Protein 4QNW (pdb70)

Sequence (369 aa):
AQLFKPLKVGRCHLQHRMIMAPTTRFRADGQGVPLPFVQEYYGQRASVPGTLLITEATDITPKAMGYKHVPGIWSEPQREAWREIVSRVHSKKCFIFCQLWATGRAADPDVLADMKDLISSSAVPVEEKGPLPRALTEDEIQQCIADFAQAARNAINAGFDGVEIHGANGYLIDQFTQKSCNHRQDRWGGSIENRARFAVEVTRAVIEAVGADRVGVKLSPYSQYLGMGTMDELVPQFEYLIAQMRRLDVAYLHLANSRWLDEEKPHPDPNHEVFVRVWGQSSPILLAGGYDAASAEKVTEQMAAATYTNVAIAFGRYFISTPDLPFRVMAGIQLQKYDRASFYSTLSREGYLDYPFSAEYMALHNFPV

GO terms:
  GO:0035837 ergot alkaloid biosynthetic process (P, IDA)
  GO:0016646 oxidoreductase activity, acting on the CH-NH group of donors, NAD or NADP as acceptor (F, TAS)
  GO:1900809 fumigaclavine C biosynthetic process (P, IDA)

Foldseek 3Di:
DLQQPFACFQNAGARGFEEADEADFLQAAQQQAHHLCVLVLLLLLLLAARYEYEYHEAELDPLQAQDGSHHHQPDVNNLLSLLSSQVSSVVSNYAYAYEYFGAALNGHCVSHPDLQSREACPQAHLDDDHHTHHHADPVRLVVVLVSLQVSLLSCVVSPHQAYEYECEQQGRLVLLLAPLRHPDPDQCDDDLNNSLVSVLSSQVSNCVNPNQSRYEYEYAQCEPHRRGNPDPCSLVSLLVNLLSVLVSVHSEYEYEYDDHDDPVDDDDCQQPPSNCVSSDQPHAYEYEYPDDLVRQVVVQVVVVVVVNSRYHYHYHQLCLQESHVVVCSVVVHDGGDGDPVLSPDHNDCPSRVPRDYDVVSVVVVPDDD

Solvent-accessible surface area: 15847 Å² total; per-residue (Å²): 57,15,0,56,103,83,15,121,0,16,131,2,113,1,90,2,14,0,0,3,8,20,24,50,5,60,1,0,53,40,134,2,24,6,24,113,19,0,47,84,2,2,0,23,0,1,10,21,81,3,0,0,0,0,0,5,5,0,0,6,20,87,114,29,28,0,41,114,41,1,2,0,0,72,27,135,77,0,72,124,17,0,126,82,3,2,52,102,0,65,69,52,143,2,42,0,0,0,3,0,8,4,0,6,16,18,10,54,42,139,60,22,98,83,113,155,25,4,19,0,0,10,52,35,24,47,132,173,174,28,84,103,4,77,43,12,71,67,112,48,0,79,105,15,18,50,30,0,18,102,2,0,82,5,0,21,92,8,33,5,29,0,0,0,2,9,1,0,18,0,22,1,2,0,0,0,1,0,115,30,0,1,104,25,184,58,120,2,2,60,46,47,102,33,10,0,65,0,5,14,43,0,1,128,23,0,36,156,20,5,27,23,63,41,0,0,4,19,0,1,0,11,5,36,78,48,30,1,10,86,16,150,89,20,51,48,0,0,62,60,0,0,39,27,1,126,150,27,94,2,11,0,0,0,0,7,38,49,176,56,136,52,174,162,130,120,53,85,10,80,35,2,118,58,0,3,187,35,6,4,78,102,30,16,3,0,0,6,28,62,17,59,31,78,38,0,68,125,16,0,70,112,23,19,96,62,87,36,58,36,1,0,0,1,6,20,109,48,1,9,0,0,0,0,0,0,34,16,12,75,58,73,29,160,18,68,168,61,58,182,81,4,40,152,24,72,76,50,143,140,18,2,26,87,27,87,46,6,80,89,30,88,71,120,98,134,135,128,189

Radius of gyration: 19.56 Å; Cα contacts (8 Å, |Δi|>4): 803; chains: 1; bounding box: 54×44×46 Å

Nearest PDB structures (foldseek):
  4qnw-assembly1_A  TM=1.003E+00  e=7.074E-77  Aspergillus fumigatus Af293
  3kft-assembly1_A  TM=8.933E-01  e=1.060E-34  Enterobacter cloacae
  7tmb-assembly5_E  TM=8.913E-01  e=7.122E-35  Klebsiella pneumoniae subsp. pneumoniae HS11286
  3p84-assembly1_A  TM=8.913E-01  e=7.978E-35  Enterobacter cloacae
  3p8j-assembly1_A  TM=8.854E-01  e=1.490E-34  Enterobacter cloacae

Secondary structure (DSSP, 8-state):
-GGGS-EEETTEEESSSEEE-------B-TTSPBPTTHHHHHHHH--STT-EEEPSPEESSTTT--STT--BSSSHHHHHHHHHHHHHHHHTT-EEEEEEE--GGGS-TTTSSSGGG-EESSS--SSTT-PPPEEPPHHHHHHHHHHHHHHHHHHHHTT-SEEEEE--TTSHHHHHH-TTT----STTSSSHHHHTHHHHHHHHHHHHHH-GGGEEEEE-TT--GGG-S--TTHHHHHHHHHHHHHHHT-SEEEEE----S-TTSPPS-TT-HHHHHHH-SSS-EEEESS--HHHHHHHHHHHHHTT---EEEEESHHHHH-TTHHHHHHHTPPPPPP-HHHHT--SSSTTTT-PPPPHHHHHTT-S--

Organism: Aspergillus fumigatus (strain ATCC MYA-4609 / CBS 101355 / FGSC A1100 / Af293) (NCBI:txid330879)

B-factor: mean 21.59, std 8.44, range [10.09, 68.05]

CATH classification: 3.20.20.70

Structure (mmCIF, N/CA/C/O backbone):
data_4QNW
#
_entry.id   4QNW
#
_cell.length_a   62.456
_cell.length_b   65.913
_cell.length_c   115.219
_cell.angle_alpha   90.00
_cell.angle_beta   90.00
_cell.angle_gamma   90.00
#
_symmetry.space_group_name_H-M   'P 21 21 21'
#
loop_
_entity.id
_entity.type
_entity.pdbx_description
1 polymer 'Chanoclavine-I aldehyde reductase'
2 non-polymer 'FLAVIN MONONUCLEOTIDE'
3 non-polymer 'SULFATE ION'
4 non-polymer GLYCEROL
5 water water
#
loop_
_atom_site.group_PDB
_atom_site.id
_atom_site.type_symbol
_atom_site.label_atom_id
_atom_site.label_alt_id
_atom_site.label_comp_id
_atom_site.label_asym_id
_atom_site.label_entity_id
_atom_site.label_seq_id
_atom_site.pdbx_PDB_ins_code
_atom_site.Cartn_x
_atom_site.Cartn_y
_atom_site.Cartn_z
_atom_site.occupancy
_atom_site.B_iso_or_equiv
_atom_site.auth_seq_id
_atom_site.auth_comp_id
_atom_site.auth_asym_id
_atom_site.auth_atom_id
_atom_site.pdbx_PDB_model_num
ATOM 1 N N . ALA A 1 8 ? 26.768 21.622 17.649 1.00 24.99 8 ALA A N 1
ATOM 2 C CA . ALA A 1 8 ? 25.347 21.355 18.020 1.00 22.29 8 ALA A CA 1
ATOM 3 C C . ALA A 1 8 ? 25.086 19.909 18.271 1.00 21.40 8 ALA A C 1
ATOM 4 O O . ALA A 1 8 ? 25.511 19.030 17.467 1.00 20.66 8 ALA A O 1
ATOM 6 N N . GLN A 1 9 ? 24.346 19.650 19.363 1.00 17.86 9 GLN A N 1
ATOM 7 C CA . GLN A 1 9 ? 23.925 18.292 19.734 1.00 19.34 9 GLN A CA 1
ATOM 8 C C . GLN A 1 9 ? 23.261 17.578 18.555 1.00 16.75 9 GLN A C 1
ATOM 9 O O . GLN A 1 9 ? 23.476 16.393 18.361 1.00 16.77 9 GLN A O 1
ATOM 15 N N . LEU A 1 10 ? 22.406 18.306 17.833 1.00 15.63 10 LEU A N 1
ATOM 16 C CA . LEU A 1 10 ? 21.673 17.730 16.676 1.00 13.83 10 LEU A CA 1
ATOM 17 C C . LEU A 1 10 ? 22.615 17.185 15.603 1.00 15.66 10 LEU A C 1
ATOM 18 O O . LEU A 1 10 ? 22.284 16.254 14.863 1.00 15.74 10 LEU A O 1
ATOM 23 N N . PHE A 1 11 ? 23.810 17.739 15.556 1.00 15.28 11 PHE A N 1
ATOM 24 C CA . PHE A 1 11 ? 24.713 17.318 14.475 1.00 17.90 11 PHE A CA 1
ATOM 25 C C . PHE A 1 11 ? 25.675 16.181 14.891 1.00 17.95 11 PHE A C 1
ATOM 26 O O . PHE A 1 11 ? 26.457 15.730 14.057 1.00 20.45 11 PHE A O 1
ATOM 34 N N . LYS A 1 12 ? 25.602 15.751 16.129 1.00 18.35 12 LYS A N 1
ATOM 35 C CA . LYS A 1 12 ? 26.499 14.728 16.657 1.00 18.33 12 LYS A CA 1
ATOM 36 C C . LYS A 1 12 ? 26.175 13.309 16.148 1.00 18.92 12 LYS A C 1
ATOM 37 O O . LYS A 1 12 ? 25.008 12.949 16.095 1.00 18.99 12 LYS A O 1
ATOM 43 N N . PRO A 1 13 ? 27.203 12.497 15.858 1.00 18.69 13 PRO A N 1
ATOM 44 C CA . PRO A 1 13 ? 26.868 11.132 15.478 1.00 18.73 13 PRO A CA 1
ATOM 45 C C . PRO A 1 13 ? 26.126 10.438 16.611 1.00 16.42 13 PRO A C 1
ATOM 46 O O . PRO A 1 13 ? 26.349 10.785 17.793 1.00 17.35 13 PRO A O 1
ATOM 50 N N . LEU A 1 14 ? 25.271 9.455 16.258 1.00 17.36 14 LEU A N 1
ATOM 51 C CA . LEU A 1 14 ? 24.497 8.726 17.258 1.00 16.10 14 LEU A CA 1
ATOM 52 C C . LEU A 1 14 ? 24.295 7.302 16.838 1.00 18.69 14 LEU A C 1
ATOM 53 O O . LEU A 1 14 ? 23.869 7.063 15.694 1.00 18.04 14 LEU A O 1
ATOM 58 N N . LYS A 1 15 ? 24.583 6.325 17.723 1.00 18.79 15 LYS A N 1
ATOM 59 C CA . LYS A 1 15 ? 24.343 4.939 17.287 1.00 17.30 15 LYS A CA 1
ATOM 60 C C . LYS A 1 15 ? 22.865 4.600 17.558 1.00 18.33 15 LYS A C 1
ATOM 61 O O . LYS A 1 15 ? 22.423 4.729 18.654 1.00 18.79 15 LYS A O 1
ATOM 67 N N . VAL A 1 16 ? 22.102 4.235 16.549 1.00 17.99 16 VAL A N 1
ATOM 68 C CA . VAL A 1 16 ? 20.724 3.816 16.752 1.00 17.22 16 VAL A CA 1
ATOM 69 C C . VAL A 1 16 ? 20.614 2.382 16.196 1.00 18.31 16 VAL A C 1
ATOM 70 O O . VAL A 1 16 ? 20.829 2.135 14.980 1.00 16.03 16 VAL A O 1
ATOM 74 N N . GLY A 1 17 ? 20.292 1.440 17.079 1.00 18.95 17 GLY A N 1
ATOM 75 C CA . GLY A 1 17 ? 20.241 0.014 16.722 1.00 17.20 17 GLY A CA 1
ATOM 76 C C . GLY A 1 17 ? 21.664 -0.389 16.284 1.00 19.77 17 GLY A C 1
ATOM 77 O O . GLY A 1 17 ? 22.621 -0.145 17.017 1.00 19.43 17 GLY A O 1
ATOM 78 N N . ARG A 1 18 ? 21.763 -0.937 15.075 1.00 18.49 18 ARG A N 1
ATOM 79 C CA . ARG A 1 18 ? 23.087 -1.307 14.517 1.00 20.07 18 ARG A CA 1
ATOM 80 C C . ARG A 1 18 ? 23.728 -0.180 13.714 1.00 20.86 18 ARG A C 1
ATOM 81 O O . ARG A 1 18 ? 24.890 -0.312 13.299 1.00 22.79 18 ARG A O 1
ATOM 89 N N . CYS A 1 19 ? 23.001 0.923 13.515 1.00 19.72 19 CYS A N 1
ATOM 90 C CA . CYS A 1 19 ? 23.437 2.010 12.575 1.00 20.03 19 CYS A CA 1
ATOM 91 C C . CYS A 1 19 ? 24.178 3.148 13.225 1.00 17.99 19 CYS A C 1
ATOM 92 O O . CYS A 1 19 ? 23.671 3.795 14.161 1.00 18.43 19 CYS A O 1
ATOM 95 N N . HIS A 1 20 ? 25.381 3.426 12.720 1.00 17.02 20 HIS A N 1
ATOM 96 C CA . HIS A 1 20 ? 26.152 4.573 13.176 1.00 19.25 20 HIS A CA 1
ATOM 97 C C . HIS A 1 20 ? 25.706 5.827 12.426 1.00 17.31 20 HIS A C 1
ATOM 98 O O . HIS A 1 20 ? 26.288 6.227 11.374 1.00 16.18 20 HIS A O 1
ATOM 105 N N . LEU A 1 21 ? 24.663 6.488 12.942 1.00 16.40 21 LEU A N 1
ATOM 106 C CA . LEU A 1 21 ? 24.193 7.671 12.186 1.00 16.20 21 LEU A CA 1
ATOM 107 C C . LEU A 1 21 ? 25.223 8.773 12.332 1.00 17.06 21 LEU A C 1
ATOM 108 O O . LEU A 1 21 ? 25.866 8.840 13.369 1.00 16.37 21 LEU A O 1
ATOM 113 N N . GLN A 1 22 ? 25.340 9.662 11.346 1.00 15.36 22 GLN A N 1
ATOM 114 C CA . GLN A 1 22 ? 26.341 10.776 11.433 1.00 15.49 22 GLN A CA 1
ATOM 115 C C . GLN A 1 22 ? 25.758 12.089 11.937 1.00 15.91 22 GLN A C 1
ATOM 116 O O . GLN A 1 22 ? 26.488 13.027 12.220 1.00 13.92 22 GLN A O 1
ATOM 122 N N . HIS A 1 23 ? 24.434 12.119 12.116 1.00 15.67 23 HIS A N 1
ATOM 123 C CA . HIS A 1 23 ? 23.732 13.341 12.625 1.00 14.34 23 HIS A CA 1
ATOM 124 C C . HIS A 1 23 ? 22.346 12.825 13.003 1.00 15.42 23 HIS A C 1
ATOM 125 O O . HIS A 1 23 ? 21.982 11.646 12.738 1.00 17.14 23 HIS A O 1
ATOM 132 N N . ARG A 1 24 ? 21.561 13.681 13.655 1.00 13.74 24 ARG A N 1
ATOM 133 C CA . ARG A 1 24 ? 20.386 13.194 14.330 1.00 13.38 24 ARG A CA 1
ATOM 134 C C . ARG A 1 24 ? 19.105 13.753 13.685 1.00 13.80 24 ARG A C 1
ATOM 135 O O . ARG A 1 24 ? 18.081 13.920 14.377 1.00 13.97 24 ARG A O 1
ATOM 143 N N . MET A 1 25 ? 19.167 14.032 12.380 1.00 12.91 25 MET A N 1
ATOM 144 C CA . MET A 1 25 ? 17.959 14.493 11.651 1.00 12.97 25 MET A CA 1
ATOM 145 C C . MET A 1 25 ? 17.478 13.293 10.857 1.00 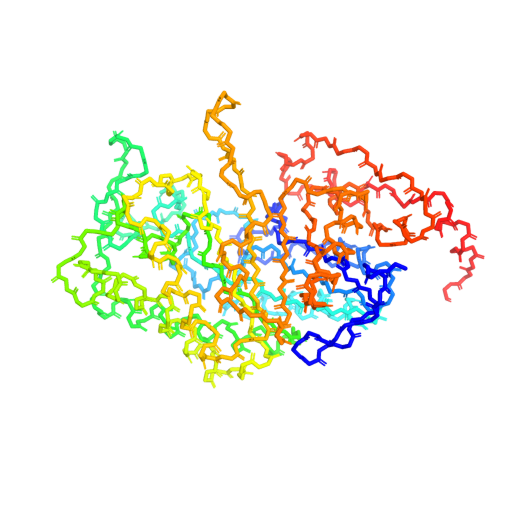14.34 25 MET A C 1
ATOM 146 O O . MET A 1 25 ? 18.262 12.751 10.109 1.00 14.35 25 MET A O 1
ATOM 151 N N . ILE A 1 26 ? 16.212 12.871 11.038 1.00 12.87 26 ILE A N 1
ATOM 152 C CA . ILE A 1 26 ? 15.680 11.617 10.506 1.00 14.20 26 ILE A CA 1
ATOM 153 C C . ILE A 1 26 ? 14.541 11.928 9.566 1.00 12.87 26 ILE A C 1
ATOM 154 O O . ILE A 1 26 ? 13.777 12.879 9.780 1.00 14.31 26 ILE A O 1
ATOM 159 N N . MET A 1 27 ? 14.479 11.175 8.501 1.00 12.93 27 MET A N 1
ATOM 160 C CA . MET A 1 27 ? 13.279 11.183 7.627 1.00 12.59 27 MET A CA 1
ATOM 161 C C . MET A 1 27 ? 12.148 10.421 8.274 1.00 13.71 27 MET A C 1
ATOM 162 O O . MET A 1 27 ? 12.185 9.187 8.366 1.00 11.64 27 MET A O 1
ATOM 167 N N . ALA A 1 28 ? 11.094 11.137 8.668 1.00 12.93 28 ALA A N 1
ATOM 168 C CA . ALA A 1 28 ? 9.909 10.480 9.288 1.00 14.20 28 ALA A CA 1
ATOM 169 C C . ALA A 1 28 ? 9.164 9.640 8.265 1.00 14.70 28 ALA A C 1
ATOM 170 O O . ALA A 1 28 ? 9.228 9.961 7.016 1.00 15.10 28 ALA A O 1
ATOM 172 N N . PRO A 1 29 ? 8.442 8.594 8.724 1.00 14.57 29 PRO A N 1
ATOM 173 C CA . PRO A 1 29 ? 7.634 7.810 7.786 1.00 15.59 29 PRO A CA 1
ATOM 174 C C . PRO A 1 29 ? 6.512 8.647 7.162 1.00 15.14 29 PRO A C 1
ATOM 175 O O . PRO A 1 29 ? 5.734 9.282 7.866 1.00 14.40 29 PRO A O 1
ATOM 179 N N . THR A 1 30 ? 6.443 8.681 5.819 1.00 15.15 30 THR A N 1
ATOM 180 C CA . THR A 1 30 ? 5.381 9.430 5.194 1.00 16.00 30 THR A CA 1
ATOM 181 C C . THR A 1 30 ? 4.804 8.696 4.027 1.00 16.61 30 THR A C 1
ATOM 182 O O . THR A 1 30 ? 5.488 8.484 2.997 1.00 15.83 30 THR A O 1
ATOM 186 N N . THR A 1 31 ? 3.542 8.336 4.183 1.00 15.77 31 THR A N 1
ATOM 187 C CA . THR A 1 31 ? 2.722 7.800 3.096 1.00 15.94 31 THR A CA 1
ATOM 188 C C . THR A 1 31 ? 2.616 8.777 1.928 1.00 16.90 31 THR A C 1
ATOM 189 O O . THR A 1 31 ? 2.257 9.903 2.151 1.00 14.63 31 THR A O 1
ATOM 193 N N . ARG A 1 32 ? 2.932 8.317 0.708 1.00 15.14 32 ARG A N 1
ATOM 194 C CA . ARG A 1 32 ? 2.753 9.194 -0.426 1.00 17.33 32 ARG A CA 1
ATOM 195 C C . ARG A 1 32 ? 2.019 8.532 -1.552 1.00 17.77 32 ARG A C 1
ATOM 196 O O . ARG A 1 32 ? 1.853 9.221 -2.590 1.00 15.13 32 ARG A O 1
ATOM 204 N N . PHE A 1 33 ? 1.601 7.248 -1.390 1.00 17.03 33 PHE A N 1
ATOM 205 C CA . PHE A 1 33 ? 0.787 6.566 -2.444 1.00 17.26 33 PHE A CA 1
ATOM 206 C C . PHE A 1 33 ? 1.518 6.536 -3.799 1.00 18.96 33 PHE A C 1
ATOM 207 O O . PHE A 1 33 ? 0.925 6.919 -4.843 1.00 19.37 33 PHE A O 1
ATOM 215 N N . ARG A 1 34 ? 2.812 6.157 -3.775 1.00 17.81 34 ARG A N 1
ATOM 216 C CA . ARG A 1 34 ? 3.490 5.900 -5.021 1.00 19.63 34 ARG A CA 1
ATOM 217 C C . ARG A 1 34 ? 3.814 4.402 -5.070 1.00 19.42 34 ARG A C 1
ATOM 218 O O . ARG A 1 34 ? 4.931 4.033 -5.328 1.00 21.67 34 ARG A O 1
ATOM 226 N N . ALA A 1 35 ? 2.803 3.564 -4.792 1.00 18.59 35 ALA A N 1
ATOM 227 C CA . ALA A 1 35 ? 2.895 2.124 -5.018 1.00 17.59 35 ALA A CA 1
ATOM 228 C C . ALA A 1 35 ? 1.788 1.765 -6.023 1.00 18.54 35 ALA A C 1
ATOM 229 O O . ALA A 1 35 ? 0.780 2.533 -6.159 1.00 19.86 35 ALA A O 1
ATOM 231 N N . ASP A 1 36 ? 1.981 0.638 -6.706 1.00 21.95 36 ASP A N 1
ATOM 232 C CA . ASP A 1 36 ? 1.050 0.215 -7.784 1.00 23.34 36 ASP A CA 1
ATOM 233 C C . ASP A 1 36 ? -0.120 -0.552 -7.154 1.00 25.07 36 ASP A C 1
ATOM 234 O O . ASP A 1 36 ? -0.189 -0.675 -5.927 1.00 22.31 36 ASP A O 1
ATOM 239 N N . GLY A 1 37 ? -1.042 -1.040 -7.994 1.00 26.51 37 GLY A N 1
ATOM 240 C CA . GLY A 1 37 ? -2.272 -1.688 -7.508 1.00 28.86 37 GLY A CA 1
ATOM 241 C C . GLY A 1 37 ? -2.008 -3.051 -6.845 1.00 29.16 37 GLY A C 1
ATOM 242 O O . GLY A 1 37 ? -2.921 -3.631 -6.256 1.00 30.84 37 GLY A O 1
ATOM 243 N N . GLN A 1 38 ? -0.770 -3.547 -6.960 1.00 27.78 38 GLN A N 1
ATOM 244 C CA . GLN A 1 38 ? -0.285 -4.798 -6.349 1.00 27.88 38 GLN A CA 1
ATOM 245 C C . GLN A 1 38 ? 0.527 -4.495 -5.032 1.00 25.55 38 GLN A C 1
ATOM 246 O O . GLN A 1 38 ? 1.112 -5.376 -4.401 1.00 24.90 38 GLN A O 1
ATOM 252 N N . GLY A 1 39 ? 0.552 -3.234 -4.646 1.00 23.12 39 GLY A N 1
ATOM 253 C CA . GLY A 1 39 ? 1.335 -2.868 -3.468 1.00 22.69 39 GLY A CA 1
ATOM 254 C C . GLY A 1 39 ? 2.840 -2.865 -3.674 1.00 20.70 39 GLY A C 1
ATOM 255 O O . GLY A 1 39 ? 3.591 -2.909 -2.702 1.00 20.41 39 GLY A O 1
ATOM 256 N N . VAL A 1 40 ? 3.300 -2.777 -4.922 1.00 20.19 40 VAL A N 1
ATOM 257 C CA . VAL A 1 40 ? 4.725 -2.769 -5.188 1.00 19.51 40 VAL A CA 1
ATOM 258 C C . VAL A 1 40 ? 5.092 -1.324 -5.377 1.00 18.22 40 VAL A C 1
ATOM 259 O O . VAL A 1 40 ? 4.443 -0.657 -6.168 1.00 20.70 40 VAL A O 1
ATOM 263 N N . PRO A 1 41 ? 6.157 -0.835 -4.676 1.00 17.54 41 PRO A N 1
ATOM 264 C CA . PRO A 1 41 ? 6.567 0.583 -4.846 1.00 18.72 41 PRO A CA 1
ATOM 265 C C . PRO A 1 41 ? 6.766 0.885 -6.337 1.00 19.61 41 PRO A C 1
ATOM 266 O O . PRO A 1 41 ? 7.250 0.003 -7.070 1.00 21.67 41 PRO A O 1
ATOM 270 N N . LEU A 1 42 ? 6.412 2.070 -6.811 1.00 20.75 42 LEU A N 1
ATOM 271 C CA . LEU A 1 42 ? 6.632 2.400 -8.225 1.00 22.19 42 LEU A CA 1
ATOM 272 C C . LEU A 1 42 ? 8.143 2.435 -8.524 1.00 23.54 42 LEU A C 1
ATOM 273 O O . LEU A 1 42 ? 8.926 2.618 -7.597 1.00 20.88 42 LEU A O 1
ATOM 278 N N . PRO A 1 43 ? 8.573 2.220 -9.822 1.00 23.68 43 PRO A N 1
ATOM 279 C CA . PRO A 1 43 ? 10.017 2.106 -10.058 1.00 23.26 43 PRO A CA 1
ATOM 280 C C . PRO A 1 43 ? 10.846 3.337 -9.733 1.00 22.01 43 PRO A C 1
ATOM 281 O O . PRO A 1 43 ? 12.063 3.265 -9.720 1.00 22.63 43 PRO A O 1
ATOM 285 N N . PHE A 1 44 ? 10.207 4.470 -9.540 1.00 20.33 44 PHE A N 1
ATOM 286 C CA . PHE A 1 44 ? 10.952 5.658 -9.198 1.00 20.59 44 PHE A CA 1
ATOM 287 C C . PHE A 1 44 ? 10.979 5.949 -7.687 1.00 20.75 44 PHE A C 1
ATOM 288 O O . PHE A 1 44 ? 11.621 6.964 -7.251 1.00 18.51 44 PHE A O 1
ATOM 296 N N . VAL A 1 45 ? 10.336 5.072 -6.891 1.00 18.25 45 VAL A N 1
ATOM 297 C CA . VAL A 1 45 ? 10.388 5.269 -5.419 1.00 18.79 45 VAL A CA 1
ATOM 298 C C . VAL A 1 45 ? 11.862 5.184 -4.975 1.00 18.91 45 VAL A C 1
ATOM 299 O O . VAL A 1 45 ? 12.297 5.936 -4.112 1.00 17.68 45 VAL A O 1
ATOM 303 N N . GLN A 1 46 ? 12.665 4.335 -5.623 1.00 20.25 46 GLN A N 1
ATOM 304 C CA . GLN A 1 46 ? 14.075 4.303 -5.297 1.00 20.83 46 GLN A CA 1
ATOM 305 C C . GLN A 1 46 ? 14.816 5.660 -5.496 1.00 20.47 46 GLN A C 1
ATOM 306 O O . GLN A 1 46 ? 15.735 5.971 -4.740 1.00 20.46 46 GLN A O 1
ATOM 312 N N . GLU A 1 47 ? 14.403 6.461 -6.471 1.00 19.85 47 GLU A N 1
ATOM 313 C CA . GLU A 1 47 ? 15.066 7.801 -6.641 1.00 21.50 47 GLU A CA 1
ATOM 314 C C . GLU A 1 47 ? 14.609 8.785 -5.567 1.00 20.36 47 GLU A C 1
ATOM 315 O O . GLU A 1 47 ? 15.373 9.683 -5.168 1.00 22.66 47 GLU A O 1
ATOM 321 N N . TYR A 1 48 ? 13.361 8.625 -5.107 1.00 18.06 48 TYR A N 1
ATOM 322 C CA . TYR A 1 48 ? 12.838 9.454 -3.993 1.00 19.70 48 TYR A CA 1
ATOM 323 C C . TYR A 1 48 ? 13.620 9.246 -2.683 1.00 18.45 48 TYR A C 1
ATOM 324 O O . TYR A 1 48 ? 14.046 10.229 -2.083 1.00 18.34 48 TYR A O 1
ATOM 333 N N . TYR A 1 49 ? 13.791 7.992 -2.258 1.00 17.41 49 TYR A N 1
ATOM 334 C CA . TYR A 1 49 ? 14.571 7.714 -1.076 1.00 16.20 49 TYR A CA 1
ATOM 335 C C . TYR A 1 49 ? 16.047 8.025 -1.365 1.00 17.66 49 TYR A C 1
ATOM 336 O O . TYR A 1 49 ? 16.771 8.479 -0.478 1.00 16.27 49 TYR A O 1
ATOM 345 N N . GLY A 1 50 ? 16.482 7.775 -2.602 1.00 16.16 50 GLY A N 1
ATOM 346 C CA . GLY A 1 50 ? 17.907 8.069 -2.912 1.00 16.09 50 GLY A CA 1
ATOM 347 C C . GLY A 1 50 ? 18.246 9.547 -2.787 1.00 15.03 50 GLY A C 1
ATOM 348 O O . GLY A 1 50 ? 19.322 9.899 -2.261 1.00 17.94 50 GLY A O 1
ATOM 349 N N . GLN A 1 51 ? 17.357 10.406 -3.256 1.00 17.23 51 GLN A N 1
ATOM 350 C CA . GLN A 1 51 ? 17.480 11.852 -3.140 1.00 16.65 51 GLN A CA 1
ATOM 351 C C . GLN A 1 51 ? 17.694 12.216 -1.657 1.00 17.05 51 GLN A C 1
ATOM 352 O O . GLN A 1 51 ? 18.472 13.088 -1.330 1.00 15.78 51 GLN A O 1
ATOM 358 N N . ARG A 1 52 ? 16.951 11.541 -0.773 1.00 15.84 52 ARG A N 1
ATOM 359 C CA . ARG A 1 52 ? 16.865 11.964 0.616 1.00 14.79 52 ARG A CA 1
ATOM 360 C C . ARG A 1 52 ? 17.951 11.272 1.454 1.00 17.01 52 ARG A C 1
ATOM 361 O O . ARG A 1 52 ? 18.143 11.569 2.651 1.00 15.32 52 ARG A O 1
ATOM 369 N N . ALA A 1 53 ? 18.636 10.344 0.795 1.00 17.27 53 ALA A N 1
ATOM 370 C CA . ALA A 1 53 ? 19.933 9.792 1.276 1.00 18.52 53 ALA A CA 1
ATOM 371 C C . ALA A 1 53 ? 21.102 10.708 0.847 1.00 20.20 53 ALA A C 1
ATOM 372 O O . ALA A 1 53 ? 22.156 10.221 0.431 1.00 19.50 53 ALA A O 1
ATOM 374 N N . SER A 1 54 ? 20.928 12.015 1.144 1.00 22.67 54 SER A N 1
ATOM 375 C CA . SER A 1 54 ? 21.720 13.131 0.623 1.00 24.21 54 SER A CA 1
ATOM 376 C C . SER A 1 54 ? 23.102 13.262 1.261 1.00 22.72 54 SER A C 1
ATOM 377 O O . SER A 1 54 ? 24.104 13.713 0.639 1.00 21.63 54 SER A O 1
ATOM 380 N N . VAL A 1 55 ? 23.150 12.862 2.507 1.00 21.41 55 VAL A N 1
ATOM 381 C CA . VAL A 1 55 ? 24.288 13.060 3.323 1.00 21.65 55 VAL A CA 1
ATOM 382 C C . VAL A 1 55 ? 24.534 11.677 3.938 1.00 20.47 55 VAL A C 1
ATOM 383 O O . VAL A 1 55 ? 23.648 11.074 4.506 1.00 21.07 55 VAL A O 1
ATOM 387 N N . PRO A 1 56 ? 25.756 11.195 3.897 1.00 20.89 56 PRO A N 1
ATOM 388 C CA . PRO A 1 56 ? 26.057 9.867 4.497 1.00 19.23 56 PRO A CA 1
ATOM 389 C C . PRO A 1 56 ? 25.732 9.821 6.017 1.00 18.80 56 PRO A C 1
ATOM 390 O O . PRO A 1 56 ? 26.011 10.791 6.788 1.00 17.23 56 PRO A O 1
ATOM 394 N N . GLY A 1 57 ? 25.246 8.671 6.462 1.00 17.28 57 GLY A N 1
ATOM 395 C CA . GLY A 1 57 ? 24.947 8.484 7.851 1.00 17.56 57 GLY A CA 1
ATOM 396 C C . GLY A 1 57 ? 23.560 9.027 8.242 1.00 16.66 57 GLY A C 1
ATOM 397 O O . GLY A 1 57 ? 23.347 9.238 9.414 1.00 17.39 57 GLY A O 1
ATOM 398 N N . THR A 1 58 ? 22.685 9.297 7.272 1.00 16.43 58 THR A N 1
ATOM 399 C CA . THR A 1 58 ? 21.269 9.663 7.561 1.00 14.53 58 THR A CA 1
ATOM 400 C C . THR A 1 58 ? 20.406 8.390 7.754 1.00 15.73 58 THR A C 1
ATOM 401 O O . THR A 1 58 ? 20.511 7.431 7.022 1.00 15.02 58 THR A O 1
ATOM 405 N N . LEU A 1 59 ? 19.529 8.405 8.755 1.00 14.96 59 LEU A N 1
ATOM 406 C CA . LEU A 1 59 ? 18.505 7.352 8.878 1.00 14.55 59 LEU A CA 1
ATOM 407 C C . LEU A 1 59 ? 17.181 7.810 8.202 1.00 13.69 59 LEU A C 1
ATOM 408 O O . LEU A 1 59 ? 16.678 8.919 8.462 1.00 15.37 59 LEU A O 1
ATOM 413 N N . LEU A 1 60 ? 16.622 6.937 7.348 1.00 13.69 60 LEU A N 1
ATOM 414 C CA . LEU A 1 60 ? 15.328 7.228 6.728 1.00 13.57 60 LEU A CA 1
ATOM 415 C C . LEU A 1 60 ? 14.364 6.153 7.223 1.00 15.65 60 LEU A C 1
ATOM 416 O O . LEU A 1 60 ? 14.751 4.987 7.381 1.00 15.75 60 LEU A O 1
ATOM 421 N N . ILE A 1 61 ? 13.116 6.510 7.437 1.00 13.57 61 ILE A N 1
ATOM 422 C CA . ILE A 1 61 ? 12.132 5.504 7.827 1.00 14.15 61 ILE A CA 1
ATOM 423 C C . ILE A 1 61 ? 11.091 5.536 6.720 1.00 14.51 61 ILE A C 1
ATOM 424 O O . ILE A 1 61 ? 10.717 6.623 6.290 1.00 15.51 61 ILE A O 1
ATOM 429 N N . THR A 1 62 ? 10.718 4.376 6.205 1.00 15.04 62 THR A N 1
ATOM 430 C CA . THR A 1 62 ? 9.800 4.342 5.059 1.00 14.83 62 THR A CA 1
ATOM 431 C C . THR A 1 62 ? 8.382 4.704 5.436 1.00 15.00 62 THR A C 1
ATOM 432 O O . THR A 1 62 ? 8.012 4.610 6.596 1.00 13.69 62 THR A O 1
ATOM 436 N N . GLU A 1 63 ? 7.598 5.067 4.428 1.00 14.25 63 GLU A N 1
ATOM 437 C CA . GLU A 1 63 ? 6.155 5.123 4.538 1.00 14.62 63 GLU A CA 1
ATOM 438 C C . GLU A 1 63 ? 5.635 3.797 5.148 1.00 14.72 63 GLU A C 1
ATOM 439 O O . GLU A 1 63 ? 6.226 2.725 5.006 1.00 14.08 63 GLU A O 1
ATOM 445 N N . ALA A 1 64 ? 4.474 3.871 5.793 1.00 14.15 64 ALA A N 1
ATOM 446 C CA . ALA A 1 64 ? 3.830 2.715 6.361 1.00 14.11 64 ALA A CA 1
ATOM 447 C C . ALA A 1 64 ? 3.663 1.602 5.268 1.00 13.99 64 ALA A C 1
ATOM 448 O O . ALA A 1 64 ? 3.296 1.878 4.104 1.00 14.87 64 ALA A O 1
ATOM 450 N N . THR A 1 65 ? 3.991 0.366 5.626 1.00 13.92 65 THR A N 1
ATOM 451 C CA . THR A 1 65 ? 4.002 -0.761 4.728 1.00 13.02 65 THR A CA 1
ATOM 452 C C . THR A 1 65 ? 3.149 -1.925 5.259 1.00 15.54 65 THR A C 1
ATOM 453 O O . THR A 1 65 ? 3.261 -2.301 6.411 1.00 14.37 65 THR A O 1
ATOM 457 N N . ASP A 1 66 ? 2.269 -2.434 4.400 1.00 16.71 66 ASP A N 1
ATOM 458 C CA . ASP A 1 66 ? 1.326 -3.470 4.782 1.00 18.88 66 ASP A CA 1
ATOM 459 C C . ASP A 1 66 ? 1.978 -4.814 4.950 1.00 18.57 66 ASP A C 1
ATOM 460 O O . ASP A 1 66 ? 2.964 -5.117 4.286 1.00 16.91 66 ASP A O 1
ATOM 465 N N . ILE A 1 67 ? 1.336 -5.626 5.807 1.00 18.27 67 ILE A N 1
ATOM 466 C CA . ILE A 1 67 ? 1.957 -6.870 6.284 1.00 17.71 67 ILE A CA 1
ATOM 467 C C . ILE A 1 67 ? 1.343 -8.100 5.635 1.00 20.45 67 ILE A C 1
ATOM 468 O O . ILE A 1 67 ? 1.981 -9.150 5.597 1.00 22.76 67 ILE A O 1
ATOM 473 N N . THR A 1 68 ? 0.108 -7.984 5.158 1.00 22.40 68 THR A N 1
ATOM 474 C CA . THR A 1 68 ? -0.594 -9.101 4.532 1.00 22.69 68 THR A CA 1
ATOM 475 C C . THR A 1 68 ? -1.601 -8.530 3.589 1.00 23.52 68 THR A C 1
ATOM 476 O O . THR A 1 68 ? -1.999 -7.363 3.761 1.00 23.83 68 THR A O 1
ATOM 480 N N . PRO A 1 69 ? -2.032 -9.321 2.589 1.00 25.83 69 PRO A N 1
ATOM 481 C CA . PRO A 1 69 ? -3.007 -8.806 1.632 1.00 27.78 69 PRO A CA 1
ATOM 482 C C . PRO A 1 69 ? -4.376 -8.535 2.284 1.00 30.54 69 PRO A C 1
ATOM 483 O O . PRO A 1 69 ? -5.056 -7.600 1.878 1.00 31.07 69 PRO A O 1
ATOM 487 N N . LYS A 1 70 ? -4.763 -9.353 3.263 1.00 32.16 70 LYS A N 1
ATOM 488 C CA . LYS A 1 70 ? -6.057 -9.198 3.972 1.00 34.12 70 LYS A CA 1
ATOM 489 C C . LYS A 1 70 ? -6.073 -7.940 4.841 1.00 33.36 70 LYS A C 1
ATOM 490 O O . LYS A 1 70 ? -7.101 -7.258 4.897 1.00 33.78 70 LYS A O 1
ATOM 496 N N . ALA A 1 71 ? -4.935 -7.619 5.475 1.00 33.70 71 ALA A N 1
ATOM 497 C CA . ALA A 1 71 ? -4.779 -6.400 6.318 1.00 31.41 71 ALA A CA 1
ATOM 498 C C . ALA A 1 71 ? -4.607 -5.071 5.541 1.00 31.68 71 ALA A C 1
ATOM 499 O O . ALA A 1 71 ? -4.630 -4.020 6.166 1.00 32.21 71 ALA A O 1
ATOM 501 N N . MET A 1 72 ? -4.358 -5.121 4.234 1.00 29.60 72 MET A N 1
ATOM 502 C CA . MET A 1 72 ? -4.187 -3.890 3.442 1.00 31.63 72 MET A CA 1
ATOM 503 C C . MET A 1 72 ? -5.500 -3.094 3.461 1.00 31.02 72 MET A C 1
ATOM 504 O O . MET A 1 72 ? -6.619 -3.693 3.387 1.00 32.35 72 MET A O 1
ATOM 509 N N . GLY A 1 73 ? -5.383 -1.779 3.626 1.00 28.25 73 GLY A N 1
ATOM 510 C CA . GLY A 1 73 ? -6.571 -0.948 3.842 1.00 26.81 73 GLY A CA 1
ATOM 511 C C . GLY A 1 73 ? -6.747 0.081 2.725 1.00 27.46 73 GLY A C 1
ATOM 512 O O . GLY A 1 73 ? -7.875 0.571 2.502 1.00 26.27 73 GLY A O 1
ATOM 513 N N . TYR A 1 74 ? -5.642 0.428 2.053 1.00 25.16 74 TYR A N 1
ATOM 514 C CA . TYR A 1 74 ? -5.703 1.413 0.922 1.00 25.65 74 TYR A CA 1
ATOM 515 C C . TYR A 1 74 ? -5.123 0.867 -0.350 1.00 25.79 74 TYR A C 1
ATOM 516 O O . TYR A 1 74 ? -4.268 0.021 -0.317 1.00 25.58 74 TYR A O 1
ATOM 525 N N . LYS A 1 75 ? -5.541 1.398 -1.489 1.00 25.86 75 LYS A N 1
ATOM 526 C CA . LYS A 1 75 ? -4.776 1.050 -2.698 1.00 27.01 75 LYS A CA 1
ATOM 527 C C . LYS A 1 75 ? -3.600 2.064 -2.843 1.00 25.43 75 LYS A C 1
ATOM 528 O O . LYS A 1 75 ? -3.612 3.183 -2.273 1.00 26.29 75 LYS A O 1
ATOM 534 N N . HIS A 1 76 ? -2.602 1.649 -3.586 1.00 24.21 76 HIS A N 1
ATOM 535 C CA . HIS A 1 76 ? -1.462 2.508 -3.912 1.00 23.47 76 HIS A CA 1
ATOM 536 C C . HIS A 1 76 ? -0.540 2.752 -2.704 1.00 23.14 76 HIS A C 1
ATOM 537 O O . HIS A 1 76 ? 0.249 3.675 -2.726 1.00 23.64 76 HIS A O 1
ATOM 544 N N . VAL A 1 77 ? -0.660 1.931 -1.669 1.00 21.36 77 VAL A N 1
ATOM 545 C CA . VAL A 1 77 ? 0.336 1.927 -0.604 1.00 21.73 77 VAL A CA 1
ATOM 546 C C . VAL A 1 77 ? 1.105 0.603 -0.673 1.00 20.39 77 VAL A C 1
ATOM 547 O O . VAL A 1 77 ? 0.575 -0.452 -1.120 1.00 19.03 77 VAL A O 1
ATOM 551 N N . PRO A 1 78 ? 2.380 0.602 -0.235 1.00 19.12 78 PRO A N 1
ATOM 552 C CA . PRO A 1 78 ? 3.151 -0.625 -0.514 1.00 18.43 78 PRO A CA 1
ATOM 553 C C . PRO A 1 78 ? 2.956 -1.711 0.562 1.00 19.91 78 PRO A C 1
ATOM 554 O O . PRO A 1 78 ? 2.501 -1.409 1.670 1.00 20.22 78 PRO A O 1
ATOM 558 N N . GLY A 1 79 ? 3.252 -2.952 0.206 1.00 19.68 79 GLY A N 1
ATOM 559 C CA . GLY A 1 79 ? 3.323 -4.054 1.191 1.00 19.29 79 GLY A CA 1
ATOM 560 C C . GLY A 1 79 ? 4.673 -4.683 1.135 1.00 19.29 79 GLY A C 1
ATOM 561 O O . GLY A 1 79 ? 5.570 -4.248 0.344 1.00 18.36 79 GLY A O 1
ATOM 562 N N . ILE A 1 80 ? 4.900 -5.623 2.047 1.00 18.68 80 ILE A N 1
ATOM 563 C CA . ILE A 1 80 ? 6.150 -6.371 2.033 1.00 19.69 80 ILE A CA 1
ATOM 564 C C . ILE A 1 80 ? 5.905 -7.884 2.332 1.00 21.32 80 ILE A C 1
ATOM 565 O O . ILE A 1 80 ? 6.770 -8.563 2.931 1.00 19.95 80 ILE A O 1
ATOM 570 N N . TRP A 1 81 ? 4.751 -8.380 1.873 1.00 22.75 81 TRP A N 1
ATOM 571 C CA . TRP A 1 81 ? 4.443 -9.820 2.045 1.00 25.18 81 TRP A CA 1
ATOM 572 C C . TRP A 1 81 ? 4.794 -10.604 0.793 1.00 25.88 81 TRP A C 1
ATOM 573 O O . TRP A 1 81 ? 5.103 -11.784 0.899 1.00 25.78 81 TRP A O 1
ATOM 584 N N . SER A 1 82 ? 4.773 -9.965 -0.385 1.00 25.33 82 SER A N 1
ATOM 585 C CA . SER A 1 82 ? 4.885 -10.712 -1.652 1.00 27.01 82 SER A CA 1
ATOM 586 C C . SER A 1 82 ? 6.334 -10.710 -2.179 1.00 28.45 82 SER A C 1
ATOM 587 O O . SER A 1 82 ? 7.094 -9.762 -1.890 1.00 26.74 82 SER A O 1
ATOM 590 N N . GLU A 1 83 ? 6.733 -11.716 -2.965 1.00 27.72 83 GLU A N 1
ATOM 591 C CA . GLU A 1 83 ? 8.020 -11.583 -3.688 1.00 28.76 83 GLU A CA 1
ATOM 592 C C . GLU A 1 83 ? 8.196 -10.375 -4.562 1.00 27.35 83 GLU A C 1
ATOM 593 O O . GLU A 1 83 ? 9.216 -9.733 -4.481 1.00 29.24 83 GLU A O 1
ATOM 599 N N . PRO A 1 84 ? 7.209 -10.007 -5.376 1.00 26.83 84 PRO A N 1
ATOM 600 C CA . PRO A 1 84 ? 7.423 -8.760 -6.157 1.00 25.17 84 PRO A CA 1
ATOM 601 C C . PRO A 1 84 ? 7.621 -7.505 -5.273 1.00 24.92 84 PRO A C 1
ATOM 602 O O . PRO A 1 84 ? 8.472 -6.672 -5.555 1.00 23.16 84 PRO A O 1
ATOM 606 N N . GLN A 1 85 ? 6.866 -7.399 -4.183 1.00 21.83 85 GLN A N 1
ATOM 607 C CA . GLN A 1 85 ? 7.115 -6.271 -3.261 1.00 22.30 85 GLN A CA 1
ATOM 608 C C . GLN A 1 85 ? 8.538 -6.275 -2.659 1.00 21.80 85 GLN A C 1
ATOM 609 O O . GLN A 1 85 ? 9.225 -5.253 -2.589 1.00 21.34 85 GLN A O 1
ATOM 615 N N . ARG A 1 86 ? 8.972 -7.452 -2.224 1.00 23.21 86 ARG A N 1
ATOM 616 C CA . ARG A 1 86 ? 10.208 -7.616 -1.524 1.00 24.17 86 ARG A CA 1
ATOM 617 C C . ARG A 1 86 ? 11.397 -7.310 -2.428 1.00 24.59 86 ARG A C 1
ATOM 618 O O . ARG A 1 86 ? 12.391 -6.668 -1.998 1.00 23.59 86 ARG A O 1
ATOM 626 N N . GLU A 1 87 ? 11.290 -7.714 -3.696 1.00 24.67 87 GLU A N 1
ATOM 627 C CA . GLU A 1 87 ? 12.348 -7.359 -4.683 1.00 26.23 87 GLU A CA 1
ATOM 628 C C . GLU A 1 87 ? 12.400 -5.851 -4.962 1.00 23.56 87 GLU A C 1
ATOM 629 O O . GLU A 1 87 ? 13.511 -5.304 -5.114 1.00 24.97 87 GLU A O 1
ATOM 635 N N . ALA A 1 88 ? 11.246 -5.178 -5.097 1.00 21.37 88 ALA A N 1
ATOM 636 C CA . ALA A 1 88 ? 11.192 -3.716 -5.269 1.00 22.17 88 ALA A CA 1
ATOM 637 C C . ALA A 1 88 ? 11.853 -3.013 -4.069 1.00 21.12 88 ALA A C 1
ATOM 638 O O . ALA A 1 88 ? 12.659 -2.080 -4.263 1.00 21.46 88 ALA A O 1
ATOM 640 N N . TRP A 1 89 ? 11.544 -3.479 -2.849 1.00 20.66 89 TRP A N 1
ATOM 641 C CA . TRP A 1 89 ? 12.143 -2.882 -1.661 1.00 19.41 89 TRP A CA 1
ATOM 642 C C . TRP A 1 89 ? 13.635 -3.174 -1.607 1.00 20.84 89 TRP A C 1
ATOM 643 O O . TRP A 1 89 ? 14.400 -2.311 -1.225 1.00 19.24 89 TRP A O 1
ATOM 654 N N . ARG A 1 90 ? 14.078 -4.370 -1.995 1.00 20.18 90 ARG A N 1
ATOM 655 C CA . ARG A 1 90 ? 15.521 -4.642 -1.986 1.00 21.23 90 ARG A CA 1
ATOM 656 C C . ARG A 1 90 ? 16.254 -3.587 -2.820 1.00 19.46 90 ARG A C 1
ATOM 657 O O . ARG A 1 90 ? 17.315 -3.136 -2.445 1.00 19.90 90 ARG A O 1
ATOM 665 N N . GLU A 1 91 ? 15.671 -3.212 -3.939 1.00 20.78 91 GLU A N 1
ATOM 666 C CA . GLU A 1 91 ? 16.293 -2.229 -4.849 1.00 22.37 91 GLU A CA 1
ATOM 667 C C . GLU A 1 91 ? 16.339 -0.795 -4.270 1.00 21.21 91 GLU A C 1
ATOM 668 O O . GLU A 1 91 ? 17.365 -0.040 -4.407 1.00 20.19 91 GLU A O 1
ATOM 674 N N . ILE A 1 92 ? 15.215 -0.392 -3.685 1.00 19.95 92 ILE A N 1
ATOM 675 C CA . ILE A 1 92 ? 15.174 0.863 -2.847 1.00 18.75 92 ILE A CA 1
ATOM 676 C C . ILE A 1 92 ? 16.258 0.876 -1.770 1.00 18.13 92 ILE A C 1
ATOM 677 O O . ILE A 1 92 ? 17.074 1.839 -1.663 1.00 18.92 92 ILE A O 1
ATOM 682 N N . VAL A 1 93 ? 16.346 -0.219 -1.035 1.00 18.32 93 VAL A N 1
ATOM 683 C CA . VAL A 1 93 ? 17.261 -0.277 0.116 1.00 19.45 93 VAL A CA 1
ATOM 684 C C . VAL A 1 93 ? 18.695 -0.257 -0.405 1.00 21.38 93 VAL A C 1
ATOM 685 O O . VAL A 1 93 ? 19.598 0.388 0.184 1.00 20.40 93 VAL A O 1
ATOM 689 N N . SER A 1 94 ? 18.924 -0.992 -1.517 1.00 22.25 94 SER A N 1
ATOM 690 C CA . SER A 1 94 ? 20.255 -0.909 -2.162 1.00 22.37 94 SER A CA 1
ATOM 691 C C . SER A 1 94 ? 20.714 0.486 -2.525 1.00 21.24 94 SER A C 1
ATOM 692 O O . SER A 1 94 ? 21.873 0.805 -2.270 1.00 20.26 94 SER A O 1
ATOM 695 N N . ARG A 1 95 ? 19.801 1.306 -3.046 1.00 20.86 95 ARG A N 1
ATOM 696 C CA . ARG A 1 95 ? 20.096 2.666 -3.437 1.00 20.50 95 ARG A CA 1
ATOM 697 C C . ARG A 1 95 ? 20.460 3.489 -2.208 1.00 19.43 95 ARG A C 1
ATOM 698 O O . ARG A 1 95 ? 21.515 4.144 -2.182 1.00 19.06 95 ARG A O 1
ATOM 706 N N . VAL A 1 96 ? 19.674 3.345 -1.121 1.00 17.43 96 VAL A N 1
ATOM 707 C CA . VAL A 1 96 ? 20.017 4.020 0.128 1.00 15.56 96 VAL A CA 1
ATOM 708 C C . VAL A 1 96 ? 21.387 3.608 0.654 1.00 17.38 96 VAL A C 1
ATOM 709 O O . VAL A 1 96 ? 22.164 4.440 1.086 1.00 16.66 96 VAL A O 1
ATOM 713 N N . HIS A 1 97 ? 21.694 2.309 0.613 1.00 17.75 97 HIS A N 1
ATOM 714 C CA . HIS A 1 97 ? 22.926 1.859 1.197 1.00 18.77 97 HIS A CA 1
ATOM 715 C C . HIS A 1 97 ? 24.117 2.276 0.331 1.00 19.15 97 HIS A C 1
ATOM 716 O O . HIS A 1 97 ? 25.238 2.466 0.845 1.00 20.25 97 HIS A O 1
ATOM 723 N N . SER A 1 98 ? 23.882 2.316 -0.964 1.00 18.98 98 SER A N 1
ATOM 724 C CA . SER A 1 98 ? 24.911 2.824 -1.861 1.00 19.96 98 SER A CA 1
ATOM 725 C C . SER A 1 98 ? 25.336 4.234 -1.525 1.00 20.45 98 SER A C 1
ATOM 726 O O . SER A 1 98 ? 26.494 4.593 -1.783 1.00 18.00 98 SER A O 1
ATOM 729 N N . LYS A 1 99 ? 24.444 5.022 -0.881 1.00 19.33 99 LYS A N 1
ATOM 730 C CA . LYS A 1 99 ? 24.777 6.362 -0.464 1.00 18.59 99 LYS A CA 1
ATOM 731 C C . LYS A 1 99 ? 25.133 6.490 0.998 1.00 18.22 99 LYS A C 1
ATOM 732 O O . LYS A 1 99 ? 25.152 7.577 1.509 1.00 19.79 99 LYS A O 1
ATOM 738 N N . LYS A 1 100 ? 25.446 5.365 1.612 1.00 18.41 100 LYS A N 1
ATOM 739 C CA . LYS A 1 1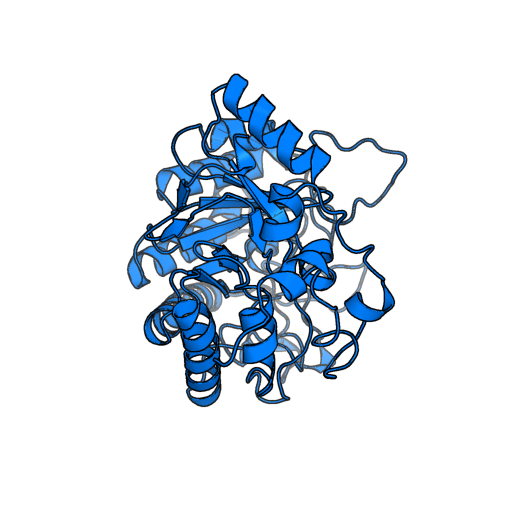00 ? 26.004 5.238 2.927 1.00 17.69 100 LYS A CA 1
ATOM 740 C C . LYS A 1 100 ? 25.022 5.686 4.004 1.00 17.57 100 LYS A C 1
ATOM 741 O O . LYS A 1 100 ? 25.427 6.234 5.032 1.00 16.30 100 LYS A O 1
ATOM 747 N N . CYS A 1 101 ? 23.740 5.530 3.673 1.00 16.66 101 CYS A N 1
ATOM 748 C CA . CYS A 1 101 ? 22.625 5.893 4.617 1.00 17.51 101 CYS A CA 1
ATOM 749 C C . CYS A 1 101 ? 21.941 4.634 5.114 1.00 16.69 101 CYS A C 1
ATOM 750 O O . CYS A 1 101 ? 22.390 3.476 4.797 1.00 18.55 101 CYS A O 1
ATOM 753 N N . PHE A 1 102 ? 21.007 4.807 6.041 1.00 15.83 102 PHE A N 1
ATOM 754 C CA . PHE A 1 102 ? 20.374 3.652 6.745 1.00 15.45 102 PHE A CA 1
ATOM 755 C C . PHE A 1 102 ? 18.865 3.744 6.534 1.00 14.82 102 PHE A C 1
ATOM 756 O O . PHE A 1 102 ? 18.342 4.877 6.325 1.00 13.40 102 PHE A O 1
ATOM 764 N N . ILE A 1 103 ? 18.175 2.598 6.561 1.00 13.36 103 ILE A N 1
ATOM 765 C CA . ILE A 1 103 ? 16.720 2.687 6.344 1.00 15.96 103 ILE A CA 1
ATOM 766 C C . ILE A 1 103 ? 15.935 1.635 7.138 1.00 16.65 103 ILE A C 1
ATOM 767 O O . ILE A 1 103 ? 16.310 0.461 7.141 1.00 16.91 103 ILE A O 1
ATOM 772 N N . PHE A 1 104 ? 14.892 2.066 7.880 1.00 16.56 104 PHE A N 1
ATOM 773 C CA . PHE A 1 104 ? 14.006 1.115 8.572 1.00 14.47 104 PHE A CA 1
ATOM 774 C C . PHE A 1 104 ? 12.724 1.087 7.835 1.00 15.58 104 PHE A C 1
ATOM 775 O O . PHE A 1 104 ? 12.238 2.136 7.395 1.00 15.23 104 PHE A O 1
ATOM 783 N N . CYS A 1 105 ? 12.094 -0.083 7.777 1.00 14.66 105 CYS A N 1
ATOM 784 C CA . CYS A 1 105 ? 10.813 -0.212 7.123 1.00 13.95 105 CYS A CA 1
ATOM 785 C C . CYS A 1 105 ? 9.717 -0.107 8.186 1.00 15.39 105 CYS A C 1
ATOM 786 O O . CYS A 1 105 ? 9.692 -0.895 9.143 1.00 15.13 105 CYS A O 1
ATOM 789 N N . GLN A 1 106 ? 8.833 0.869 8.021 1.00 15.42 106 GLN A N 1
ATOM 790 C CA . GLN A 1 106 ? 7.710 0.945 8.981 1.00 14.00 106 GLN A CA 1
ATOM 791 C C . GLN A 1 106 ? 6.576 -0.051 8.593 1.00 14.18 106 GLN A C 1
ATOM 792 O O . GLN A 1 106 ? 6.011 0.006 7.492 1.00 13.57 106 GLN A O 1
ATOM 798 N N . LEU A 1 107 ? 6.179 -0.871 9.570 1.00 14.90 107 LEU A N 1
ATOM 799 C CA . LEU A 1 107 ? 5.204 -1.929 9.377 1.00 14.42 107 LEU A CA 1
ATOM 800 C C . LEU A 1 107 ? 3.883 -1.537 10.071 1.00 14.92 107 LEU A C 1
ATOM 801 O O . LEU A 1 107 ? 3.931 -1.142 11.218 1.00 15.14 107 LEU A O 1
ATOM 806 N N . TRP A 1 108 ? 2.747 -1.698 9.410 1.00 15.18 108 TRP A N 1
ATOM 807 C CA . TRP A 1 108 ? 1.474 -1.335 10.028 1.00 15.67 108 TRP A CA 1
ATOM 808 C C . TRP A 1 108 ? 0.340 -2.242 9.593 1.00 17.14 108 TRP A C 1
ATOM 809 O O . TRP A 1 108 ? 0.484 -3.096 8.625 1.00 16.74 108 TRP A O 1
ATOM 820 N N . ALA A 1 109 ? -0.778 -2.047 10.259 1.00 17.34 109 ALA A N 1
ATOM 821 C CA . ALA A 1 109 ? -2.127 -2.458 9.771 1.00 16.41 109 ALA A CA 1
ATOM 822 C C . ALA A 1 109 ? -3.081 -1.362 10.175 1.00 15.39 109 ALA A C 1
ATOM 823 O O . ALA A 1 109 ? -2.925 -0.727 11.263 1.00 15.18 109 ALA A O 1
ATOM 825 N N . THR A 1 110 ? -4.023 -1.066 9.276 1.00 16.55 110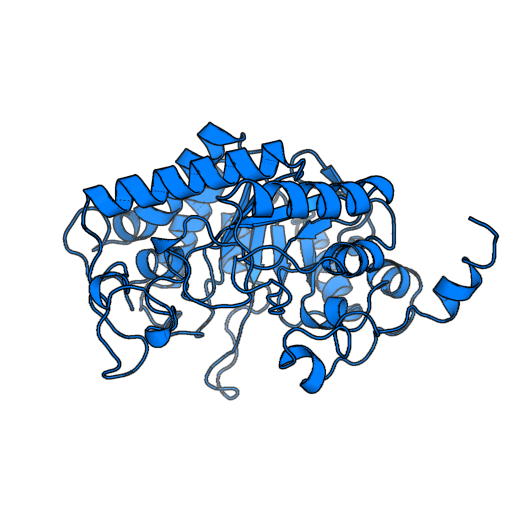 THR A N 1
ATOM 826 C CA . THR A 1 110 ? -4.879 0.109 9.451 1.00 16.02 110 THR A CA 1
ATOM 827 C C . THR A 1 110 ? -6.103 -0.192 10.347 1.00 17.15 110 THR A C 1
ATOM 828 O O . THR A 1 110 ? -6.727 0.765 10.849 1.00 17.05 110 THR A O 1
ATOM 832 N N . GLY A 1 111 ? -6.493 -1.485 10.480 1.00 16.64 111 GLY A N 1
ATOM 833 C CA . GLY A 1 111 ? -7.666 -1.794 11.334 1.00 15.80 111 GLY A CA 1
ATOM 834 C C . GLY A 1 111 ? -8.927 -0.984 10.918 1.00 16.32 111 GLY A C 1
ATOM 835 O O . GLY A 1 111 ? -9.293 -0.928 9.746 1.00 18.00 111 GLY A O 1
ATOM 836 N N . ARG A 1 112 ? -9.574 -0.356 11.885 1.00 15.78 112 ARG A N 1
ATOM 837 C CA . ARG A 1 112 ? -10.812 0.374 11.591 1.00 16.82 112 ARG A CA 1
ATOM 838 C C . ARG A 1 112 ? -10.703 1.574 10.660 1.00 18.20 112 ARG A C 1
ATOM 839 O O . ARG A 1 112 ? -11.753 2.132 10.236 1.00 16.45 112 ARG A O 1
ATOM 847 N N . ALA A 1 113 ? -9.467 1.990 10.362 1.00 18.14 113 ALA A N 1
ATOM 848 C CA . ALA A 1 113 ? -9.258 3.143 9.511 1.00 19.85 113 ALA A CA 1
ATOM 849 C C . ALA A 1 113 ? -9.067 2.718 8.038 1.00 21.35 113 ALA A C 1
ATOM 850 O O . ALA A 1 113 ? -8.752 3.564 7.177 1.00 24.44 113 ALA A O 1
ATOM 852 N N . ALA A 1 114 ? -9.212 1.427 7.731 1.00 20.16 114 ALA A N 1
ATOM 853 C CA . ALA A 1 114 ? -9.062 0.993 6.360 1.00 21.02 114 ALA A CA 1
ATOM 854 C C . ALA A 1 114 ? -10.236 1.579 5.535 1.00 23.07 114 ALA A C 1
ATOM 855 O O . ALA A 1 114 ? -11.259 2.015 6.088 1.00 21.60 114 ALA A O 1
ATOM 857 N N . ASP A 1 115 ? -10.051 1.622 4.223 1.00 23.01 115 ASP A N 1
ATOM 858 C CA . ASP A 1 115 ? -11.069 2.083 3.323 1.00 24.12 115 ASP A CA 1
ATOM 859 C C . ASP A 1 115 ? -11.927 0.849 3.065 1.00 24.67 115 ASP A C 1
ATOM 860 O O . ASP A 1 115 ? -11.459 -0.140 2.466 1.00 25.54 115 ASP A O 1
ATOM 865 N N . PRO A 1 116 ? -13.196 0.877 3.483 1.00 27.87 116 PRO A N 1
ATOM 866 C CA . PRO A 1 116 ? -13.981 -0.386 3.319 1.00 29.87 116 PRO A CA 1
ATOM 867 C C . PRO A 1 116 ? -14.192 -0.777 1.842 1.00 30.41 116 PRO A C 1
ATOM 868 O O . PRO A 1 116 ? -14.341 -1.950 1.550 1.00 29.58 116 PRO A O 1
ATOM 872 N N . ASP A 1 117 ? -14.144 0.198 0.927 1.00 30.10 117 ASP A N 1
ATOM 873 C CA . ASP A 1 117 ? -14.330 -0.101 -0.490 1.00 31.77 117 ASP A CA 1
ATOM 874 C C . ASP A 1 117 ? -13.191 -0.963 -1.070 1.00 31.61 117 ASP A C 1
ATOM 875 O O . ASP A 1 117 ? -13.315 -1.562 -2.151 1.00 32.35 117 ASP A O 1
ATOM 880 N N . VAL A 1 118 ? -12.063 -0.994 -0.375 1.00 30.15 118 VAL A N 1
ATOM 881 C CA . VAL A 1 118 ? -10.828 -1.615 -0.863 1.00 31.36 118 VAL A CA 1
ATOM 882 C C . VAL A 1 118 ? -10.741 -3.089 -0.392 1.00 33.06 118 VAL A C 1
ATOM 883 O O . VAL A 1 118 ? -10.100 -3.966 -1.036 1.00 32.68 118 VAL A O 1
ATOM 887 N N . LEU A 1 119 ? -11.420 -3.358 0.723 1.00 33.60 119 LEU A N 1
ATOM 888 C CA . LEU A 1 119 ? -11.407 -4.695 1.316 1.00 35.89 119 LEU A CA 1
ATOM 889 C C . LEU A 1 119 ? -12.197 -5.651 0.428 1.00 37.86 119 LEU A C 1
ATOM 890 O O . LEU A 1 119 ? -13.226 -5.250 -0.182 1.00 37.00 119 LEU A O 1
ATOM 895 N N . ALA A 1 120 ? -11.707 -6.894 0.345 1.00 40.09 120 ALA A N 1
ATOM 896 C CA . ALA A 1 120 ? -12.403 -7.975 -0.411 1.00 42.43 120 ALA A CA 1
ATOM 897 C C . ALA A 1 120 ? -13.801 -8.293 0.158 1.00 44.26 120 ALA A C 1
ATOM 898 O O . ALA A 1 120 ? -14.794 -8.452 -0.593 1.00 43.18 120 ALA A O 1
ATOM 900 N N . ASP A 1 121 ? -13.889 -8.372 1.492 1.00 45.58 121 ASP A N 1
ATOM 901 C CA . ASP A 1 121 ? -15.161 -8.611 2.159 1.00 47.03 121 ASP A CA 1
ATOM 902 C C . ASP A 1 121 ? -15.384 -7.594 3.249 1.00 47.25 121 ASP A C 1
ATOM 903 O O . ASP A 1 121 ? -14.421 -7.144 3.866 1.00 46.32 121 ASP A O 1
ATOM 908 N N . MET A 1 122 ? -16.638 -7.239 3.506 1.00 47.18 122 MET A N 1
ATOM 909 C CA . MET A 1 122 ? -16.929 -6.373 4.646 1.00 47.99 122 MET A CA 1
ATOM 910 C C . MET A 1 122 ? -16.449 -6.977 6.005 1.00 46.95 122 MET A C 1
ATOM 911 O O . MET A 1 122 ? -16.143 -6.231 6.933 1.00 46.90 122 MET A O 1
ATOM 916 N N . LYS A 1 123 ? -16.354 -8.318 6.099 1.00 44.79 123 LYS A N 1
ATOM 917 C CA . LYS A 1 123 ? -15.782 -8.991 7.307 1.00 43.53 123 LYS A CA 1
ATOM 918 C C . LYS A 1 123 ? -14.335 -8.549 7.612 1.00 40.51 123 LYS A C 1
ATOM 919 O O . LYS A 1 123 ? -13.839 -8.733 8.743 1.00 40.83 123 LYS A O 1
ATOM 925 N N . ASP A 1 124 ? -13.649 -8.018 6.604 1.00 36.64 124 ASP A N 1
ATOM 926 C CA . ASP A 1 124 ? -12.215 -7.765 6.725 1.00 34.18 124 ASP A CA 1
ATOM 927 C C . ASP A 1 124 ? -11.901 -6.428 7.424 1.00 31.51 124 ASP A C 1
ATOM 928 O O . ASP A 1 124 ? -10.710 -6.134 7.641 1.00 30.63 124 ASP A O 1
ATOM 933 N N . LEU A 1 125 ? -12.931 -5.647 7.739 1.00 28.43 125 LEU A N 1
ATOM 934 C CA . LEU A 1 125 ? -12.755 -4.368 8.503 1.00 26.14 125 LEU A CA 1
ATOM 935 C C . LEU A 1 125 ? -12.806 -4.730 9.972 1.00 24.91 125 LEU A C 1
ATOM 936 O O . LEU A 1 125 ? -13.906 -4.933 10.544 1.00 24.24 125 LEU A O 1
ATOM 941 N N . ILE A 1 126 ? -11.624 -4.751 10.559 1.00 22.72 126 ILE A N 1
ATOM 942 C CA . ILE A 1 126 ? -11.440 -5.254 11.898 1.00 20.58 126 ILE A CA 1
ATOM 943 C C . ILE A 1 126 ? -10.823 -4.230 12.832 1.00 20.36 126 ILE A C 1
ATOM 944 O O . ILE A 1 126 ? -10.257 -3.199 12.385 1.00 19.81 126 ILE A O 1
ATOM 949 N N . SER A 1 127 ? -10.973 -4.475 14.144 1.00 16.85 127 SER A N 1
ATOM 950 C CA . SER A 1 127 ? -10.401 -3.576 15.117 1.00 17.17 127 SER A CA 1
ATOM 951 C C . SER A 1 127 ? -10.336 -4.424 16.403 1.00 17.05 127 SER A C 1
ATOM 952 O O . SER A 1 127 ? -10.572 -5.651 16.361 1.00 17.28 127 SER A O 1
ATOM 955 N N . SER A 1 128 ? -9.963 -3.779 17.504 1.00 16.70 128 SER A N 1
ATOM 956 C CA . SER A 1 128 ? -9.970 -4.421 18.790 1.00 17.70 128 SER A CA 1
ATOM 957 C C . SER A 1 128 ? -11.450 -4.632 19.209 1.00 19.50 128 SER A C 1
ATOM 958 O O . SER A 1 128 ? -11.782 -5.645 19.792 1.00 18.57 128 SER A O 1
ATOM 961 N N . SER A 1 129 ? -12.340 -3.688 18.882 1.00 19.11 129 SER A N 1
ATOM 962 C CA . SER A 1 129 ? -13.755 -3.797 19.245 1.00 21.13 129 SER A CA 1
ATOM 963 C C . SER A 1 129 ? -14.598 -3.212 18.108 1.00 23.05 129 SER A C 1
ATOM 964 O O . SER A 1 129 ? -14.045 -2.664 17.152 1.00 24.05 129 SER A O 1
ATOM 967 N N . ALA A 1 130 ? -15.917 -3.336 18.217 1.00 23.97 130 ALA A N 1
ATOM 968 C CA . ALA A 1 130 ? -16.845 -2.899 17.152 1.00 24.47 130 ALA A CA 1
ATOM 969 C C . ALA A 1 130 ? -17.259 -1.444 17.339 1.00 26.03 130 ALA A C 1
ATOM 970 O O . ALA A 1 130 ? -18.441 -1.134 17.548 1.00 26.69 130 ALA A O 1
ATOM 972 N N . VAL A 1 131 ? -16.276 -0.549 17.226 1.00 24.83 131 VAL A N 1
ATOM 973 C CA . VAL A 1 131 ? -16.427 0.880 17.584 1.00 25.00 131 VAL A CA 1
ATOM 974 C C . VAL A 1 131 ? -15.928 1.642 16.340 1.00 26.17 131 VAL A C 1
ATOM 975 O O . VAL A 1 131 ? -14.750 1.569 16.026 1.00 24.74 131 VAL A O 1
ATOM 979 N N . PRO A 1 132 ? -16.814 2.360 15.629 1.00 26.49 132 PRO A N 1
ATOM 980 C CA . PRO A 1 132 ? -16.361 3.050 14.381 1.00 26.92 132 PRO A CA 1
ATOM 981 C C . PRO A 1 132 ? -15.618 4.325 14.706 1.00 27.62 132 PRO A C 1
ATOM 982 O O . PRO A 1 132 ? -15.790 4.843 15.804 1.00 26.73 132 PRO A O 1
ATOM 986 N N . VAL A 1 133 ? -14.800 4.863 13.777 1.00 30.55 133 VAL A N 1
ATOM 987 C CA . VAL A 1 133 ? -14.102 6.137 14.090 1.00 32.77 133 VAL A CA 1
ATOM 988 C C . VAL A 1 133 ? -15.102 7.286 14.272 1.00 35.56 133 VAL A C 1
ATOM 989 O O . VAL A 1 133 ? -15.020 8.059 15.232 1.00 36.39 133 VAL A O 1
ATOM 993 N N . GLU A 1 134 ? -16.058 7.395 13.369 1.00 37.79 134 GLU A N 1
ATOM 994 C CA . GLU A 1 134 ? -17.074 8.411 13.558 1.00 41.63 134 GLU A CA 1
ATOM 995 C C . GLU A 1 134 ? -18.409 7.816 13.954 1.00 43.01 134 GLU A C 1
ATOM 996 O O . GLU A 1 134 ? -18.680 6.686 13.609 1.00 40.76 134 GLU A O 1
ATOM 1002 N N . GLU A 1 135 ? -19.225 8.589 14.681 1.00 46.04 135 GLU A N 1
ATOM 1003 C CA . GLU A 1 135 ? -20.589 8.152 15.019 1.00 49.39 135 GLU A CA 1
ATOM 1004 C C . GLU A 1 135 ? -21.237 7.570 13.777 1.00 50.19 135 GLU A C 1
ATOM 1005 O O . GLU A 1 135 ? -21.303 8.226 12.731 1.00 50.62 135 GLU A O 1
ATOM 1011 N N . LYS A 1 136 ? -21.716 6.343 13.912 1.00 51.24 136 LYS A N 1
ATOM 1012 C CA . LYS A 1 136 ? -21.901 5.397 12.786 1.00 53.74 136 LYS A CA 1
ATOM 1013 C C . LYS A 1 136 ? -21.999 5.961 11.335 1.00 53.05 136 LYS A C 1
ATOM 1014 O O . LYS A 1 136 ? -23.027 6.529 10.989 1.00 54.80 136 LYS A O 1
ATOM 1020 N N . GLY A 1 137 ? -20.984 5.798 10.464 1.00 51.83 137 GLY A N 1
ATOM 1021 C CA . GLY A 1 137 ? -19.753 5.000 10.652 1.00 48.57 137 GLY A CA 1
ATOM 1022 C C . GLY A 1 137 ? -19.914 3.492 10.475 1.00 46.49 137 GLY A C 1
ATOM 1023 O O . GLY A 1 137 ? -20.536 2.841 11.303 1.00 46.46 137 GLY A O 1
ATOM 1024 N N . PRO A 1 138 ? -19.379 2.913 9.387 1.00 45.21 138 PRO A N 1
ATOM 1025 C CA . PRO A 1 138 ? -19.493 1.443 9.305 1.00 43.59 138 PRO A CA 1
ATOM 1026 C C . PRO A 1 138 ? -18.730 0.745 10.463 1.00 41.24 138 PRO A C 1
ATOM 1027 O O . PRO A 1 138 ? -17.638 1.226 10.855 1.00 41.10 138 PRO A O 1
ATOM 1031 N N . LEU A 1 139 ? -19.322 -0.331 11.010 1.00 37.98 139 LEU A N 1
ATOM 1032 C CA . LEU A 1 139 ? -18.852 -0.947 12.238 1.00 35.39 139 LEU A CA 1
ATOM 1033 C C . LEU A 1 139 ? -17.718 -1.910 11.973 1.00 32.47 139 LEU A C 1
ATOM 1034 O O . LEU A 1 139 ? -17.858 -2.841 11.165 1.00 29.64 139 LEU A O 1
ATOM 1039 N N . PRO A 1 140 ? -16.585 -1.707 12.664 1.00 28.42 140 PRO A N 1
ATOM 1040 C CA . PRO A 1 140 ? -15.614 -2.755 12.446 1.00 26.28 140 PRO A CA 1
ATOM 1041 C C . PRO A 1 140 ? -16.033 -4.078 13.183 1.00 25.34 140 PRO A C 1
ATOM 1042 O O . PRO A 1 140 ? -16.916 -4.047 14.024 1.00 25.27 140 PRO A O 1
ATOM 1046 N N . ARG A 1 141 ? -15.354 -5.185 12.889 1.00 24.04 141 ARG A N 1
ATOM 1047 C CA . ARG A 1 141 ? -15.576 -6.431 13.602 1.00 24.41 141 ARG A CA 1
ATOM 1048 C C . ARG A 1 141 ? -14.415 -6.648 14.587 1.00 24.46 141 ARG A C 1
ATOM 1049 O O . ARG A 1 141 ? -13.231 -6.486 14.226 1.00 23.27 141 ARG A O 1
ATOM 1057 N N . ALA A 1 142 ? -14.761 -7.005 15.844 1.00 23.41 142 ALA A N 1
ATOM 1058 C CA . ALA A 1 142 ? -13.736 -7.354 16.817 1.00 21.13 142 ALA A CA 1
ATOM 1059 C C . ALA A 1 142 ? -12.908 -8.595 16.468 1.00 21.19 142 ALA A C 1
ATOM 1060 O O . ALA A 1 142 ? -13.434 -9.660 16.180 1.00 20.54 142 ALA A O 1
ATOM 1062 N N . LEU A 1 143 ? -11.595 -8.481 16.494 1.00 19.55 143 LEU A N 1
ATOM 1063 C CA . LEU A 1 143 ? -10.750 -9.636 16.124 1.00 17.29 143 LEU A CA 1
ATOM 1064 C C . LEU A 1 143 ? -10.994 -10.786 17.158 1.00 19.58 143 LEU A C 1
ATOM 1065 O O . LEU A 1 143 ? -11.267 -10.502 18.344 1.00 19.16 143 LEU A O 1
ATOM 1070 N N . THR A 1 144 ? -10.856 -12.042 16.718 1.00 18.57 144 THR A N 1
ATOM 1071 C CA . THR A 1 144 ? -10.940 -13.142 17.649 1.00 19.07 144 THR A CA 1
ATOM 1072 C C . THR A 1 144 ? -9.541 -13.385 18.190 1.00 18.79 144 THR A C 1
ATOM 1073 O O . THR A 1 144 ? -8.536 -12.856 17.638 1.00 15.94 144 THR A O 1
ATOM 1077 N N . GLU A 1 145 ? -9.466 -14.124 19.287 1.00 16.99 145 GLU A N 1
ATOM 1078 C CA . GLU A 1 145 ? -8.180 -14.585 19.799 1.00 16.91 145 GLU A CA 1
ATOM 1079 C C . GLU A 1 145 ? -7.267 -15.146 18.647 1.00 16.39 145 GLU A C 1
ATOM 1080 O O . GLU A 1 145 ? -6.103 -14.833 18.558 1.00 16.72 145 GLU A O 1
ATOM 1086 N N . ASP A 1 146 ? -7.754 -16.102 17.863 1.00 16.46 146 ASP A N 1
ATOM 1087 C CA . ASP A 1 146 ? -6.881 -16.670 16.856 1.00 17.80 146 ASP A CA 1
ATOM 1088 C C . ASP A 1 146 ? -6.419 -15.631 15.803 1.00 16.40 146 ASP A C 1
ATOM 1089 O O . ASP A 1 146 ? -5.290 -15.729 15.309 1.00 19.25 146 ASP A O 1
ATOM 1094 N N . GLU A 1 147 ? -7.309 -14.729 15.419 1.00 16.87 147 GLU A N 1
ATOM 1095 C CA . GLU A 1 147 ? -6.915 -13.673 14.479 1.00 19.47 147 GLU A CA 1
ATOM 1096 C C . GLU A 1 147 ? -5.877 -12.749 15.045 1.00 18.74 147 GLU A C 1
ATOM 1097 O O . GLU A 1 147 ? -5.045 -12.249 14.279 1.00 19.42 147 GLU A O 1
ATOM 1103 N N . ILE A 1 148 ? -5.900 -12.503 16.365 1.00 16.82 148 ILE A N 1
ATOM 1104 C CA . ILE A 1 148 ? -4.842 -11.688 17.003 1.00 17.57 148 ILE A CA 1
ATOM 1105 C C . ILE A 1 148 ? -3.518 -12.404 16.927 1.00 18.04 148 ILE A C 1
ATOM 1106 O O . ILE A 1 148 ? -2.484 -11.808 16.562 1.00 16.16 148 ILE A O 1
ATOM 1111 N N . GLN A 1 149 ? -3.524 -13.706 17.269 1.00 17.37 149 GLN A N 1
ATOM 1112 C CA . GLN A 1 149 ? -2.308 -14.488 17.176 1.00 18.51 149 GLN A CA 1
ATOM 1113 C C . GLN A 1 149 ? -1.735 -14.473 15.751 1.00 17.97 149 GLN A C 1
ATOM 1114 O O . GLN A 1 149 ? -0.500 -14.402 15.539 1.00 19.27 149 GLN A O 1
ATOM 1120 N N . GLN A 1 150 ? -2.637 -14.649 14.791 1.00 19.36 150 GLN A N 1
ATOM 1121 C CA . GLN A 1 150 ? -2.213 -14.592 13.376 1.00 20.09 150 GLN A CA 1
ATOM 1122 C C . GLN A 1 150 ? -1.613 -13.209 12.996 1.00 19.84 150 GLN A C 1
ATOM 1123 O O . GLN A 1 150 ? -0.577 -13.150 12.292 1.00 20.83 150 GLN A O 1
ATOM 1129 N N . CYS A 1 151 ? -2.228 -12.117 13.462 1.00 19.69 151 CYS A N 1
ATOM 1130 C CA . CYS A 1 151 ? -1.707 -10.767 13.156 1.00 17.31 151 CYS A CA 1
ATOM 1131 C C . CYS A 1 151 ? -0.332 -10.571 13.729 1.00 17.50 151 CYS A C 1
ATOM 1132 O O . CYS A 1 151 ? 0.555 -10.020 13.069 1.00 19.17 151 CYS A O 1
ATOM 1135 N N . ILE A 1 152 ? -0.121 -11.049 14.959 1.00 16.69 152 ILE A N 1
ATOM 1136 C CA . ILE A 1 152 ? 1.161 -10.978 15.607 1.00 16.53 152 ILE A CA 1
ATOM 1137 C C . ILE A 1 152 ? 2.196 -11.748 14.765 1.00 16.64 152 ILE A C 1
ATOM 1138 O O . ILE A 1 152 ? 3.321 -11.256 14.487 1.00 17.26 152 ILE A O 1
ATOM 1143 N N . ALA A 1 153 ? 1.904 -13.004 14.423 1.00 16.32 153 ALA A N 1
ATOM 1144 C CA . ALA A 1 153 ? 2.829 -13.699 13.519 1.00 17.11 153 ALA A CA 1
ATOM 1145 C C . ALA A 1 153 ? 3.019 -12.985 12.167 1.00 18.73 153 ALA A C 1
ATOM 1146 O O . ALA A 1 153 ? 4.106 -13.033 11.616 1.00 19.81 153 ALA A O 1
ATOM 1148 N N . ASP A 1 154 ? 1.979 -12.390 11.603 1.00 18.25 154 ASP A N 1
ATOM 1149 C CA . ASP A 1 154 ? 2.172 -11.626 10.320 1.00 19.75 154 ASP A CA 1
ATOM 1150 C C . ASP A 1 154 ? 3.149 -10.452 10.452 1.00 17.45 154 ASP A C 1
ATOM 1151 O O . ASP A 1 154 ? 3.932 -10.177 9.529 1.00 16.55 154 ASP A O 1
ATOM 1156 N N . PHE A 1 155 ? 3.108 -9.766 11.592 1.00 16.10 155 PHE A N 1
ATOM 1157 C CA . PHE A 1 155 ? 4.092 -8.677 11.826 1.00 17.52 155 PHE A CA 1
ATOM 1158 C C . PHE A 1 155 ? 5.519 -9.257 11.866 1.00 17.76 155 PHE A C 1
ATOM 1159 O O . PHE A 1 155 ? 6.447 -8.699 11.281 1.00 17.76 155 PHE A O 1
ATOM 1167 N N . ALA A 1 156 ? 5.697 -10.363 12.601 1.00 17.67 156 ALA A N 1
ATOM 1168 C CA . ALA A 1 156 ? 7.022 -11.010 12.652 1.00 18.82 156 ALA A CA 1
ATOM 1169 C C . ALA A 1 156 ? 7.496 -11.427 11.247 1.00 16.59 156 ALA A C 1
ATOM 1170 O O . ALA A 1 156 ? 8.657 -11.213 10.931 1.00 18.93 156 ALA A O 1
ATOM 1172 N N . GLN A 1 157 ? 6.592 -11.948 10.413 1.00 17.39 157 GLN A N 1
ATOM 1173 C CA . GLN A 1 157 ? 7.017 -12.468 9.106 1.00 19.07 157 GLN A CA 1
ATOM 1174 C C . GLN A 1 157 ? 7.331 -11.275 8.206 1.00 18.35 157 GLN A C 1
ATOM 1175 O O . GLN A 1 157 ? 8.277 -11.301 7.428 1.00 18.50 157 GLN A O 1
ATOM 1181 N N . ALA A 1 158 ? 6.591 -10.162 8.388 1.00 17.84 158 ALA A N 1
ATOM 1182 C CA . ALA A 1 158 ? 6.936 -8.958 7.608 1.00 16.98 158 ALA A CA 1
ATOM 1183 C C . ALA A 1 158 ? 8.286 -8.428 7.966 1.00 17.22 158 ALA A C 1
ATOM 1184 O O . ALA A 1 158 ? 9.027 -7.894 7.095 1.00 17.07 158 ALA A O 1
ATOM 1186 N N . ALA A 1 159 ? 8.608 -8.523 9.257 1.00 17.48 159 ALA A N 1
ATOM 1187 C CA . ALA A 1 159 ? 9.906 -8.040 9.738 1.00 17.54 159 ALA A CA 1
ATOM 1188 C C . ALA A 1 159 ? 11.012 -8.898 9.160 1.00 18.78 159 ALA A C 1
ATOM 1189 O O . ALA A 1 159 ? 12.080 -8.381 8.762 1.00 17.07 159 ALA A O 1
ATOM 1191 N N . ARG A 1 160 ? 10.806 -10.213 9.196 1.00 17.86 160 ARG A N 1
ATOM 1192 C CA . ARG A 1 160 ? 11.808 -11.096 8.486 1.00 19.93 160 ARG A CA 1
ATOM 1193 C C . ARG A 1 160 ? 11.969 -10.726 7.002 1.00 19.68 160 ARG A C 1
ATOM 1194 O O . ARG A 1 160 ? 13.116 -10.673 6.500 1.00 21.14 160 ARG A O 1
ATOM 1202 N N . ASN A 1 161 ? 10.863 -10.444 6.297 1.00 18.79 161 ASN A N 1
ATOM 1203 C CA . ASN A 1 161 ? 10.954 -10.067 4.902 1.00 18.98 161 ASN A CA 1
ATOM 1204 C C . ASN A 1 161 ? 11.750 -8.772 4.715 1.00 19.38 161 ASN A C 1
ATOM 1205 O O . ASN A 1 161 ? 12.551 -8.635 3.783 1.00 19.04 161 ASN A O 1
ATOM 1210 N N . ALA A 1 162 ? 11.484 -7.805 5.601 1.00 16.90 162 ALA A N 1
ATOM 1211 C CA . ALA A 1 162 ? 12.196 -6.519 5.556 1.00 17.48 162 ALA A CA 1
ATOM 1212 C C . ALA A 1 162 ? 13.701 -6.731 5.699 1.00 18.19 162 ALA A C 1
ATOM 1213 O O . ALA A 1 162 ? 14.455 -6.202 4.874 1.00 18.35 162 ALA A O 1
ATOM 1215 N N . ILE A 1 163 ? 14.123 -7.475 6.738 1.00 17.33 163 ILE A N 1
ATOM 1216 C CA . ILE A 1 163 ? 15.541 -7.718 7.055 1.00 18.61 163 ILE A CA 1
ATOM 1217 C C . ILE A 1 163 ? 16.153 -8.498 5.866 1.00 20.96 163 ILE A C 1
ATOM 1218 O O . ILE A 1 163 ? 17.279 -8.170 5.386 1.00 19.22 163 ILE A O 1
ATOM 1223 N N . ASN A 1 164 ? 15.404 -9.475 5.349 1.00 21.73 164 ASN A N 1
ATOM 1224 C CA . ASN A 1 164 ? 15.841 -10.187 4.082 1.00 23.57 164 ASN A CA 1
ATOM 1225 C C . ASN A 1 164 ? 16.039 -9.297 2.828 1.00 23.48 164 ASN A C 1
ATOM 1226 O O . ASN A 1 164 ? 16.963 -9.546 2.019 1.00 23.71 164 ASN A O 1
ATOM 1231 N N . ALA A 1 165 ? 15.256 -8.215 2.712 1.00 20.77 165 ALA A N 1
ATOM 1232 C CA . ALA A 1 165 ? 15.434 -7.234 1.644 1.00 20.89 165 ALA A CA 1
ATOM 1233 C C . ALA A 1 165 ? 16.602 -6.274 1.948 1.00 20.58 165 ALA A C 1
ATOM 1234 O O . ALA A 1 165 ? 16.928 -5.401 1.099 1.00 20.59 165 ALA A O 1
ATOM 1236 N N . GLY A 1 166 ? 17.229 -6.421 3.117 1.00 19.69 166 GLY A N 1
ATOM 1237 C CA . GLY A 1 166 ? 18.335 -5.577 3.502 1.00 20.24 166 GLY A CA 1
ATOM 1238 C C . GLY A 1 166 ? 18.105 -4.403 4.468 1.00 19.10 166 GLY A C 1
ATOM 1239 O O . GLY A 1 166 ? 19.092 -3.671 4.870 1.00 18.44 166 GLY A O 1
ATOM 1240 N N . PHE A 1 167 ? 16.836 -4.189 4.840 1.00 18.06 167 PHE A N 1
ATOM 1241 C CA . PHE A 1 167 ? 16.519 -3.029 5.709 1.00 17.04 167 PHE A CA 1
ATOM 1242 C C . PHE A 1 167 ? 17.368 -3.146 6.941 1.00 16.71 167 PHE A C 1
ATOM 1243 O O . PHE A 1 167 ? 17.549 -4.251 7.477 1.00 16.42 167 PHE A O 1
ATOM 1251 N N . ASP A 1 168 ? 17.802 -2.001 7.475 1.00 16.65 168 ASP A N 1
ATOM 1252 C CA . ASP A 1 168 ? 18.569 -1.968 8.725 1.00 15.46 168 ASP A CA 1
ATOM 1253 C C . ASP A 1 168 ? 17.747 -2.259 9.948 1.00 16.85 168 ASP A C 1
ATOM 1254 O O . ASP A 1 168 ? 18.284 -2.581 11.038 1.00 13.89 168 ASP A O 1
ATOM 1259 N N . GLY A 1 169 ? 16.422 -2.238 9.773 1.00 16.54 169 GLY A N 1
ATOM 1260 C CA . GLY A 1 169 ? 15.557 -2.331 10.975 1.00 16.83 169 GLY A CA 1
ATOM 1261 C C . GLY A 1 169 ? 14.104 -2.194 10.512 1.00 17.64 169 GLY A C 1
ATOM 1262 O O . GLY A 1 169 ? 13.858 -1.947 9.353 1.00 15.86 169 GLY A O 1
ATOM 1263 N N . VAL A 1 170 ? 13.173 -2.385 11.432 1.00 16.39 170 VAL A N 1
ATOM 1264 C CA . VAL A 1 170 ? 11.769 -2.122 11.149 1.00 16.02 170 VAL A CA 1
ATOM 1265 C C . VAL A 1 170 ? 11.226 -1.197 12.261 1.00 15.34 170 VAL A C 1
ATOM 1266 O O . VAL A 1 170 ? 11.709 -1.275 13.392 1.00 14.93 170 VAL A O 1
ATOM 1270 N N . GLU A 1 171 ? 10.266 -0.336 11.929 1.00 14.04 171 GLU A N 1
ATOM 1271 C CA . GLU A 1 171 ? 9.559 0.414 12.953 1.00 14.0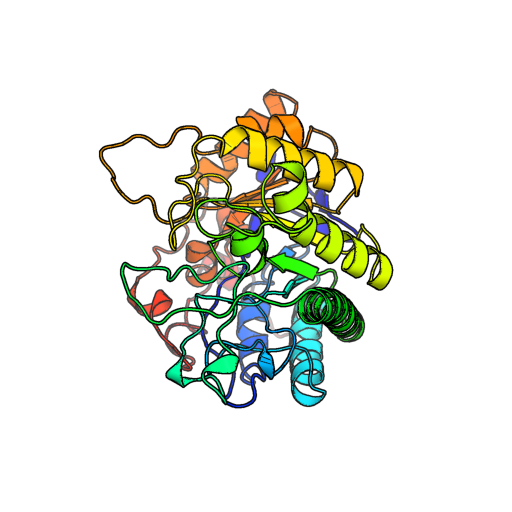8 171 GLU A CA 1
ATOM 1272 C C . GLU A 1 171 ? 8.143 -0.160 13.039 1.00 14.39 171 GLU A C 1
ATOM 1273 O O . GLU A 1 171 ? 7.438 -0.317 12.021 1.00 14.12 171 GLU A O 1
ATOM 1279 N N . ILE A 1 172 ? 7.699 -0.392 14.267 1.00 13.83 172 ILE A N 1
ATOM 1280 C CA . ILE A 1 172 ? 6.358 -0.959 14.443 1.00 13.10 172 ILE A CA 1
ATOM 1281 C C . ILE A 1 172 ? 5.438 0.245 14.605 1.00 12.30 172 ILE A C 1
ATOM 1282 O O . ILE A 1 172 ? 5.689 1.118 15.476 1.00 13.44 172 ILE A O 1
ATOM 1287 N N . HIS A 1 173 ? 4.428 0.340 13.755 1.00 14.39 173 HIS A N 1
ATOM 1288 C CA . HIS A 1 173 ? 3.601 1.535 13.712 1.00 14.34 173 HIS A CA 1
ATOM 1289 C C . HIS A 1 173 ? 2.530 1.376 14.809 1.00 14.40 173 HIS A C 1
ATOM 1290 O O . HIS A 1 173 ? 1.429 0.842 14.574 1.00 13.35 173 HIS A O 1
ATOM 1297 N N . GLY A 1 174 ? 2.892 1.821 15.997 1.00 13.27 174 GLY A N 1
ATOM 1298 C CA . GLY A 1 174 ? 1.948 1.794 17.114 1.00 12.57 174 GLY A CA 1
ATOM 1299 C C . GLY A 1 174 ? 1.209 3.126 17.316 1.00 13.96 174 GLY A C 1
ATOM 1300 O O . GLY A 1 174 ? 0.713 3.362 18.415 1.00 15.02 174 GLY A O 1
ATOM 1301 N N . ALA A 1 175 ? 1.121 3.983 16.273 1.00 14.33 175 ALA A N 1
ATOM 1302 C CA . ALA A 1 175 ? 0.587 5.350 16.511 1.00 13.99 175 ALA A CA 1
ATOM 1303 C C . ALA A 1 175 ? -0.666 5.667 15.659 1.00 14.28 175 ALA A C 1
ATOM 1304 O O . ALA A 1 175 ? -1.134 4.849 14.898 1.00 13.95 175 ALA A O 1
ATOM 1306 N N . ASN A 1 176 ? -1.110 6.907 15.805 1.00 13.43 176 ASN A N 1
ATOM 1307 C CA . ASN A 1 176 ? -2.020 7.578 14.943 1.00 14.06 176 ASN A CA 1
ATOM 1308 C C . ASN A 1 176 ? -3.337 6.844 14.757 1.00 14.39 176 ASN A C 1
ATOM 1309 O O . ASN A 1 176 ? -4.035 7.124 13.771 1.00 15.66 176 ASN A O 1
ATOM 1314 N N . GLY A 1 177 ? -3.760 6.033 15.773 1.00 13.43 177 GLY A N 1
ATOM 1315 C CA . GLY A 1 177 ? -5.141 5.490 15.669 1.00 12.65 177 GLY A CA 1
ATOM 1316 C C . GLY A 1 177 ? -5.211 4.316 14.707 1.00 14.60 177 GLY A C 1
ATOM 1317 O O . GLY A 1 177 ? -6.273 3.849 14.361 1.00 14.44 177 GLY A O 1
ATOM 1318 N N . TYR A 1 178 ? -4.063 3.828 14.257 1.00 13.80 178 TYR A N 1
ATOM 1319 C CA . TYR A 1 178 ? -4.043 2.607 13.414 1.00 13.79 178 TYR A CA 1
ATOM 1320 C C . TYR A 1 178 ? -4.138 1.305 14.309 1.00 14.97 178 TYR A C 1
ATOM 1321 O O . TYR A 1 178 ? -4.420 1.390 15.527 1.00 13.80 178 TYR A O 1
ATOM 1330 N N . LEU A 1 179 ? -3.985 0.102 13.738 1.00 13.30 179 LEU A N 1
ATOM 1331 C CA . LEU A 1 179 ? -4.591 -1.061 14.437 1.00 14.96 1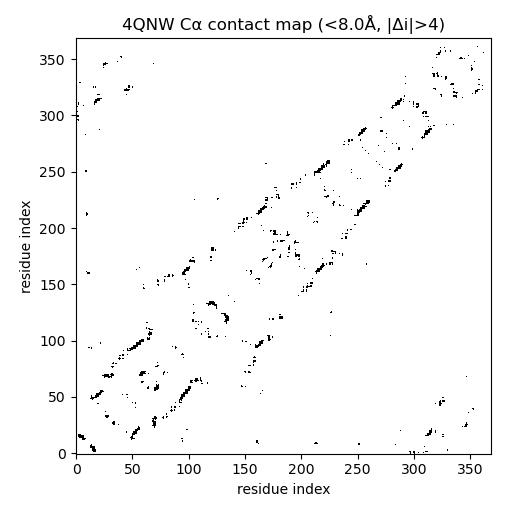79 LEU A CA 1
ATOM 1332 C C . LEU A 1 179 ? -3.986 -1.260 15.873 1.00 15.27 179 LEU A C 1
ATOM 1333 O O . LEU A 1 179 ? -4.685 -1.569 16.820 1.00 13.97 179 LEU A O 1
ATOM 1338 N N . ILE A 1 180 ? -2.664 -1.099 16.018 1.00 13.20 180 ILE A N 1
ATOM 1339 C CA . ILE A 1 180 ? -2.079 -1.304 17.345 1.00 13.68 180 ILE A CA 1
ATOM 1340 C C . ILE A 1 180 ? -2.644 -0.298 18.334 1.00 15.53 180 ILE A C 1
ATOM 1341 O O . ILE A 1 180 ? -2.975 -0.672 19.443 1.00 14.44 180 ILE A O 1
ATOM 1346 N N . ASP A 1 181 ? -2.685 0.964 17.924 1.00 13.43 181 ASP A N 1
ATOM 1347 C CA . ASP A 1 181 ? -3.201 2.033 18.776 1.00 15.42 181 ASP A CA 1
ATOM 1348 C C . ASP A 1 181 ? -4.704 1.806 19.095 1.00 14.25 181 ASP A C 1
ATOM 1349 O O . ASP A 1 181 ? -5.161 2.192 20.166 1.00 14.32 181 ASP A O 1
ATOM 1354 N N . GLN A 1 182 ? -5.438 1.181 18.174 1.00 13.00 182 GLN A N 1
ATOM 1355 C CA . GLN A 1 182 ? -6.839 0.744 18.427 1.00 14.84 182 GLN A CA 1
ATOM 1356 C C . GLN A 1 182 ? -6.948 -0.289 19.549 1.00 15.27 182 GLN A C 1
ATOM 1357 O O . GLN A 1 182 ? -7.942 -0.301 20.278 1.00 15.62 182 GLN A O 1
ATOM 1363 N N . PHE A 1 183 ? -5.922 -1.111 19.734 1.00 14.86 183 PHE A N 1
ATOM 1364 C CA . PHE A 1 183 ? -5.842 -1.950 20.983 1.00 14.59 183 PHE A CA 1
ATOM 1365 C C . PHE A 1 183 ? -5.380 -1.175 22.233 1.00 14.75 183 PHE A C 1
ATOM 1366 O O . PHE A 1 183 ? -5.964 -1.346 23.301 1.00 12.73 183 PHE A O 1
ATOM 1374 N N . THR A 1 184 ? -4.355 -0.287 22.123 1.00 14.29 184 THR A N 1
ATOM 1375 C CA . THR A 1 184 ? -3.837 0.459 23.302 1.00 14.64 184 THR A CA 1
ATOM 1376 C C . THR A 1 184 ? -4.951 1.352 23.960 1.00 15.33 184 THR A C 1
ATOM 1377 O O . THR A 1 184 ? -4.987 1.473 25.152 1.00 13.96 184 THR A O 1
ATOM 1381 N N . GLN A 1 185 ? -5.844 1.907 23.165 1.00 14.25 185 GLN A N 1
ATOM 1382 C CA . GLN A 1 185 ? -6.649 3.007 23.726 1.00 15.61 185 GLN A CA 1
ATOM 1383 C C . GLN A 1 185 ? -8.121 2.639 23.947 1.00 13.67 185 GLN A C 1
ATOM 1384 O O . GLN A 1 185 ? -8.771 2.081 23.098 1.00 15.49 185 GLN A O 1
ATOM 1390 N N . LYS A 1 186 ? -8.571 2.918 25.142 1.00 14.91 186 LYS A N 1
ATOM 1391 C CA . LYS A 1 186 ? -9.932 2.558 25.598 1.00 15.46 186 LYS A CA 1
ATOM 1392 C C . LYS A 1 186 ? -11.054 3.287 24.826 1.00 17.05 186 LYS A C 1
ATOM 1393 O O . LYS A 1 186 ? -12.204 2.842 24.822 1.00 17.20 186 LYS A O 1
ATOM 1399 N N . SER A 1 187 ? -10.750 4.366 24.103 1.00 15.26 187 SER A N 1
ATOM 1400 C CA . SER A 1 187 ? -11.733 5.000 23.264 1.00 17.06 187 SER A CA 1
ATOM 1401 C C . SER A 1 187 ? -12.153 4.114 22.097 1.00 18.80 187 SER A C 1
ATOM 1402 O O 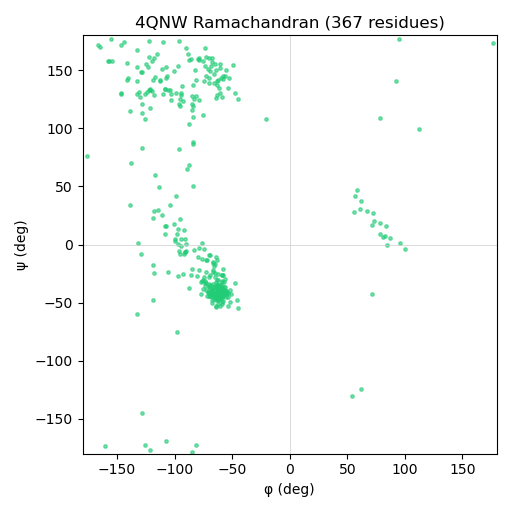. SER A 1 187 ? -13.165 4.386 21.455 1.00 20.73 187 SER A O 1
ATOM 1405 N N . CYS A 1 188 ? -11.368 3.059 21.815 1.00 17.13 188 CYS A N 1
ATOM 1406 C CA . CYS A 1 188 ? -11.665 2.028 20.799 1.00 17.51 188 CYS A CA 1
ATOM 1407 C C . CYS A 1 188 ? -11.802 0.601 21.367 1.00 17.85 188 CYS A C 1
ATOM 1408 O O . CYS A 1 188 ? -12.732 -0.119 21.052 1.00 18.62 188 CYS A O 1
ATOM 1411 N N . ASN A 1 189 ? -10.843 0.216 22.200 1.00 14.40 189 ASN A N 1
ATOM 1412 C CA . ASN A 1 189 ? -10.806 -1.133 22.745 1.00 13.82 189 ASN A CA 1
ATOM 1413 C C . ASN A 1 189 ? -11.730 -1.192 23.992 1.00 14.37 189 ASN A C 1
ATOM 1414 O O . ASN A 1 189 ? -11.388 -0.626 25.004 1.00 16.05 189 ASN A O 1
ATOM 1419 N N . HIS A 1 190 ? -12.851 -1.887 23.860 1.00 15.74 190 HIS A N 1
ATOM 1420 C CA . HIS A 1 190 ? -13.772 -2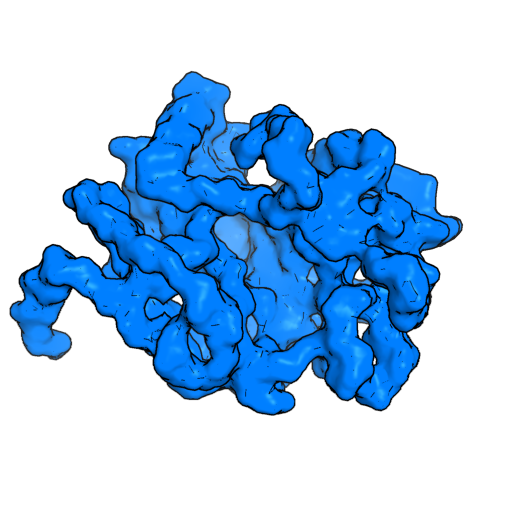.182 24.954 1.00 15.71 190 HIS A CA 1
ATOM 1421 C C . HIS A 1 190 ? -13.867 -3.722 25.157 1.00 17.13 190 HIS A C 1
ATOM 1422 O O . HIS A 1 190 ? -14.920 -4.234 25.562 1.00 16.76 190 HIS A O 1
ATOM 1429 N N . ARG A 1 191 ? -12.797 -4.454 24.826 1.00 15.29 191 ARG A N 1
ATOM 1430 C CA . ARG A 1 191 ? -12.832 -5.918 24.914 1.00 16.60 191 ARG A CA 1
ATOM 1431 C C . ARG A 1 191 ? -12.895 -6.378 26.358 1.00 16.69 191 ARG A C 1
ATOM 1432 O O . ARG A 1 191 ? -12.365 -5.692 27.230 1.00 16.78 191 ARG A O 1
ATOM 1440 N N . GLN A 1 192 ? -13.537 -7.530 26.571 1.00 16.00 192 GLN A N 1
ATOM 1441 C CA . GLN A 1 192 ? -13.617 -8.113 27.925 1.00 17.49 192 GLN A CA 1
ATOM 1442 C C . GLN A 1 192 ? -12.765 -9.338 28.049 1.00 18.14 192 GLN A C 1
ATOM 1443 O O . GLN A 1 192 ? -12.918 -10.078 28.998 1.00 19.53 192 GLN A O 1
ATOM 1449 N N . ASP A 1 193 ? -11.838 -9.541 27.116 1.00 16.56 193 ASP A N 1
ATOM 1450 C CA . ASP A 1 193 ? -10.910 -10.672 27.253 1.00 17.27 193 ASP A CA 1
ATOM 1451 C C . ASP A 1 193 ? -9.535 -10.115 27.619 1.00 17.31 193 ASP A C 1
ATOM 1452 O O . ASP A 1 193 ? -9.430 -8.923 27.987 1.00 16.89 193 ASP A O 1
ATOM 1457 N N . ARG A 1 194 ? -8.499 -10.929 27.570 1.00 16.77 194 ARG A N 1
ATOM 1458 C CA . ARG A 1 194 ? -7.277 -10.472 28.160 1.00 16.66 194 ARG A CA 1
ATOM 1459 C C . ARG A 1 194 ? -6.594 -9.404 27.260 1.00 16.12 194 ARG A C 1
ATOM 1460 O O . ARG A 1 194 ? -5.558 -8.859 27.659 1.00 15.36 194 ARG A O 1
ATOM 1468 N N . TRP A 1 195 ? -7.169 -9.127 26.074 1.00 13.60 195 TRP A N 1
ATOM 1469 C CA . TRP A 1 195 ? -6.638 -8.032 25.290 1.00 14.91 195 TRP A CA 1
ATOM 1470 C C . TRP A 1 195 ? -7.247 -6.664 25.502 1.00 15.15 195 TRP A C 1
ATOM 1471 O O . TRP A 1 195 ? -6.862 -5.707 24.762 1.00 15.69 195 TRP A O 1
ATOM 1482 N N . GLY A 1 196 ? -8.168 -6.545 26.480 1.00 15.44 196 GLY A N 1
ATOM 1483 C CA . GLY A 1 196 ? -8.726 -5.194 26.800 1.00 15.22 196 GLY A CA 1
ATOM 1484 C C . GLY A 1 196 ? -9.239 -5.136 28.248 1.00 16.50 196 GLY A C 1
ATOM 1485 O O . GLY A 1 196 ? -9.207 -6.143 28.988 1.00 15.51 196 GLY A O 1
ATOM 1486 N N . GLY A 1 197 ? -9.710 -3.962 28.676 1.00 15.78 197 GLY A N 1
ATOM 1487 C CA . GLY A 1 197 ? -10.370 -3.960 29.968 1.00 17.28 197 GLY A CA 1
ATOM 1488 C C . GLY A 1 197 ? -9.522 -3.568 31.129 1.00 17.43 197 GLY A C 1
ATOM 1489 O O . GLY A 1 197 ? -10.044 -3.528 32.255 1.00 17.94 197 GLY A O 1
ATOM 1490 N N . SER A 1 198 ? -8.233 -3.214 30.900 1.00 17.91 198 SER A N 1
ATOM 1491 C CA . SER A 1 198 ? -7.374 -2.654 31.929 1.00 17.01 198 SER A CA 1
ATOM 1492 C C . SER A 1 198 ? -6.176 -2.041 31.194 1.00 16.02 198 SER A C 1
ATOM 1493 O O . SER A 1 198 ? -5.962 -2.337 30.008 1.00 16.80 198 SER A O 1
ATOM 1496 N N . ILE A 1 199 ? -5.370 -1.287 31.925 1.00 15.71 199 ILE A N 1
ATOM 1497 C CA . ILE A 1 199 ? -4.152 -0.691 31.324 1.00 16.77 199 ILE A CA 1
ATOM 1498 C C . ILE A 1 199 ? -3.233 -1.848 30.814 1.00 17.26 199 ILE A C 1
ATOM 1499 O O . ILE A 1 199 ? -2.746 -1.797 29.715 1.00 14.50 199 ILE A O 1
ATOM 1504 N N . GLU A 1 200 ? -3.008 -2.878 31.621 1.00 16.48 200 GLU A N 1
ATOM 1505 C CA . GLU A 1 200 ? -2.086 -3.935 31.147 1.00 17.02 200 GLU A CA 1
ATOM 1506 C C . GLU A 1 200 ? -2.639 -4.731 30.008 1.00 17.03 200 GLU A C 1
ATOM 1507 O O . GLU A 1 200 ? -1.904 -5.097 29.136 1.00 16.37 200 GLU A O 1
ATOM 1513 N N . ASN A 1 201 ? -3.936 -5.071 30.078 1.00 15.56 201 ASN A N 1
ATOM 1514 C CA . ASN A 1 201 ? -4.571 -5.800 29.004 1.00 16.19 201 ASN A CA 1
ATOM 1515 C C . ASN A 1 201 ? -4.575 -5.003 27.683 1.00 14.27 201 ASN A C 1
ATOM 1516 O O . ASN A 1 201 ? -4.291 -5.566 26.633 1.00 14.98 201 ASN A O 1
ATOM 1521 N N . ARG A 1 202 ? -4.969 -3.735 27.742 1.00 13.19 202 ARG A N 1
ATOM 1522 C CA . ARG A 1 202 ? -4.932 -2.963 26.487 1.00 14.57 202 ARG A CA 1
ATOM 1523 C C . ARG A 1 202 ? -3.546 -2.900 25.869 1.00 13.52 202 ARG A C 1
ATOM 1524 O O . ARG A 1 202 ? -3.439 -2.836 24.675 1.00 15.24 202 ARG A O 1
ATOM 1532 N N . ALA A 1 203 ? -2.503 -2.831 26.689 1.00 13.95 203 ALA A N 1
ATOM 1533 C CA . ALA A 1 203 ? -1.121 -2.740 26.189 1.00 13.20 203 ALA A CA 1
ATOM 1534 C C . ALA A 1 203 ? -0.651 -4.066 25.584 1.00 14.69 203 ALA A C 1
ATOM 1535 O O . ALA A 1 203 ? 0.385 -4.109 24.903 1.00 14.82 203 ALA A O 1
ATOM 1537 N N . ARG A 1 204 ? -1.412 -5.152 25.829 1.00 14.99 204 ARG A N 1
ATOM 1538 C CA . ARG A 1 204 ? -0.844 -6.464 25.523 1.00 14.66 204 ARG A CA 1
ATOM 1539 C C . ARG A 1 204 ? -0.581 -6.642 24.016 1.00 14.60 204 ARG A C 1
ATOM 1540 O O . ARG A 1 204 ? 0.416 -7.269 23.604 1.00 14.89 204 ARG A O 1
ATOM 1548 N N . PHE A 1 205 ? -1.533 -6.192 23.182 1.00 14.14 205 PHE A N 1
ATOM 1549 C CA . PHE A 1 205 ? -1.349 -6.314 21.759 1.00 15.17 205 PHE A CA 1
ATOM 1550 C C . PHE A 1 205 ? -0.023 -5.696 21.299 1.00 16.11 205 PHE A C 1
ATOM 1551 O O . PHE A 1 205 ? 0.839 -6.348 20.662 1.00 14.94 205 PHE A O 1
ATOM 1559 N N . ALA A 1 206 ? 0.218 -4.433 21.679 1.00 15.51 206 ALA A N 1
ATOM 1560 C CA . ALA A 1 206 ? 1.477 -3.780 21.286 1.00 12.94 206 ALA A CA 1
ATOM 1561 C C . ALA A 1 206 ? 2.670 -4.474 21.860 1.00 13.54 206 ALA A C 1
ATOM 1562 O O . ALA A 1 206 ? 3.670 -4.677 21.170 1.00 14.00 206 ALA A O 1
ATOM 1564 N N . VAL A 1 207 ? 2.605 -4.879 23.129 1.00 13.40 207 VAL A N 1
ATOM 1565 C CA . VAL A 1 207 ? 3.723 -5.637 23.747 1.00 13.53 207 VAL A CA 1
ATOM 1566 C C . VAL A 1 207 ? 3.984 -6.984 22.995 1.00 14.94 207 VAL A C 1
ATOM 1567 O O . VAL A 1 207 ? 5.136 -7.308 22.690 1.00 16.00 207 VAL A O 1
ATOM 1571 N N . GLU A 1 208 ? 2.919 -7.735 22.663 1.00 14.75 208 GLU A N 1
ATOM 1572 C CA . GLU A 1 208 ? 3.145 -9.030 21.985 1.00 14.76 208 GLU A CA 1
ATOM 1573 C C . GLU A 1 208 ? 3.587 -8.924 20.494 1.00 15.69 208 GLU A C 1
ATOM 1574 O O . GLU A 1 208 ? 4.367 -9.739 20.004 1.00 15.90 208 GLU A O 1
ATOM 1580 N N . VAL A 1 209 ? 3.125 -7.872 19.812 1.00 14.97 209 VAL A N 1
ATOM 1581 C CA . VAL A 1 209 ? 3.564 -7.642 18.434 1.00 15.18 209 VAL A CA 1
ATOM 1582 C C . VAL A 1 209 ? 5.054 -7.348 18.592 1.00 15.97 209 VAL A C 1
ATOM 1583 O O . VAL A 1 209 ? 5.860 -7.818 17.788 1.00 17.53 209 VAL A O 1
ATOM 1587 N N . THR A 1 210 ? 5.449 -6.566 19.597 1.00 14.47 210 THR A N 1
ATOM 1588 C CA . THR A 1 210 ? 6.843 -6.142 19.713 1.00 15.15 210 THR A CA 1
ATOM 1589 C C . THR A 1 210 ? 7.707 -7.346 20.020 1.00 17.61 210 THR A C 1
ATOM 1590 O O . THR A 1 210 ? 8.762 -7.558 19.408 1.00 14.67 210 THR A O 1
ATOM 1594 N N . ARG A 1 211 ? 7.274 -8.140 21.005 1.00 16.36 211 ARG A N 1
ATOM 1595 C CA . ARG A 1 211 ? 8.005 -9.338 21.293 1.00 15.93 211 ARG A CA 1
ATOM 1596 C C . ARG A 1 211 ? 8.199 -10.282 20.120 1.00 16.12 211 ARG A C 1
ATOM 1597 O O . ARG A 1 211 ? 9.288 -10.845 20.034 1.00 16.43 211 ARG A O 1
ATOM 1605 N N . ALA A 1 212 ? 7.175 -10.465 19.264 1.00 16.78 212 ALA A N 1
ATOM 1606 C CA . ALA A 1 212 ? 7.279 -11.406 18.132 1.00 17.01 212 ALA A CA 1
ATOM 1607 C C . ALA A 1 212 ? 8.254 -10.861 17.090 1.00 17.47 212 ALA A C 1
ATOM 1608 O O . ALA A 1 212 ? 9.022 -11.623 16.433 1.00 16.06 212 ALA A O 1
ATOM 1610 N N . VAL A 1 213 ? 8.241 -9.531 16.924 1.00 16.34 213 VAL A N 1
ATOM 1611 C CA . VAL A 1 213 ? 9.135 -8.931 15.923 1.00 15.00 213 VAL A CA 1
ATOM 1612 C C . VAL A 1 213 ? 10.546 -9.016 16.481 1.00 16.01 213 VAL A C 1
ATOM 1613 O O . VAL A 1 213 ? 11.500 -9.339 15.740 1.00 16.61 213 VAL A O 1
ATOM 1617 N N . ILE A 1 214 ? 10.725 -8.783 17.802 1.00 14.65 214 ILE A N 1
ATOM 1618 C CA . ILE A 1 214 ? 12.063 -8.941 18.393 1.00 17.20 214 ILE A CA 1
ATOM 1619 C C . ILE A 1 214 ? 12.596 -10.379 18.211 1.00 17.89 214 ILE A C 1
ATOM 1620 O O . ILE A 1 214 ? 13.791 -10.564 17.961 1.00 18.53 214 ILE A O 1
ATOM 1625 N N . GLU A 1 215 ? 11.723 -11.349 18.395 1.00 19.29 215 GLU A N 1
ATOM 1626 C CA . GLU A 1 215 ? 12.161 -12.777 18.226 1.00 20.53 215 GLU A CA 1
ATOM 1627 C C . GLU A 1 215 ? 12.616 -12.960 16.773 1.00 21.01 215 GLU A C 1
ATOM 1628 O O . GLU A 1 215 ? 13.609 -13.665 16.516 1.00 20.78 215 GLU A O 1
ATOM 1634 N N . ALA A 1 216 ? 11.939 -12.302 15.838 1.00 18.23 216 ALA A N 1
ATOM 1635 C CA . ALA A 1 216 ? 12.225 -12.430 14.399 1.00 18.58 216 ALA A CA 1
ATOM 1636 C C . ALA A 1 216 ? 13.556 -11.789 14.006 1.00 20.03 216 ALA A C 1
ATOM 1637 O O . ALA A 1 216 ? 14.330 -12.387 13.220 1.00 20.97 216 ALA A O 1
ATOM 1639 N N . VAL A 1 217 ? 13.828 -10.576 14.527 1.00 18.68 217 VAL A N 1
ATOM 1640 C CA . VAL A 1 217 ? 14.934 -9.751 14.002 1.00 18.07 217 VAL A CA 1
ATOM 1641 C C . VAL A 1 217 ? 15.889 -9.211 15.033 1.00 17.85 217 VAL A C 1
ATOM 1642 O O . VAL A 1 217 ? 16.913 -8.684 14.656 1.00 19.44 217 VAL A O 1
ATOM 1646 N N . GLY A 1 218 ? 15.587 -9.374 16.311 1.00 18.77 218 GLY A N 1
ATOM 1647 C CA . GLY A 1 218 ? 16.500 -8.879 17.355 1.00 17.90 218 GLY A CA 1
ATOM 1648 C C . GLY A 1 218 ? 16.077 -7.461 17.754 1.00 18.81 218 GLY A C 1
ATOM 1649 O O . GLY A 1 218 ? 15.725 -6.633 16.879 1.00 18.31 218 GLY A O 1
ATOM 1650 N N . ALA A 1 219 ? 16.151 -7.179 19.048 1.00 16.81 219 ALA A N 1
ATOM 1651 C CA . ALA A 1 219 ? 15.825 -5.830 19.551 1.00 15.25 219 ALA A CA 1
ATOM 1652 C C . ALA A 1 219 ? 16.605 -4.675 18.952 1.00 17.42 219 ALA A C 1
ATOM 1653 O O . ALA A 1 219 ? 16.031 -3.563 18.823 1.00 15.06 219 ALA A O 1
ATOM 1655 N N . ASP A 1 220 ? 17.862 -4.900 18.513 1.00 15.84 220 ASP A N 1
ATOM 1656 C CA . ASP A 1 220 ? 18.597 -3.830 17.851 1.00 17.19 220 ASP A CA 1
ATOM 1657 C C . ASP A 1 220 ? 18.188 -3.531 16.401 1.00 15.98 220 ASP A C 1
ATOM 1658 O O . ASP A 1 220 ? 18.791 -2.695 15.760 1.00 19.35 220 ASP A O 1
ATOM 1663 N N . ARG A 1 221 ? 17.205 -4.237 15.877 1.00 15.11 221 ARG A N 1
ATOM 1664 C CA . ARG A 1 221 ? 16.645 -3.884 14.562 1.00 14.63 221 ARG A CA 1
ATOM 1665 C C . ARG A 1 221 ? 15.172 -3.528 14.683 1.00 14.98 221 ARG A C 1
ATOM 1666 O O . ARG A 1 221 ? 14.436 -3.639 13.697 1.00 14.21 221 ARG A O 1
ATOM 1674 N N . VAL A 1 222 ? 14.724 -3.122 15.889 1.00 13.80 222 VAL A N 1
ATOM 1675 C CA . VAL A 1 222 ? 13.270 -2.785 16.023 1.00 14.01 222 VAL A CA 1
ATOM 1676 C C . VAL A 1 222 ? 13.126 -1.419 16.685 1.00 14.36 222 VAL A C 1
ATOM 1677 O O . VAL A 1 222 ? 13.690 -1.188 17.721 1.00 15.61 222 VAL A O 1
ATOM 1681 N N . GLY A 1 223 ? 12.364 -0.520 16.044 1.00 14.34 223 GLY A N 1
ATOM 1682 C CA . GLY A 1 223 ? 11.981 0.724 16.756 1.00 13.94 223 GLY A CA 1
ATOM 1683 C C . GLY A 1 223 ? 10.491 0.674 16.914 1.00 14.16 223 GLY A C 1
ATOM 1684 O O . GLY A 1 223 ? 9.793 -0.090 16.194 1.00 11.74 223 GLY A O 1
ATOM 1685 N N . VAL A 1 224 ? 9.947 1.531 17.816 1.00 13.46 224 VAL A N 1
ATOM 1686 C CA . VAL A 1 224 ? 8.508 1.520 18.018 1.00 12.54 224 VAL A CA 1
ATOM 1687 C C . VAL A 1 224 ? 8.011 2.946 17.987 1.00 11.90 224 VAL A C 1
ATOM 1688 O O . VAL A 1 224 ? 8.625 3.766 18.622 1.00 13.45 224 VAL A O 1
ATOM 1692 N N . LYS A 1 225 ? 6.973 3.203 17.185 1.00 11.10 225 LYS A N 1
ATOM 1693 C CA . LYS A 1 225 ? 6.388 4.595 17.135 1.00 10.87 225 LYS A CA 1
ATOM 1694 C C . LYS A 1 225 ? 5.035 4.630 17.874 1.00 12.29 225 LYS A C 1
ATOM 1695 O O . LYS A 1 225 ? 4.156 3.778 17.639 1.00 13.46 225 LYS A O 1
ATOM 1701 N N . LEU A 1 226 ? 4.875 5.647 18.718 1.00 12.49 226 LEU A N 1
ATOM 1702 C CA . LEU A 1 226 ? 3.588 5.903 19.328 1.00 11.69 226 LEU A CA 1
ATOM 1703 C C . LEU A 1 226 ? 3.297 7.396 19.197 1.00 12.85 226 LEU A C 1
ATOM 1704 O O . LEU A 1 226 ? 4.201 8.221 18.906 1.00 13.04 226 LEU A O 1
ATOM 1709 N N . SER A 1 227 ? 2.038 7.741 19.465 1.00 13.77 227 SER A N 1
ATOM 1710 C CA . SER A 1 227 ? 1.637 9.198 19.466 1.00 13.89 227 SER A CA 1
ATOM 1711 C C . SER A 1 227 ? 0.700 9.476 20.667 1.00 13.65 227 SER A C 1
ATOM 1712 O O . SER A 1 227 ? -0.498 9.647 20.479 1.00 16.64 227 SER A O 1
ATOM 1715 N N . PRO A 1 228 ? 1.243 9.449 21.891 1.00 14.69 228 PRO A N 1
ATOM 1716 C CA . PRO A 1 228 ? 0.394 9.310 23.075 1.00 15.49 228 PRO A CA 1
ATOM 1717 C C . PRO A 1 228 ? -0.679 10.363 23.203 1.00 15.92 228 PRO A C 1
ATOM 1718 O O . PRO A 1 228 ? -1.762 10.029 23.651 1.00 16.80 228 PRO A O 1
ATOM 1722 N N . TYR A 1 229 ? -0.390 11.611 22.813 1.00 15.16 229 TYR A N 1
ATOM 1723 C CA . TYR A 1 229 ? -1.346 12.685 23.062 1.00 15.62 229 TYR A CA 1
ATOM 1724 C C . TYR A 1 229 ? -2.208 12.947 21.905 1.00 15.89 229 TYR A C 1
ATOM 1725 O O . TYR A 1 229 ? -3.199 13.717 22.024 1.00 17.59 229 TYR A O 1
ATOM 1734 N N . SER A 1 230 ? -1.900 12.330 20.795 1.00 15.85 230 SER A N 1
ATOM 1735 C CA . SER A 1 230 ? -2.610 12.656 19.525 1.00 17.88 230 SER A CA 1
ATOM 1736 C C . SER A 1 230 ? -4.110 12.357 19.561 1.00 17.11 230 SER A C 1
ATOM 1737 O O . SER A 1 230 ? -4.541 11.339 20.103 1.00 15.49 230 SER A O 1
ATOM 1740 N N . GLN A 1 231 ? -4.903 13.237 18.949 1.00 16.42 231 GLN A N 1
ATOM 1741 C CA . GLN A 1 231 ? -6.375 13.110 18.931 1.00 18.37 231 GLN A CA 1
ATOM 1742 C C . GLN A 1 231 ? -6.872 12.705 17.541 1.00 20.31 231 GLN A C 1
ATOM 1743 O O . GLN A 1 231 ? -8.064 12.690 17.260 1.00 22.54 231 GLN A O 1
ATOM 1749 N N . TYR A 1 232 ? -5.941 12.363 16.661 1.00 21.64 232 TYR A N 1
ATOM 1750 C CA . TYR A 1 232 ? -6.266 11.915 15.266 1.00 21.71 232 TYR A CA 1
ATOM 1751 C C . TYR A 1 232 ? -7.034 10.556 15.328 1.00 22.70 232 TYR A C 1
ATOM 1752 O O . TYR A 1 232 ? -6.692 9.665 16.166 1.00 21.59 232 TYR A O 1
ATOM 1761 N N . LEU A 1 233 ? -8.066 10.386 14.495 1.00 20.84 233 LEU A N 1
ATOM 1762 C CA . LEU A 1 233 ? -8.736 9.106 14.358 1.00 21.17 233 LEU A CA 1
ATOM 1763 C C . LEU A 1 233 ? -9.283 8.533 15.673 1.00 20.11 233 LEU A C 1
ATOM 1764 O O . LEU A 1 233 ? -9.205 7.312 15.902 1.00 19.14 233 LEU A O 1
ATOM 1769 N N . GLY A 1 234 ? -9.881 9.401 16.517 1.00 19.60 234 GLY A N 1
ATOM 1770 C CA . GLY A 1 234 ? -10.642 8.875 17.615 1.00 19.33 234 GLY A CA 1
ATOM 1771 C C . GLY A 1 234 ? -9.791 8.502 18.838 1.00 20.16 234 GLY A C 1
ATOM 1772 O O . GLY A 1 234 ? -10.326 7.894 19.814 1.00 19.19 234 GLY A O 1
ATOM 1773 N N . MET A 1 235 ? -8.502 8.852 18.791 1.00 18.38 235 MET A N 1
ATOM 1774 C CA . MET A 1 235 ? -7.579 8.554 19.901 1.00 16.60 235 MET A CA 1
ATOM 1775 C C . MET A 1 235 ? -7.449 9.770 20.843 1.00 16.92 235 MET A C 1
ATOM 1776 O O . MET A 1 235 ? -8.021 10.888 20.614 1.00 17.44 235 MET A O 1
ATOM 1781 N N . GLY A 1 236 ? -6.730 9.569 21.926 1.00 15.39 236 GLY A N 1
ATOM 1782 C CA . GLY A 1 236 ? -6.283 10.677 22.759 1.00 16.28 236 GLY A CA 1
ATOM 1783 C C . GLY A 1 236 ? -7.325 11.268 23.702 1.00 15.80 236 GLY A C 1
ATOM 1784 O O . GLY A 1 236 ? -7.110 12.324 24.240 1.00 17.48 236 GLY A O 1
ATOM 1785 N N . THR A 1 237 ? -8.384 10.504 23.959 1.00 17.43 237 THR A N 1
ATOM 1786 C CA . THR A 1 237 ? -9.520 10.984 24.786 1.00 17.98 237 THR A CA 1
ATOM 1787 C C . THR A 1 237 ? -9.751 10.166 26.076 1.00 19.19 237 THR A C 1
ATOM 1788 O O . THR A 1 237 ? -10.412 10.643 27.001 1.00 16.30 237 THR A O 1
ATOM 1792 N N . MET A 1 238 ? -9.199 8.931 26.162 1.00 16.62 238 MET A N 1
ATOM 1793 C CA . MET A 1 238 ? -9.426 8.140 27.373 1.00 17.21 238 MET A CA 1
ATOM 1794 C C . MET A 1 238 ? -8.963 8.832 28.597 1.00 17.98 238 MET A C 1
ATOM 1795 O O . MET A 1 238 ? -8.003 9.606 28.615 1.00 18.02 238 MET A O 1
ATOM 1800 N N . ASP A 1 239 ? -9.701 8.615 29.687 1.00 20.43 239 ASP A N 1
ATOM 1801 C CA . ASP A 1 239 ? -9.371 9.343 30.895 1.00 21.66 239 ASP A CA 1
ATOM 1802 C C . ASP A 1 239 ? -7.973 9.045 31.420 1.00 21.77 239 ASP A C 1
ATOM 1803 O O . ASP A 1 239 ? -7.293 9.918 31.865 1.00 23.54 239 ASP A O 1
ATOM 1808 N N . GLU A 1 240 ? -7.541 7.785 31.341 1.00 22.04 240 GLU A N 1
ATOM 1809 C CA . GLU A 1 240 ? -6.225 7.382 31.863 1.00 21.08 240 GLU A CA 1
ATOM 1810 C C . GLU A 1 240 ? -5.207 7.312 30.710 1.00 18.50 240 GLU A C 1
ATOM 1811 O O . GLU A 1 240 ? -4.379 6.424 30.615 1.00 16.17 240 GLU A O 1
ATOM 1817 N N . LEU A 1 241 ? -5.289 8.281 29.859 1.00 16.51 241 LEU A N 1
ATOM 1818 C CA . LEU A 1 241 ? -4.363 8.304 28.662 1.00 15.88 241 LEU A CA 1
ATOM 1819 C C . LEU A 1 241 ? -2.935 8.316 29.110 1.00 16.19 241 LEU A C 1
ATOM 1820 O O . LEU A 1 241 ? -2.111 7.569 28.548 1.00 16.21 241 LEU A O 1
ATOM 1825 N N . VAL A 1 242 ? -2.596 9.167 30.090 1.00 13.72 242 VAL A N 1
ATOM 1826 C CA . VAL A 1 242 ? -1.197 9.279 30.488 1.00 16.43 242 VAL A CA 1
ATOM 1827 C C . VAL A 1 242 ? -0.680 7.967 31.164 1.00 15.97 242 VAL A C 1
ATOM 1828 O O . VAL A 1 242 ? 0.367 7.400 30.751 1.00 15.71 242 VAL A O 1
ATOM 1832 N N . PRO A 1 243 ? -1.420 7.450 32.155 1.00 15.58 243 PRO A N 1
ATOM 1833 C CA . PRO A 1 243 ? -1.010 6.182 32.745 1.00 15.42 243 PRO A CA 1
ATOM 1834 C C . PRO A 1 243 ? -0.907 5.068 31.688 1.00 13.59 243 PRO A C 1
ATOM 1835 O O . PRO A 1 243 ? -0.040 4.218 31.791 1.00 13.83 243 PRO A O 1
ATOM 1839 N N . GLN A 1 244 ? -1.856 5.002 30.752 1.00 14.18 244 GLN A N 1
ATOM 1840 C CA . GLN A 1 244 ? -1.870 3.940 29.749 1.00 13.77 244 GLN A CA 1
ATOM 1841 C C . GLN A 1 244 ? -0.565 3.928 28.906 1.00 15.42 244 GLN A C 1
ATOM 1842 O O . GLN A 1 244 ? 0.070 2.893 28.640 1.00 14.29 244 GLN A O 1
ATOM 1848 N N . PHE A 1 245 ? -0.134 5.133 28.480 1.00 14.94 245 PHE A N 1
ATOM 1849 C CA . PHE A 1 245 ? 1.142 5.221 27.745 1.00 14.78 245 PHE A CA 1
ATOM 1850 C C . PHE A 1 245 ? 2.372 5.207 28.617 1.00 15.32 245 PHE A C 1
ATOM 1851 O O . PHE A 1 245 ? 3.416 4.780 28.175 1.00 15.15 245 PHE A O 1
ATOM 1859 N N . GLU A 1 246 ? 2.276 5.655 29.875 1.00 15.21 246 GLU A N 1
ATOM 1860 C CA . GLU A 1 246 ? 3.450 5.487 30.746 1.00 15.82 246 GLU A CA 1
ATOM 1861 C C . GLU A 1 246 ? 3.749 3.974 30.895 1.00 16.17 246 GLU A C 1
ATOM 1862 O O . GLU A 1 246 ? 4.943 3.546 30.938 1.00 16.42 246 GLU A O 1
ATOM 1868 N N . TYR A 1 247 ? 2.646 3.209 31.040 1.00 14.07 247 TYR A N 1
ATOM 1869 C CA . TYR A 1 247 ? 2.803 1.765 31.171 1.00 14.91 247 TYR A CA 1
ATOM 1870 C C . TYR A 1 247 ? 3.396 1.145 29.893 1.00 14.06 247 TYR A C 1
ATOM 1871 O O . TYR A 1 247 ? 4.362 0.373 29.935 1.00 14.18 247 TYR A O 1
ATOM 1880 N N . LEU A 1 248 ? 2.777 1.415 28.760 1.00 13.88 248 LEU A N 1
ATOM 1881 C CA . LEU A 1 248 ? 3.271 0.853 27.493 1.00 13.33 248 LEU A CA 1
ATOM 1882 C C . LEU A 1 248 ? 4.721 1.223 27.213 1.00 13.65 248 LEU A C 1
ATOM 1883 O O . LEU A 1 248 ? 5.534 0.341 26.843 1.00 13.29 248 LEU A O 1
ATOM 1888 N N . ILE A 1 249 ? 5.132 2.442 27.568 1.00 13.71 249 ILE A N 1
ATOM 1889 C CA . ILE A 1 249 ? 6.498 2.869 27.260 1.00 13.91 249 ILE A CA 1
ATOM 1890 C C . ILE A 1 249 ? 7.498 2.236 28.253 1.00 14.79 249 ILE A C 1
ATOM 1891 O O . ILE A 1 249 ? 8.592 1.840 27.868 1.00 15.12 249 ILE A O 1
ATOM 1896 N N . ALA A 1 250 ? 7.051 2.017 29.494 1.00 13.90 250 ALA A N 1
ATOM 1897 C CA . ALA A 1 250 ? 7.850 1.222 30.439 1.00 15.99 250 ALA A CA 1
ATOM 1898 C C . ALA A 1 250 ? 8.079 -0.189 29.873 1.00 15.22 250 ALA A C 1
ATOM 1899 O O . ALA A 1 250 ? 9.213 -0.712 29.913 1.00 15.76 250 ALA A O 1
ATOM 1901 N N . GLN A 1 251 ? 7.061 -0.775 29.225 1.00 17.25 251 GLN A N 1
ATOM 1902 C CA . GLN A 1 251 ? 7.247 -2.130 28.664 1.00 17.79 251 GLN A CA 1
ATOM 1903 C C . GLN A 1 251 ? 8.176 -2.098 27.469 1.00 18.50 251 GLN A C 1
ATOM 1904 O O . GLN A 1 251 ? 8.990 -3.030 27.286 1.00 16.79 251 GLN A O 1
ATOM 1910 N N . MET A 1 252 ? 8.030 -1.075 26.605 1.00 17.18 252 MET A N 1
ATOM 1911 C CA . MET A 1 252 ? 8.978 -0.932 25.493 1.00 15.82 252 MET A CA 1
ATOM 1912 C C . MET A 1 252 ? 10.420 -0.768 25.958 1.00 15.74 252 MET A C 1
ATOM 1913 O O . MET A 1 252 ? 11.383 -1.390 25.378 1.00 16.18 252 MET A O 1
ATOM 1918 N N . ARG A 1 253 ? 10.598 -0.044 27.072 1.00 15.74 253 ARG A N 1
ATOM 1919 C CA . ARG A 1 253 ? 11.929 0.109 27.613 1.00 15.34 253 ARG A CA 1
ATOM 1920 C C . ARG A 1 253 ? 12.443 -1.271 28.138 1.00 17.23 253 ARG A C 1
ATOM 1921 O O . ARG A 1 253 ? 13.607 -1.665 27.906 1.00 16.81 253 ARG A O 1
ATOM 1929 N N . ARG A 1 254 ? 11.581 -1.987 28.816 1.00 16.87 254 ARG A N 1
ATOM 1930 C CA . ARG A 1 254 ? 11.962 -3.351 29.325 1.00 18.36 254 ARG A CA 1
ATOM 1931 C C . ARG A 1 254 ? 12.340 -4.319 28.165 1.00 18.83 254 ARG A C 1
ATOM 1932 O O . ARG A 1 254 ? 13.313 -5.120 28.264 1.00 18.35 254 ARG A O 1
ATOM 1940 N N . LEU A 1 255 ? 11.599 -4.250 27.071 1.00 18.75 255 LEU A N 1
ATOM 1941 C CA . LEU A 1 255 ? 11.925 -5.056 25.871 1.00 19.06 255 LEU A CA 1
ATOM 1942 C C . LEU A 1 255 ? 13.216 -4.602 25.146 1.00 17.78 255 LEU A C 1
ATOM 1943 O O . LEU A 1 255 ? 13.684 -5.277 24.267 1.00 16.52 255 LEU A O 1
ATOM 1948 N N . ASP A 1 256 ? 13.772 -3.474 25.553 1.00 17.71 256 ASP A N 1
ATOM 1949 C CA . ASP A 1 256 ? 15.069 -2.955 25.077 1.00 17.40 256 ASP A CA 1
ATOM 1950 C C . ASP A 1 256 ? 15.105 -2.658 23.592 1.00 18.17 256 ASP A C 1
ATOM 1951 O O . ASP A 1 256 ? 16.105 -2.943 22.906 1.00 17.67 256 ASP A O 1
ATOM 1956 N N . VAL A 1 257 ? 13.989 -2.139 23.046 1.00 16.56 257 VAL A N 1
ATOM 1957 C CA . VAL A 1 257 ? 13.950 -1.809 21.591 1.00 15.57 257 VAL A CA 1
ATOM 1958 C C . VAL A 1 257 ? 15.011 -0.752 21.228 1.00 14.42 257 VAL A C 1
ATOM 1959 O O . VAL A 1 257 ? 15.453 0.068 22.071 1.00 15.11 257 VAL A O 1
ATOM 1963 N N . ALA A 1 258 ? 15.416 -0.747 19.980 1.00 13.30 258 ALA A N 1
ATOM 1964 C CA . ALA A 1 258 ? 16.504 0.125 19.562 1.00 15.82 258 ALA A CA 1
ATOM 1965 C C . ALA A 1 258 ? 16.169 1.621 19.742 1.00 15.74 258 ALA A C 1
ATOM 1966 O O . ALA A 1 258 ? 17.031 2.448 20.056 1.00 16.39 258 ALA A O 1
ATOM 1968 N N . TYR A 1 259 ? 14.923 1.957 19.527 1.00 13.54 259 TYR A N 1
ATOM 1969 C CA . TYR A 1 259 ? 14.492 3.355 19.764 1.00 13.36 259 TYR A CA 1
ATOM 1970 C C . TYR A 1 259 ? 13.003 3.446 20.014 1.00 12.91 259 TYR A C 1
ATOM 1971 O O . TYR A 1 259 ? 12.226 2.544 19.637 1.00 13.74 259 TYR A O 1
ATOM 1980 N N . LEU A 1 260 ? 12.608 4.529 20.663 1.00 13.10 260 LEU A N 1
ATOM 1981 C CA . LEU A 1 260 ? 11.189 4.911 20.744 1.00 13.57 260 LEU A CA 1
ATOM 1982 C C . LEU A 1 260 ? 11.016 6.198 19.944 1.00 12.30 260 LEU A C 1
ATOM 1983 O O . LEU A 1 260 ? 11.879 7.078 19.971 1.00 14.20 260 LEU A O 1
ATOM 1988 N N . HIS A 1 261 ? 9.891 6.283 19.252 1.00 12.80 261 HIS A N 1
ATOM 1989 C CA . HIS A 1 261 ? 9.643 7.432 18.351 1.00 12.24 261 HIS A CA 1
ATOM 1990 C C . HIS A 1 261 ? 8.290 7.945 18.772 1.00 12.67 261 HIS A C 1
ATOM 1991 O O . HIS A 1 261 ? 7.278 7.198 18.675 1.00 13.69 261 HIS A O 1
ATOM 1998 N N . LEU A 1 262 ? 8.214 9.212 19.189 1.00 12.28 262 LEU A N 1
ATOM 1999 C CA . LEU A 1 262 ? 6.971 9.743 19.648 1.00 12.34 262 LEU A CA 1
ATOM 2000 C C . LEU A 1 262 ? 6.605 10.940 18.789 1.00 12.84 262 LEU A C 1
ATOM 2001 O O . LEU A 1 262 ? 7.472 11.792 18.553 1.00 13.76 262 LEU A O 1
ATOM 2006 N N . ALA A 1 263 ? 5.356 11.034 18.317 1.00 13.72 263 ALA A N 1
ATOM 2007 C CA . ALA A 1 263 ? 5.035 12.098 17.304 1.00 12.98 263 ALA A CA 1
ATOM 2008 C C . ALA A 1 263 ? 3.780 12.820 17.696 1.00 12.44 263 ALA A C 1
ATOM 2009 O O . ALA A 1 263 ? 2.808 12.177 18.191 1.00 13.33 263 ALA A O 1
ATOM 2011 N N . ASN A 1 264 ? 3.825 14.137 17.473 1.00 13.34 264 ASN A N 1
ATOM 2012 C CA . ASN A 1 264 ? 2.579 15.000 17.501 1.00 16.30 264 ASN A CA 1
ATOM 2013 C C . ASN A 1 264 ? 1.834 14.923 16.203 1.00 16.83 264 ASN A C 1
ATOM 2014 O O . ASN A 1 264 ? 2.418 14.878 15.112 1.00 17.67 264 ASN A O 1
ATOM 2019 N N . SER A 1 265 ? 0.506 14.901 16.299 1.00 18.19 265 SER A N 1
ATOM 2020 C CA . SER A 1 265 ? -0.266 14.894 15.106 1.00 20.95 265 SER A CA 1
ATOM 2021 C C . SER A 1 265 ? -1.323 16.044 15.193 1.00 24.17 265 SER A C 1
ATOM 2022 O O . SER A 1 265 ? -1.068 17.134 15.762 1.00 21.73 265 SER A O 1
ATOM 2025 N N . ARG A 1 266 ? -2.511 15.796 14.621 1.00 26.93 266 ARG A N 1
ATOM 2026 C CA . ARG A 1 266 ? -3.454 16.862 14.348 1.00 29.79 266 ARG A CA 1
ATOM 2027 C C . ARG A 1 266 ? -4.234 17.103 15.620 1.00 29.13 266 ARG A C 1
ATOM 2028 O O . ARG A 1 266 ? -4.801 16.191 16.100 1.00 31.81 266 ARG A O 1
ATOM 2036 N N . TRP A 1 267 ? -4.170 18.306 16.195 1.00 30.89 267 TRP A N 1
ATOM 2037 C CA . TRP A 1 267 ? -4.786 18.616 17.499 1.00 29.60 267 TRP A CA 1
ATOM 2038 C C . TRP A 1 267 ? -6.173 19.200 17.183 1.00 32.63 267 TRP A C 1
ATOM 2039 O O . TRP A 1 267 ? -6.278 20.096 16.324 1.00 33.89 267 TRP A O 1
ATOM 2050 N N . LEU A 1 268 ? -7.213 18.665 17.816 1.00 33.85 268 LEU A N 1
ATOM 2051 C CA . LEU A 1 268 ? -8.594 18.955 17.429 1.00 36.30 268 LEU A CA 1
ATOM 2052 C C . LEU A 1 268 ? -9.051 20.397 17.653 1.00 36.25 268 LEU A C 1
ATOM 2053 O O . LEU A 1 268 ? -9.764 20.939 16.789 1.00 36.16 268 LEU A O 1
ATOM 2058 N N . ASP A 1 269 ? -8.656 21.000 18.779 1.00 35.02 269 ASP A N 1
ATOM 2059 C CA . ASP A 1 269 ? -9.086 22.381 19.143 1.00 35.79 269 ASP A CA 1
ATOM 2060 C C . ASP A 1 269 ? -7.868 23.273 19.422 1.00 36.06 269 ASP A C 1
ATOM 2061 O O . ASP A 1 269 ? -7.231 23.119 20.473 1.00 34.21 269 ASP A O 1
ATOM 2066 N N . GLU A 1 270 ? -7.565 24.210 18.508 1.00 37.22 270 GLU A N 1
ATOM 2067 C CA . GLU A 1 270 ? -6.380 25.121 18.628 1.00 38.70 270 GLU A CA 1
ATOM 2068 C C . GLU A 1 270 ? -6.437 26.135 19.793 1.00 38.24 270 GLU A C 1
ATOM 2069 O O . GLU A 1 270 ? -5.400 26.724 20.190 1.00 39.13 270 GLU A O 1
ATOM 2075 N N . GLU A 1 271 ? -7.615 26.350 20.367 1.00 36.47 271 GLU A N 1
ATOM 2076 C CA . GLU A 1 271 ? -7.682 27.131 21.621 1.00 36.49 271 GLU A CA 1
ATOM 2077 C C . GLU A 1 271 ? -7.318 26.375 22.890 1.00 34.30 271 GLU A C 1
ATOM 2078 O O . GLU A 1 271 ? -7.208 27.013 23.961 1.00 34.43 271 GLU A O 1
ATOM 2084 N N . LYS A 1 272 ? -7.177 25.034 22.813 1.00 29.94 272 LYS A N 1
ATOM 2085 C CA . LYS A 1 272 ? -6.718 24.272 23.973 1.00 27.55 272 LYS A CA 1
ATOM 2086 C C . LYS A 1 272 ? -5.220 24.098 23.835 1.00 26.40 272 LYS A C 1
ATOM 2087 O O . LYS A 1 272 ? -4.756 23.576 22.831 1.00 25.85 272 LYS A O 1
ATOM 2093 N N . PRO A 1 273 ? -4.424 24.614 24.808 1.00 24.15 273 PRO A N 1
ATOM 2094 C CA . PRO A 1 273 ? -3.006 24.345 24.656 1.00 19.76 273 PRO A CA 1
ATOM 2095 C C . PRO A 1 273 ? -2.653 22.813 24.793 1.00 18.57 273 PRO A C 1
ATOM 2096 O O . PRO A 1 273 ? -3.278 22.015 25.563 1.00 15.40 273 PRO A O 1
ATOM 2100 N N . HIS A 1 274 ? -1.638 22.420 24.041 1.00 15.96 274 HIS A N 1
ATOM 2101 C CA . HIS A 1 274 ? -1.153 21.051 24.132 1.00 16.65 274 HIS A CA 1
ATOM 2102 C C . HIS A 1 274 ? -0.474 20.904 25.489 1.00 16.18 274 HIS A C 1
ATOM 2103 O O . HIS A 1 274 ? 0.162 21.839 25.942 1.00 15.88 274 HIS A O 1
ATOM 2110 N N . PRO A 1 275 ? -0.665 19.782 26.179 1.00 15.03 275 PRO A N 1
ATOM 2111 C CA . PRO A 1 275 ? -0.017 19.609 27.463 1.00 14.67 275 PRO A CA 1
ATOM 2112 C C . PRO A 1 275 ? 1.504 19.486 27.520 1.00 15.56 275 PRO A C 1
ATOM 2113 O O . PRO A 1 275 ? 2.083 19.734 28.622 1.00 16.51 275 PRO A O 1
ATOM 2117 N N . ASP A 1 276 ? 2.173 19.094 26.425 1.00 16.52 276 ASP A N 1
ATOM 2118 C CA . ASP A 1 276 ? 3.540 18.657 26.591 1.00 16.68 276 ASP A CA 1
ATOM 2119 C C . ASP A 1 276 ? 4.113 18.363 25.209 1.00 17.53 276 ASP A C 1
ATOM 2120 O O . ASP A 1 276 ? 4.249 17.193 24.815 1.00 15.99 276 ASP A O 1
ATOM 2125 N N . PRO A 1 277 ? 4.448 19.435 24.470 1.00 19.94 277 PRO A N 1
ATOM 2126 C CA . PRO A 1 277 ? 4.773 19.439 23.061 1.00 21.93 277 PRO A CA 1
ATOM 2127 C C . PRO A 1 277 ? 5.952 18.508 22.717 1.00 18.26 277 PRO A C 1
ATOM 2128 O O . PRO A 1 277 ? 6.048 17.942 21.587 1.00 19.32 277 PRO A O 1
ATOM 2132 N N . ASN A 1 278 ? 6.871 18.390 23.658 1.00 16.82 278 ASN A N 1
ATOM 2133 C CA . ASN A 1 278 ? 8.100 17.598 23.400 1.00 15.43 278 ASN A CA 1
ATOM 2134 C C . ASN A 1 278 ? 8.061 16.261 24.184 1.00 14.36 278 ASN A C 1
ATOM 2135 O O . ASN A 1 278 ? 9.122 15.621 24.444 1.00 14.60 278 ASN A O 1
ATOM 2140 N N . HIS A 1 279 ? 6.858 15.932 24.640 1.00 12.76 279 HIS A N 1
ATOM 2141 C CA . HIS A 1 279 ? 6.637 14.589 25.271 1.00 14.53 279 HIS A CA 1
ATOM 2142 C C . HIS A 1 279 ? 7.468 14.323 26.515 1.00 15.16 279 HIS A C 1
ATOM 2143 O O . HIS A 1 279 ? 7.825 13.145 26.775 1.00 15.07 279 HIS A O 1
ATOM 2150 N N . GLU A 1 280 ? 7.796 15.369 27.274 1.00 14.27 280 GLU A N 1
ATOM 2151 C CA . GLU A 1 280 ? 8.671 15.215 28.459 1.00 15.59 280 GLU A CA 1
ATOM 2152 C C . GLU A 1 280 ? 8.165 14.109 29.413 1.00 16.01 280 GLU A C 1
ATOM 2153 O O . GLU A 1 280 ? 8.978 13.352 30.000 1.00 17.87 280 GLU A O 1
ATOM 2159 N N . VAL A 1 281 ? 6.841 14.031 29.576 1.00 14.61 281 VAL A N 1
ATOM 2160 C CA . VAL A 1 281 ? 6.246 13.104 30.562 1.00 14.40 281 VAL A CA 1
ATOM 2161 C C . VAL A 1 281 ? 6.591 11.636 30.138 1.00 15.59 281 VAL A C 1
ATOM 2162 O O . VAL A 1 281 ? 6.903 10.799 30.979 1.00 15.00 281 VAL A O 1
ATOM 2166 N N . PHE A 1 282 ? 6.637 11.392 28.846 1.00 13.64 282 PHE A N 1
ATOM 2167 C CA . PHE A 1 282 ? 6.955 10.021 28.340 1.00 15.40 282 PHE A CA 1
ATOM 2168 C C . PHE A 1 282 ? 8.429 9.736 28.168 1.00 16.01 282 PHE A C 1
ATOM 2169 O O . PHE A 1 282 ? 8.866 8.616 28.426 1.00 14.99 282 PHE A O 1
ATOM 2177 N N . VAL A 1 283 ? 9.189 10.754 27.718 1.00 14.73 283 VAL A N 1
ATOM 2178 C CA . VAL A 1 283 ? 10.657 10.627 27.653 1.00 14.81 283 VAL A CA 1
ATOM 2179 C C . VAL A 1 283 ? 11.182 10.257 29.047 1.00 15.42 283 VAL A C 1
ATOM 2180 O O . VAL A 1 283 ? 12.066 9.441 29.181 1.00 15.97 283 VAL A O 1
ATOM 2184 N N . ARG A 1 284 ? 10.638 10.857 30.109 1.00 15.21 284 ARG A N 1
ATOM 2185 C CA . ARG A 1 284 ? 11.057 10.507 31.459 1.00 15.26 284 ARG A CA 1
ATOM 2186 C C . ARG A 1 284 ? 10.973 8.998 31.746 1.00 15.21 284 ARG A C 1
ATOM 2187 O O . ARG A 1 284 ? 11.842 8.436 32.421 1.00 16.34 284 ARG A O 1
ATOM 2195 N N . VAL A 1 285 ? 9.874 8.364 31.346 1.00 15.38 285 VAL A N 1
ATOM 2196 C CA . VAL A 1 285 ? 9.709 6.892 31.576 1.00 14.99 285 VAL A CA 1
ATOM 2197 C C . VAL A 1 285 ? 10.653 6.085 30.717 1.00 16.41 285 VAL A C 1
ATOM 2198 O O . VAL A 1 285 ? 11.237 5.055 31.189 1.00 17.09 285 VAL A O 1
ATOM 2202 N N . TRP A 1 286 ? 10.767 6.468 29.434 1.00 13.90 286 TRP A N 1
ATOM 2203 C CA . TRP A 1 286 ? 11.745 5.825 28.493 1.00 14.55 286 TRP A CA 1
ATOM 2204 C C . TRP A 1 286 ? 13.193 5.904 29.031 1.00 15.98 286 TRP A C 1
ATOM 2205 O O . TRP A 1 286 ? 13.942 4.946 28.850 1.00 15.83 286 TRP A O 1
ATOM 2216 N N . GLY A 1 287 ? 13.592 7.041 29.618 1.00 15.29 287 GLY A N 1
ATOM 2217 C CA . GLY A 1 287 ? 14.916 7.171 30.190 1.00 17.05 287 GLY A CA 1
ATOM 2218 C C . GLY A 1 287 ? 15.964 7.786 29.274 1.00 18.29 287 GLY A C 1
ATOM 2219 O O . GLY A 1 287 ? 15.665 8.042 28.114 1.00 19.10 287 GLY A O 1
ATOM 2220 N N . GLN A 1 288 ? 17.170 7.972 29.811 1.00 18.69 288 GLN A N 1
ATOM 2221 C CA . GLN A 1 288 ? 18.231 8.674 29.152 1.00 20.60 288 GLN A CA 1
ATOM 2222 C C . GLN A 1 288 ? 19.075 7.798 28.202 1.00 20.12 288 GLN A C 1
ATOM 2223 O O . GLN A 1 288 ? 19.724 8.343 27.270 1.00 21.15 288 GLN A O 1
ATOM 2229 N N . SER A 1 289 ? 19.144 6.491 28.454 1.00 19.84 289 SER A N 1
ATOM 2230 C CA . SER A 1 289 ? 20.188 5.636 27.792 1.00 21.70 289 SER A CA 1
ATOM 2231 C C . SER A 1 289 ? 19.948 5.290 26.327 1.00 21.16 289 SER A C 1
ATOM 2232 O O . SER A 1 289 ? 20.902 5.262 25.540 1.00 22.07 289 SER A O 1
ATOM 2235 N N . SER A 1 290 ? 18.686 5.029 25.958 1.00 18.14 290 SER A N 1
ATOM 2236 C CA . SER A 1 290 ? 18.388 4.564 24.595 1.00 19.33 290 SER A CA 1
ATOM 2237 C C . SER A 1 290 ? 17.863 5.724 23.731 1.00 18.89 290 SER A C 1
ATOM 2238 O O . SER A 1 290 ? 17.235 6.641 24.245 1.00 17.67 290 SER A O 1
ATOM 2241 N N . PRO A 1 291 ? 18.133 5.674 22.427 1.00 17.21 291 PRO A N 1
ATOM 2242 C CA . PRO A 1 291 ? 17.690 6.775 21.581 1.00 17.64 291 PRO A CA 1
ATOM 2243 C C . PRO A 1 291 ? 16.179 7.021 21.614 1.00 16.07 291 PRO A C 1
ATOM 2244 O O . PRO A 1 291 ? 15.396 6.079 21.693 1.00 16.18 291 PRO A O 1
ATOM 2248 N N . ILE A 1 292 ? 15.823 8.314 21.562 1.00 16.29 292 ILE A N 1
ATOM 2249 C CA . ILE A 1 292 ? 14.412 8.716 21.446 1.00 15.50 292 ILE A CA 1
ATOM 2250 C C . ILE A 1 292 ? 14.313 9.595 20.203 1.00 15.18 292 ILE A C 1
ATOM 2251 O O . ILE A 1 292 ? 15.166 10.473 20.006 1.00 14.10 292 ILE A O 1
ATOM 2256 N N . LEU A 1 293 ? 13.334 9.312 19.337 1.00 13.72 293 LEU A N 1
ATOM 2257 C CA . LEU A 1 293 ? 13.057 10.162 18.181 1.00 12.40 293 LEU A CA 1
ATOM 2258 C C . LEU A 1 293 ? 11.820 10.981 18.541 1.00 12.31 293 LEU A C 1
ATOM 2259 O O . LEU A 1 293 ? 10.807 10.397 18.934 1.00 14.82 293 LEU A O 1
ATOM 2264 N N . LEU A 1 294 ? 11.890 12.308 18.362 1.00 13.31 294 LEU A N 1
ATOM 2265 C CA . LEU A 1 294 ? 10.647 13.159 18.559 1.00 11.95 294 LEU A CA 1
ATOM 2266 C C . LEU A 1 294 ? 10.244 13.724 17.184 1.00 12.76 294 LEU A C 1
ATOM 2267 O O . LEU A 1 294 ? 11.158 14.042 16.372 1.00 11.96 294 LEU A O 1
ATOM 2272 N N . ALA A 1 295 ? 8.919 13.784 16.885 1.00 12.28 295 ALA A N 1
ATOM 2273 C CA . ALA A 1 295 ? 8.501 14.297 15.559 1.00 12.11 295 ALA A CA 1
ATOM 2274 C C . ALA A 1 295 ? 7.278 15.112 15.701 1.00 13.28 295 ALA A C 1
ATOM 2275 O O . ALA A 1 295 ? 6.548 14.884 16.707 1.00 13.29 295 ALA A O 1
ATOM 2277 N N . GLY A 1 296 ? 7.024 16.044 14.745 1.00 14.08 296 GLY A N 1
ATOM 2278 C CA . GLY A 1 296 ? 5.714 16.740 14.715 1.00 14.04 296 GLY A CA 1
ATOM 2279 C C . GLY A 1 296 ? 5.917 18.200 15.055 1.00 14.27 296 GLY A C 1
ATOM 2280 O O . GLY A 1 296 ? 5.956 18.588 16.238 1.00 14.30 296 GLY A O 1
ATOM 2281 N N . GLY A 1 297 ? 5.963 19.009 13.998 1.00 14.16 297 GLY A N 1
ATOM 2282 C CA . GLY A 1 297 ? 6.011 20.446 14.145 1.00 14.15 297 GLY A CA 1
ATOM 2283 C C . GLY A 1 297 ? 7.433 20.988 14.293 1.00 15.13 297 GLY A C 1
ATOM 2284 O O . GLY A 1 297 ? 7.586 22.207 14.461 1.00 14.36 297 GLY A O 1
ATOM 2285 N N . TYR A 1 298 ? 8.480 20.142 14.168 1.00 13.35 298 TYR A N 1
ATOM 2286 C CA . TYR A 1 298 ? 9.825 20.754 14.331 1.00 14.09 298 TYR A CA 1
ATOM 2287 C C . TYR A 1 298 ? 10.331 21.433 13.064 1.00 13.97 298 TYR A C 1
ATOM 2288 O O . TYR A 1 298 ? 9.922 21.060 11.924 1.00 13.77 298 TYR A O 1
ATOM 2297 N N . ASP A 1 299 ? 11.138 22.468 13.286 1.00 14.49 299 ASP A N 1
ATOM 2298 C CA . ASP A 1 299 ? 11.942 23.028 12.203 1.00 16.08 299 ASP A CA 1
ATOM 2299 C C . ASP A 1 299 ? 13.420 23.082 12.544 1.00 16.06 299 ASP A C 1
ATOM 2300 O O . ASP A 1 299 ? 13.857 22.487 13.542 1.00 15.40 299 ASP A O 1
ATOM 2305 N N . ALA A 1 300 ? 14.229 23.727 11.686 1.00 14.49 300 ALA A N 1
ATOM 2306 C CA . ALA A 1 300 ? 15.699 23.643 11.938 1.00 16.39 300 ALA A CA 1
ATOM 2307 C C . ALA A 1 300 ? 16.014 24.230 13.352 1.00 16.25 300 ALA A C 1
ATOM 2308 O O . ALA A 1 300 ? 16.789 23.673 14.185 1.00 16.41 300 ALA A O 1
ATOM 2310 N N . ALA A 1 301 ? 15.399 25.378 13.656 1.00 16.27 301 ALA A N 1
ATOM 2311 C CA . ALA A 1 301 ? 15.733 26.055 14.922 1.00 16.01 301 ALA A CA 1
ATOM 2312 C C . ALA A 1 301 ? 15.155 25.275 16.113 1.00 15.84 301 ALA A C 1
ATOM 2313 O O . ALA A 1 301 ? 15.816 25.178 17.135 1.00 16.27 301 ALA A O 1
ATOM 2315 N N . SER A 1 302 ? 13.915 24.818 16.032 1.00 15.52 302 SER A N 1
ATOM 2316 C CA . SER A 1 302 ? 13.353 24.121 17.210 1.00 15.77 302 SER A CA 1
ATOM 2317 C C . SER A 1 302 ? 13.936 22.696 17.374 1.00 15.76 302 SER A C 1
ATOM 2318 O O . SER A 1 302 ? 14.038 22.245 18.474 1.00 16.33 302 SER A O 1
ATOM 2321 N N . ALA A 1 303 ? 14.364 22.040 16.293 1.00 16.73 303 ALA A N 1
ATOM 2322 C CA . ALA A 1 303 ? 15.054 20.709 16.411 1.00 15.46 303 ALA A CA 1
ATOM 2323 C C . ALA A 1 303 ? 16.347 20.920 17.130 1.00 15.89 303 ALA A C 1
ATOM 2324 O O . ALA A 1 303 ? 16.764 20.135 17.950 1.00 15.24 303 ALA A O 1
ATOM 2326 N N . GLU A 1 304 ? 17.050 22.002 16.766 1.00 14.48 304 GLU A N 1
ATOM 2327 C CA . GLU A 1 304 ? 18.285 22.317 17.435 1.00 17.92 304 GLU A CA 1
ATOM 2328 C C . GLU A 1 304 ? 18.052 22.643 18.909 1.00 17.33 304 GLU A C 1
ATOM 2329 O O . GLU A 1 304 ? 18.758 22.140 19.810 1.00 17.66 304 GLU A O 1
ATOM 2335 N N . LYS A 1 305 ? 17.075 23.486 19.178 1.00 17.67 305 LYS A N 1
ATOM 2336 C CA . LYS A 1 305 ? 16.879 23.918 20.546 1.00 18.81 305 LYS A CA 1
ATOM 2337 C C . LYS A 1 305 ? 16.468 22.708 21.427 1.00 17.85 305 LYS A C 1
ATOM 2338 O O . LYS A 1 305 ? 16.971 22.543 22.525 1.00 18.60 305 LYS A O 1
ATOM 2344 N N . VAL A 1 306 ? 15.553 21.863 20.951 1.00 18.23 306 VAL A N 1
ATOM 2345 C CA . VAL A 1 306 ? 15.032 20.853 21.854 1.00 17.71 306 VAL A CA 1
ATOM 2346 C C . VAL A 1 306 ? 16.125 19.841 22.109 1.00 17.17 306 VAL A C 1
ATOM 2347 O O . VAL A 1 306 ? 16.267 19.377 23.230 1.00 18.67 306 VAL A O 1
ATOM 2351 N N . THR A 1 307 ? 16.878 19.471 21.085 1.00 16.60 307 THR A N 1
ATOM 2352 C CA . THR A 1 307 ? 17.980 18.519 21.348 1.00 15.27 307 THR A CA 1
ATOM 2353 C C . THR A 1 307 ? 19.047 19.086 22.302 1.00 16.53 307 THR A C 1
ATOM 2354 O O . THR A 1 307 ? 19.579 18.388 23.188 1.00 16.98 307 THR A O 1
ATOM 2358 N N . GLU A 1 308 ? 19.404 20.345 22.111 1.00 16.88 308 GLU A N 1
ATOM 2359 C CA . GLU A 1 308 ? 20.402 20.977 23.005 1.00 19.31 308 GLU A CA 1
ATOM 2360 C C . GLU A 1 308 ? 19.895 21.034 24.471 1.00 17.47 308 GLU A C 1
ATOM 2361 O O . GLU A 1 308 ? 20.587 20.675 25.413 1.00 17.53 308 GLU A O 1
ATOM 2367 N N . GLN A 1 309 ? 18.684 21.482 24.646 1.00 16.77 309 GLN A N 1
ATOM 2368 C CA . GLN A 1 309 ? 18.160 21.636 25.987 1.00 18.27 309 GLN A CA 1
ATOM 2369 C C . GLN A 1 309 ? 17.896 20.266 26.668 1.00 18.35 309 GLN A C 1
ATOM 2370 O O . GLN A 1 309 ? 18.137 20.135 27.876 1.00 19.61 309 GLN A O 1
ATOM 2376 N N . MET A 1 310 ? 17.342 19.300 25.938 1.00 17.96 310 MET A N 1
ATOM 2377 C CA . MET A 1 310 ? 17.257 17.957 26.509 1.00 16.27 310 MET A CA 1
ATOM 2378 C C . MET A 1 310 ? 18.632 17.437 26.928 1.00 16.91 310 MET A C 1
ATOM 2379 O O . MET A 1 310 ? 18.746 16.770 27.946 1.00 16.88 310 MET A O 1
ATOM 2384 N N . ALA A 1 311 ? 19.672 17.704 26.142 1.00 16.60 311 ALA A N 1
ATOM 2385 C CA . ALA A 1 311 ? 21.041 17.206 26.490 1.00 17.98 311 ALA A CA 1
ATOM 2386 C C . ALA A 1 311 ? 21.494 17.853 27.775 1.00 19.49 311 ALA A C 1
ATOM 2387 O O . ALA A 1 311 ? 22.079 17.195 28.673 1.00 18.07 311 ALA A O 1
ATOM 2389 N N . ALA A 1 312 ? 21.165 19.143 27.912 1.00 18.22 312 ALA A N 1
ATOM 2390 C CA . ALA A 1 312 ? 21.566 19.844 29.171 1.00 21.72 312 ALA A CA 1
ATOM 2391 C C . ALA A 1 312 ? 20.819 19.269 30.396 1.00 21.60 312 ALA A C 1
ATOM 2392 O O . ALA A 1 312 ? 21.298 19.374 31.572 1.00 21.62 312 ALA A O 1
ATOM 2394 N N . ALA A 1 313 ? 19.661 18.666 30.142 1.00 20.45 313 ALA A N 1
ATOM 2395 C CA . ALA A 1 313 ? 18.832 18.024 31.158 1.00 22.00 313 ALA A CA 1
ATOM 2396 C C . ALA A 1 313 ? 19.123 16.543 31.335 1.00 21.43 313 ALA A C 1
ATOM 2397 O O . ALA A 1 313 ? 18.373 15.850 32.029 1.00 21.73 313 ALA A O 1
ATOM 2399 N N . THR A 1 314 ? 20.228 16.088 30.755 1.00 21.21 314 THR A N 1
ATOM 2400 C CA . THR A 1 314 ? 20.783 14.706 30.764 1.00 21.83 314 THR A CA 1
ATOM 2401 C C . THR A 1 314 ? 20.238 13.735 29.722 1.00 20.39 314 THR A C 1
ATOM 2402 O O . THR A 1 314 ? 20.733 12.600 29.607 1.00 19.90 314 THR A O 1
ATOM 2406 N N . TYR A 1 315 ? 19.301 14.215 28.902 1.00 18.41 315 TYR A N 1
ATOM 2407 C CA . TYR A 1 315 ? 18.715 13.333 27.872 1.00 15.97 315 TYR A CA 1
ATOM 2408 C C . TYR A 1 315 ? 19.497 13.622 26.605 1.00 16.22 315 TYR A C 1
ATOM 2409 O O . TYR A 1 315 ? 19.072 14.405 25.764 1.00 16.51 315 TYR A O 1
ATOM 2418 N N . THR A 1 316 ? 20.665 12.971 26.500 1.00 15.87 316 THR A N 1
ATOM 2419 C CA . THR A 1 316 ? 21.615 13.286 25.424 1.00 16.67 316 THR A CA 1
ATOM 2420 C C . THR A 1 316 ? 21.433 12.492 24.165 1.00 15.85 316 THR A C 1
ATOM 2421 O O . THR A 1 316 ? 22.207 12.713 23.236 1.00 18.57 316 THR A O 1
ATOM 2425 N N . ASN A 1 317 ? 20.427 11.583 24.105 1.00 16.24 317 ASN A N 1
ATOM 2426 C CA . ASN A 1 317 ? 20.316 10.648 22.985 1.00 17.56 317 ASN A CA 1
ATOM 2427 C C . ASN A 1 317 ? 19.025 10.851 22.191 1.00 17.32 317 ASN A C 1
ATOM 2428 O O . ASN A 1 317 ? 18.193 9.981 22.129 1.00 19.72 317 ASN A O 1
ATOM 2433 N N . VAL A 1 318 ? 18.866 12.053 21.656 1.00 18.26 318 VAL A N 1
ATOM 2434 C CA . VAL A 1 318 ? 17.612 12.510 21.100 1.00 17.38 318 VAL A CA 1
ATOM 2435 C C . VAL A 1 318 ? 17.831 12.781 19.605 1.00 17.41 318 VAL A C 1
ATOM 2436 O O . VAL A 1 318 ? 18.777 13.486 19.254 1.00 17.39 318 VAL A O 1
ATOM 2440 N N . ALA A 1 319 ? 16.971 12.220 18.754 1.00 16.42 319 ALA A N 1
ATOM 2441 C CA . ALA A 1 319 ? 17.005 12.587 17.340 1.00 15.68 319 ALA A CA 1
ATOM 2442 C C . ALA A 1 319 ? 15.645 13.226 17.035 1.00 14.52 319 ALA A C 1
ATOM 2443 O O . ALA A 1 319 ? 14.635 12.993 17.736 1.00 14.68 319 ALA A O 1
ATOM 2445 N N . ILE A 1 320 ? 15.607 13.983 15.936 1.00 12.56 320 ILE A N 1
ATOM 2446 C CA . ILE A 1 320 ? 14.340 14.574 15.506 1.00 12.52 320 ILE A CA 1
ATOM 2447 C C . ILE A 1 320 ? 14.000 14.121 14.119 1.00 13.96 320 ILE A C 1
ATOM 2448 O O . ILE A 1 320 ? 14.859 14.182 13.229 1.00 14.28 320 ILE A O 1
ATOM 2453 N N . ALA A 1 321 ? 12.762 13.700 13.894 1.00 13.30 321 ALA A N 1
ATOM 2454 C CA . ALA A 1 321 ? 12.343 13.190 12.611 1.00 13.11 321 ALA A CA 1
ATOM 2455 C C . ALA A 1 321 ? 11.430 14.283 11.989 1.00 13.28 321 ALA A C 1
ATOM 2456 O O . ALA A 1 321 ? 10.657 14.935 12.735 1.00 15.13 321 ALA A O 1
ATOM 2458 N N . PHE A 1 322 ? 11.530 14.448 10.683 1.00 13.81 322 PHE A N 1
ATOM 2459 C CA . PHE A 1 322 ? 10.754 15.435 9.938 1.00 13.88 322 PHE A CA 1
ATOM 2460 C C . PHE A 1 322 ? 9.974 14.713 8.879 1.00 13.46 322 PHE A C 1
ATOM 2461 O O . PHE A 1 322 ? 10.531 13.934 8.068 1.00 13.34 322 PHE A O 1
ATOM 2469 N N . GLY A 1 323 ? 8.705 15.055 8.798 1.00 12.82 323 GLY A N 1
ATOM 2470 C CA . GLY A 1 323 ? 7.867 14.541 7.735 1.00 14.05 323 GLY A CA 1
ATOM 2471 C C . GLY A 1 323 ? 7.788 15.570 6.637 1.00 15.30 323 GLY A C 1
ATOM 2472 O O . GLY A 1 323 ? 8.450 15.443 5.582 1.00 14.75 323 GLY A O 1
ATOM 2473 N N . ARG A 1 324 ? 7.018 16.605 6.861 1.00 13.92 324 ARG A N 1
ATOM 2474 C CA . ARG A 1 324 ? 6.763 17.556 5.728 1.00 13.99 324 ARG A CA 1
ATOM 2475 C C . ARG A 1 324 ? 8.058 18.212 5.186 1.00 15.82 324 ARG A C 1
ATOM 2476 O O . ARG A 1 324 ? 8.158 18.408 3.962 1.00 15.06 324 ARG A O 1
ATOM 2484 N N . TYR A 1 325 ? 8.985 18.599 6.069 1.00 13.90 325 TYR A N 1
ATOM 2485 C CA . TYR A 1 325 ? 10.203 19.238 5.493 1.00 15.08 325 TYR A CA 1
ATOM 2486 C C . TYR A 1 325 ? 11.094 18.292 4.733 1.00 16.81 325 TYR A C 1
ATOM 2487 O O . TYR A 1 325 ? 11.888 18.775 3.909 1.00 17.95 325 TYR A O 1
ATOM 2496 N N . PHE A 1 326 ? 11.101 17.003 5.079 1.00 16.21 326 PHE A N 1
ATOM 2497 C CA . PHE A 1 326 ? 11.793 16.013 4.240 1.00 16.32 326 PHE A CA 1
ATOM 2498 C C . PHE A 1 326 ? 11.096 15.708 2.938 1.00 17.71 326 PHE A C 1
ATOM 2499 O O . PHE A 1 326 ? 11.753 15.378 1.992 1.00 16.98 326 PHE A O 1
ATOM 2507 N N . ILE A 1 327 ? 9.797 15.942 2.872 1.00 16.16 327 ILE A N 1
ATOM 2508 C CA . ILE A 1 327 ? 9.121 15.935 1.569 1.00 15.83 327 ILE A CA 1
ATOM 2509 C C . ILE A 1 327 ? 9.644 17.063 0.666 1.00 16.47 327 ILE A C 1
ATOM 2510 O O . ILE A 1 327 ? 9.992 16.796 -0.524 1.00 18.85 327 ILE A O 1
ATOM 2515 N N . SER A 1 328 ? 9.631 18.306 1.170 1.00 16.55 328 SER A N 1
ATOM 2516 C CA . SER A 1 328 ? 10.009 19.516 0.398 1.00 17.76 328 SER A CA 1
ATOM 2517 C C . SER A 1 328 ? 11.533 19.744 0.236 1.00 17.56 328 SER A C 1
ATOM 2518 O O . SER A 1 328 ? 11.959 20.491 -0.659 1.00 17.74 328 SER A O 1
ATOM 2521 N N . THR A 1 329 ? 12.319 19.144 1.136 1.00 15.23 329 THR A N 1
ATOM 2522 C CA . THR A 1 329 ? 13.718 19.457 1.275 1.00 14.33 329 THR A CA 1
ATOM 2523 C C . THR A 1 329 ? 14.569 18.142 1.226 1.00 15.15 329 THR A C 1
ATOM 2524 O O . THR A 1 329 ? 14.922 17.552 2.287 1.00 17.69 329 THR A O 1
ATOM 2528 N N . PRO A 1 330 ? 14.893 17.639 0.006 1.00 16.44 330 PRO A N 1
ATOM 2529 C CA . PRO A 1 330 ? 15.584 16.317 -0.032 1.00 15.83 330 PRO A CA 1
ATOM 2530 C C . PRO A 1 330 ? 16.960 16.340 0.658 1.00 15.96 330 PRO A C 1
ATOM 2531 O O . PRO A 1 330 ? 17.382 15.288 1.129 1.00 14.60 330 PRO A O 1
ATOM 2535 N N . ASP A 1 331 ? 17.607 17.503 0.737 1.00 14.27 331 ASP A N 1
ATOM 2536 C CA . ASP A 1 331 ? 18.931 17.642 1.377 1.00 15.66 331 ASP A CA 1
ATOM 2537 C C . ASP A 1 331 ? 18.802 18.287 2.723 1.00 14.76 331 ASP A C 1
ATOM 2538 O O . ASP A 1 331 ? 19.689 19.004 3.216 1.00 14.23 331 ASP A O 1
ATOM 2543 N N . LEU A 1 332 ? 17.685 18.002 3.412 1.00 13.86 332 LEU A N 1
ATOM 2544 C CA . LEU A 1 332 ? 17.461 18.609 4.722 1.00 14.65 332 LEU A CA 1
ATOM 2545 C C . LEU A 1 332 ? 18.627 18.615 5.710 1.00 12.24 332 LEU A C 1
ATOM 2546 O O . LEU A 1 332 ? 18.934 19.687 6.219 1.00 14.00 332 LEU A O 1
ATOM 2551 N N . PRO A 1 333 ? 19.322 17.483 5.914 1.00 13.54 333 PRO A N 1
ATOM 2552 C CA . PRO A 1 333 ? 20.343 17.551 6.948 1.00 14.06 333 PRO A CA 1
ATOM 2553 C C . PRO A 1 333 ? 21.538 18.435 6.509 1.00 15.16 333 PRO A C 1
ATOM 2554 O O . PRO A 1 333 ? 22.151 19.144 7.346 1.00 13.61 333 PRO A O 1
ATOM 2558 N N . PHE A 1 334 ? 21.840 18.395 5.198 1.00 13.91 334 PHE A N 1
ATOM 2559 C CA . PHE A 1 334 ? 22.882 19.296 4.611 1.00 14.11 334 PHE A CA 1
ATOM 2560 C C . PHE A 1 334 ? 22.516 20.751 4.872 1.00 14.35 334 PHE A C 1
ATOM 2561 O O . PHE A 1 334 ? 23.379 21.532 5.314 1.00 13.79 334 PHE A O 1
ATOM 2569 N N . ARG A 1 335 ? 21.260 21.108 4.588 1.00 14.08 335 ARG A N 1
ATOM 2570 C CA . ARG A 1 335 ? 20.812 22.482 4.783 1.00 15.49 335 ARG A 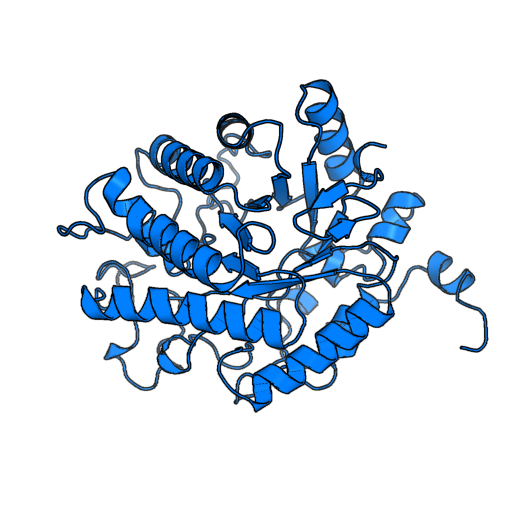CA 1
ATOM 2571 C C . ARG A 1 335 ? 20.877 22.928 6.205 1.00 16.30 335 ARG A C 1
ATOM 2572 O O . ARG A 1 335 ? 21.376 24.017 6.494 1.00 17.82 335 ARG A O 1
ATOM 2580 N N . VAL A 1 336 ? 20.366 22.092 7.106 1.00 14.47 336 VAL A N 1
ATOM 2581 C CA . VAL A 1 336 ? 20.316 22.506 8.516 1.00 13.94 336 VAL A CA 1
ATOM 2582 C C . VAL A 1 336 ? 21.783 22.708 9.018 1.00 14.30 336 VAL A C 1
ATOM 2583 O O . VAL A 1 336 ? 22.083 23.656 9.776 1.00 13.78 336 VAL A O 1
ATOM 2587 N N . MET A 1 337 ? 22.683 21.808 8.615 1.00 13.70 337 MET A N 1
ATOM 2588 C CA . MET A 1 337 ? 24.097 21.895 9.100 1.00 14.75 337 MET A CA 1
ATOM 2589 C C . MET A 1 337 ? 24.807 23.105 8.501 1.00 17.24 337 MET A C 1
ATOM 2590 O O . MET A 1 337 ? 25.708 23.704 9.122 1.00 17.90 337 MET A O 1
ATOM 2595 N N . ALA A 1 338 ? 24.370 23.546 7.348 1.00 15.97 338 ALA A N 1
ATOM 2596 C CA . ALA A 1 338 ? 25.046 24.705 6.715 1.00 18.46 338 ALA A CA 1
ATOM 2597 C C . ALA A 1 338 ? 24.317 26.043 6.918 1.00 19.57 338 ALA A C 1
ATOM 2598 O O . ALA A 1 338 ? 24.723 27.035 6.340 1.00 19.97 338 ALA A O 1
ATOM 2600 N N . GLY A 1 339 ? 23.218 26.054 7.675 1.00 17.70 339 GLY A N 1
ATOM 2601 C CA . GLY A 1 339 ? 22.429 27.279 7.940 1.00 18.21 339 GLY A CA 1
ATOM 2602 C C . GLY A 1 339 ? 21.656 27.716 6.742 1.00 20.35 339 GLY A C 1
ATOM 2603 O O . GLY A 1 339 ? 21.372 28.911 6.601 1.00 20.84 339 GLY A O 1
ATOM 2604 N N . ILE A 1 340 ? 21.312 26.788 5.863 1.00 17.26 340 ILE A N 1
ATOM 2605 C CA . ILE A 1 340 ? 20.544 27.108 4.673 1.00 15.74 340 ILE A CA 1
ATOM 2606 C C . ILE A 1 340 ? 19.036 26.885 4.979 1.00 18.06 340 ILE A C 1
ATOM 2607 O O . ILE A 1 340 ? 18.645 25.829 5.510 1.00 15.42 340 ILE A O 1
ATOM 2612 N N . GLN A 1 341 ? 18.208 27.829 4.548 1.00 17.41 341 GLN A N 1
ATOM 2613 C CA . GLN A 1 341 ? 16.760 27.726 4.837 1.00 20.45 341 GLN A CA 1
ATOM 2614 C C . GLN A 1 341 ? 16.128 26.484 4.220 1.00 18.37 341 GLN A C 1
ATOM 2615 O O . GLN A 1 341 ? 16.354 26.126 3.061 1.00 18.16 341 GLN A O 1
ATOM 2621 N N . LEU A 1 342 ? 15.319 25.800 5.017 1.00 17.74 342 LEU A N 1
ATOM 2622 C CA . LEU A 1 342 ? 14.556 24.651 4.504 1.00 17.99 342 LEU A CA 1
ATOM 2623 C C . LEU A 1 342 ? 13.530 25.151 3.516 1.00 18.63 342 LEU A C 1
ATOM 2624 O O . LEU A 1 342 ? 13.135 26.334 3.507 1.00 19.37 342 LEU A O 1
ATOM 2629 N N . GLN A 1 343 ? 13.124 24.244 2.657 1.00 17.33 343 GLN A N 1
ATOM 2630 C CA . GLN A 1 343 ? 12.137 24.633 1.634 1.00 19.91 343 GLN A CA 1
ATOM 2631 C C . GLN A 1 343 ? 10.728 24.667 2.236 1.00 20.64 343 GLN A C 1
ATOM 2632 O O . GLN A 1 343 ? 10.272 23.658 2.772 1.00 19.21 343 GLN A O 1
ATOM 2638 N N . LYS A 1 344 ? 10.039 25.818 2.121 1.00 22.73 344 LYS A N 1
ATOM 2639 C CA . LYS A 1 344 ? 8.622 25.926 2.530 1.00 25.29 344 LYS A CA 1
ATOM 2640 C C . LYS A 1 344 ? 7.879 24.742 1.935 1.00 25.81 344 LYS A C 1
ATOM 2641 O O . LYS A 1 344 ? 8.062 24.429 0.794 1.00 26.29 344 LYS A O 1
ATOM 2647 N N . TYR A 1 345 ? 7.094 24.005 2.731 1.00 26.54 345 TYR A N 1
ATOM 2648 C CA . TYR A 1 345 ? 6.384 22.870 2.126 1.00 25.88 345 TYR A CA 1
ATOM 2649 C C . TYR A 1 345 ? 5.033 23.346 1.617 1.00 26.53 345 TYR A C 1
ATOM 2650 O O . TYR A 1 345 ? 4.636 24.469 1.937 1.00 26.67 345 TYR A O 1
ATOM 2659 N N . ASP A 1 346 ? 4.338 22.509 0.838 1.00 27.95 346 ASP A N 1
ATOM 2660 C CA . ASP A 1 346 ? 2.994 22.882 0.320 1.00 28.16 346 ASP A CA 1
ATOM 2661 C C . ASP A 1 346 ? 2.029 21.749 0.316 1.00 29.30 346 ASP A C 1
ATOM 2662 O O . ASP A 1 346 ? 2.389 20.618 -0.023 1.00 28.26 346 ASP A O 1
ATOM 2667 N N . ARG A 1 347 ? 0.769 22.065 0.612 1.00 30.20 347 ARG A N 1
ATOM 2668 C CA . ARG A 1 347 ? -0.291 21.076 0.758 1.00 31.03 347 ARG A CA 1
ATOM 2669 C C . ARG A 1 347 ? -0.585 20.349 -0.534 1.00 32.55 347 ARG A C 1
ATOM 2670 O O . ARG A 1 347 ? -1.013 19.169 -0.484 1.00 30.27 347 ARG A O 1
ATOM 2678 N N . ALA A 1 348 ? -0.348 21.002 -1.679 1.00 31.31 348 ALA A N 1
ATOM 2679 C CA . ALA A 1 348 ? -0.543 20.313 -2.973 1.00 31.43 348 ALA A CA 1
ATOM 2680 C C . ALA A 1 348 ? 0.245 19.022 -3.092 1.00 31.63 348 ALA A C 1
ATOM 2681 O O . ALA A 1 348 ? -0.230 18.044 -3.651 1.00 30.56 348 ALA A O 1
ATOM 2683 N N . SER A 1 349 ? 1.503 19.056 -2.635 1.00 32.19 349 SER A N 1
ATOM 2684 C CA . SER A 1 349 ? 2.357 17.865 -2.720 1.00 32.48 349 SER A CA 1
ATOM 2685 C C . SER A 1 349 ? 1.915 16.838 -1.675 1.00 31.40 349 SER A C 1
ATOM 2686 O O . SER A 1 349 ? 1.950 15.626 -1.993 1.00 32.13 349 SER A O 1
ATOM 2689 N N . PHE A 1 350 ? 1.472 17.286 -0.474 1.00 30.02 350 PHE A N 1
ATOM 2690 C CA . PHE A 1 350 ? 1.088 16.292 0.579 1.00 30.99 350 PHE A CA 1
ATOM 2691 C C . PHE A 1 350 ? -0.077 15.516 0.083 1.00 28.41 350 PHE A C 1
ATOM 2692 O O . PHE A 1 350 ? -0.165 14.326 0.369 1.00 29.39 350 PHE A O 1
ATOM 2700 N N . TYR A 1 351 ? -0.970 16.206 -0.668 1.00 27.39 351 TYR A N 1
ATOM 2701 C CA . TYR A 1 351 ? -2.215 15.572 -1.084 1.00 26.20 351 TYR A CA 1
ATOM 2702 C C . TYR A 1 351 ? -2.102 15.047 -2.499 1.00 25.74 351 TYR A C 1
ATOM 2703 O O . TYR A 1 351 ? -3.080 14.659 -3.035 1.00 27.08 351 TYR A O 1
ATOM 2712 N N . SER A 1 352 ? -0.910 15.041 -3.115 1.00 26.27 352 SER A N 1
ATOM 2713 C CA . SER A 1 352 ? -0.768 14.340 -4.420 1.00 23.71 352 SER A CA 1
ATOM 2714 C C . SER A 1 352 ? -0.733 12.837 -4.247 1.00 23.51 352 SER A C 1
ATOM 2715 O O . SER A 1 352 ? -0.424 12.375 -3.132 1.00 20.37 352 SER A O 1
ATOM 2718 N N . THR A 1 353 ? -1.069 12.082 -5.314 1.00 19.26 353 THR A N 1
ATOM 2719 C CA . THR A 1 353 ? -0.836 10.641 -5.383 1.00 18.90 353 THR A CA 1
ATOM 2720 C C . THR A 1 353 ? -0.200 10.244 -6.709 1.00 20.05 353 THR A C 1
ATOM 2721 O O . THR A 1 353 ? -0.388 10.941 -7.733 1.00 20.92 353 THR A O 1
ATOM 2725 N N . LEU A 1 354 ? 0.548 9.143 -6.689 1.00 20.07 354 LEU A N 1
ATOM 2726 C CA . LEU A 1 354 ? 1.009 8.386 -7.882 1.00 21.38 354 LEU A CA 1
ATOM 2727 C C . LEU A 1 354 ? 2.088 8.992 -8.791 1.00 21.61 354 LEU A C 1
ATOM 2728 O O . LEU A 1 354 ? 2.989 8.264 -9.248 1.00 21.70 354 LEU A O 1
ATOM 2733 N N . SER A 1 355 ? 1.971 10.280 -9.070 1.00 24.29 355 SER A N 1
ATOM 2734 C CA . SER A 1 355 ? 2.874 10.920 -10.056 1.00 25.82 355 SER A CA 1
ATOM 2735 C C . SER A 1 355 ? 4.264 11.271 -9.572 1.00 24.59 355 SER A C 1
ATOM 2736 O O . SER A 1 355 ? 4.520 11.452 -8.362 1.00 21.49 355 SER A O 1
ATOM 2739 N N . ARG A 1 356 ? 5.159 11.416 -10.548 1.00 23.53 356 ARG A N 1
ATOM 2740 C CA . ARG A 1 356 ? 6.469 11.993 -10.252 1.00 24.36 356 ARG A CA 1
ATOM 2741 C C . ARG A 1 356 ? 6.333 13.408 -9.838 1.00 24.87 356 ARG A C 1
ATOM 2742 O O . ARG A 1 356 ? 7.078 13.846 -8.959 1.00 24.44 356 ARG A O 1
ATOM 2750 N N . GLU A 1 357 ? 5.384 14.144 -10.444 1.00 25.45 357 GLU A N 1
ATOM 2751 C CA . GLU A 1 357 ? 5.064 15.523 -9.991 1.00 27.67 357 GLU A CA 1
ATOM 2752 C C . GLU A 1 357 ? 4.578 15.600 -8.528 1.00 27.03 357 GLU A C 1
ATOM 2753 O O . GLU A 1 357 ? 3.677 14.861 -8.133 1.00 26.67 357 GLU A O 1
ATOM 2759 N N . GLY A 1 358 ? 5.177 16.515 -7.756 1.00 22.21 358 GLY A N 1
ATOM 2760 C CA . GLY A 1 358 ? 4.864 16.667 -6.303 1.00 24.23 358 GLY A CA 1
ATOM 2761 C C . GLY A 1 358 ? 5.620 15.628 -5.463 1.00 22.54 358 GLY A C 1
ATOM 2762 O O . GLY A 1 358 ? 5.429 15.559 -4.264 1.00 23.25 358 GLY A O 1
ATOM 2763 N N . TYR A 1 359 ? 6.523 14.858 -6.087 1.00 21.02 359 TYR A N 1
ATOM 2764 C CA . TYR A 1 359 ? 7.235 13.733 -5.404 1.00 19.94 359 TYR A CA 1
ATOM 2765 C C . TYR A 1 359 ? 8.750 13.766 -5.659 1.00 21.31 359 TYR A C 1
ATOM 2766 O O . TYR A 1 359 ? 9.526 13.941 -4.731 1.00 18.86 359 TYR A O 1
ATOM 2775 N N . LEU A 1 360 ? 9.174 13.678 -6.924 1.00 20.10 360 LEU A N 1
ATOM 2776 C CA . LEU A 1 360 ? 10.590 13.637 -7.310 1.00 20.44 360 LEU A CA 1
ATOM 2777 C C . LEU A 1 360 ? 11.147 15.004 -7.585 1.00 20.20 360 LEU A C 1
ATOM 2778 O O . LEU A 1 360 ? 12.349 15.122 -7.800 1.00 21.35 360 LEU A O 1
ATOM 2783 N N . ASP A 1 361 ? 10.299 16.023 -7.617 1.00 20.38 361 ASP A N 1
ATOM 2784 C CA . ASP A 1 361 ? 10.701 17.305 -8.243 1.00 21.69 361 ASP A CA 1
ATOM 2785 C C . ASP A 1 361 ? 10.883 18.478 -7.246 1.00 23.29 361 ASP A C 1
ATOM 2786 O O . ASP A 1 361 ? 10.799 19.663 -7.608 1.00 22.21 361 ASP A O 1
ATOM 2791 N N . TYR A 1 362 ? 11.184 18.173 -5.980 1.00 21.66 362 TYR A N 1
ATOM 2792 C CA . TYR A 1 362 ? 11.676 19.221 -5.089 1.00 21.84 362 TYR A CA 1
ATOM 2793 C C . TYR A 1 362 ? 13.197 19.382 -5.270 1.00 23.00 362 TYR A C 1
ATOM 2794 O O . TYR A 1 362 ? 13.904 18.391 -5.285 1.00 20.72 362 TYR A O 1
ATOM 2803 N N . PRO A 1 363 ? 13.687 20.608 -5.514 1.00 23.06 363 PRO A N 1
ATOM 2804 C CA . PRO A 1 363 ? 15.115 20.669 -5.845 1.00 23.42 363 PRO A CA 1
ATOM 2805 C C . PRO A 1 363 ? 16.003 20.595 -4.583 1.00 21.37 363 PRO A C 1
ATOM 2806 O O . PRO A 1 363 ? 15.522 20.810 -3.446 1.00 20.32 363 PRO A O 1
ATOM 2810 N N . PHE A 1 364 ? 17.258 20.221 -4.784 1.00 20.16 364 PHE A N 1
ATOM 2811 C CA . PHE A 1 364 ? 18.278 20.412 -3.780 1.00 18.99 364 PHE A CA 1
ATOM 2812 C C . PHE A 1 364 ? 18.574 21.905 -3.653 1.00 17.38 364 PHE A C 1
ATOM 2813 O O . PHE A 1 364 ? 18.327 22.689 -4.595 1.00 18.55 364 PHE A O 1
ATOM 2821 N N . SER A 1 365 ? 19.168 22.318 -2.535 1.00 16.52 365 SER A N 1
ATOM 2822 C CA . SER A 1 365 ? 19.736 23.625 -2.427 1.00 16.58 365 SER A CA 1
ATOM 2823 C C . SER A 1 365 ? 20.767 23.895 -3.535 1.00 15.00 365 SER A C 1
ATOM 2824 O O . SER A 1 365 ? 21.471 22.968 -3.978 1.00 17.03 365 SER A O 1
ATOM 2827 N N . ALA A 1 366 ? 20.867 25.172 -3.905 1.00 17.61 366 ALA A N 1
ATOM 2828 C CA . ALA A 1 366 ? 21.860 25.585 -4.925 1.00 17.92 366 ALA A CA 1
ATOM 2829 C C . ALA A 1 366 ? 23.224 25.296 -4.342 1.00 18.71 366 ALA A C 1
ATOM 2830 O O . ALA A 1 366 ? 24.105 24.897 -5.060 1.00 19.21 366 ALA A O 1
ATOM 2832 N N . GLU A 1 367 ? 23.368 25.469 -3.043 1.00 16.16 367 GLU A N 1
ATOM 2833 C CA . GLU A 1 367 ? 24.622 25.184 -2.349 1.00 17.55 367 GLU A CA 1
ATOM 2834 C C . GLU A 1 367 ? 25.043 23.748 -2.522 1.00 17.70 367 GLU A C 1
ATOM 2835 O O . GLU A 1 367 ? 26.228 23.478 -2.789 1.00 18.73 367 GLU A O 1
ATOM 2841 N N . TYR A 1 368 ? 24.113 22.805 -2.276 1.00 15.51 368 TYR A N 1
ATOM 2842 C CA . TYR A 1 368 ? 24.424 21.374 -2.403 1.00 16.79 368 TYR A CA 1
ATOM 2843 C C . TYR A 1 368 ? 24.805 21.102 -3.857 1.00 19.08 368 TYR A C 1
ATOM 2844 O O . TYR A 1 368 ? 25.669 20.251 -4.120 1.00 19.82 368 TYR A O 1
ATOM 2853 N N . MET A 1 369 ? 24.093 21.743 -4.795 1.00 21.94 369 MET A N 1
ATOM 2854 C CA . MET A 1 369 ? 24.357 21.556 -6.252 1.00 23.36 369 MET A CA 1
ATOM 2855 C C . MET A 1 369 ? 25.729 22.004 -6.570 1.00 23.63 369 MET A C 1
ATOM 2856 O O . MET A 1 369 ? 26.408 21.322 -7.370 1.00 27.76 369 MET A O 1
ATOM 2861 N N . ALA A 1 370 ? 26.138 23.144 -5.995 1.00 23.90 370 ALA A N 1
ATOM 2862 C CA . ALA A 1 370 ? 27.559 23.616 -6.136 1.00 23.95 370 ALA A CA 1
ATOM 2863 C C . ALA A 1 370 ? 28.617 22.542 -5.861 1.00 24.48 370 ALA A C 1
ATOM 2864 O O . ALA A 1 370 ? 29.710 22.572 -6.478 1.00 26.58 370 ALA A O 1
ATOM 2866 N N . LEU A 1 371 ? 28.335 21.603 -4.928 1.00 21.66 371 LEU A N 1
ATOM 2867 C CA . LEU A 1 371 ? 29.353 20.584 -4.524 1.00 22.59 371 LEU A CA 1
ATOM 2868 C C . LEU A 1 371 ? 29.236 19.351 -5.381 1.00 23.46 371 LEU A C 1
ATOM 2869 O O . LEU A 1 371 ? 30.037 18.444 -5.323 1.00 23.42 371 LEU A O 1
ATOM 2874 N N . HIS A 1 372 ? 28.205 19.330 -6.222 1.00 24.54 372 HIS A N 1
ATOM 2875 C CA . HIS A 1 372 ? 27.857 18.191 -7.043 1.00 27.15 372 HIS A CA 1
ATOM 2876 C C . HIS A 1 372 ? 28.420 18.330 -8.475 1.00 24.63 372 HIS A C 1
ATOM 2877 O O . HIS A 1 372 ? 28.104 17.547 -9.372 1.00 28.18 372 HIS A O 1
ATOM 2884 N N . ASN A 1 373 ? 29.338 19.292 -8.675 1.00 24.06 373 ASN A N 1
ATOM 2885 C CA . ASN A 1 373 ? 29.750 19.740 -10.006 1.00 22.43 373 ASN A CA 1
ATOM 2886 C C . ASN A 1 373 ? 30.900 18.869 -10.514 1.00 22.64 373 ASN A C 1
ATOM 2887 O O . ASN A 1 373 ? 32.030 19.296 -10.570 1.00 22.38 373 ASN A O 1
ATOM 2892 N N . PHE A 1 374 ? 30.604 17.595 -10.794 1.00 22.75 374 PHE A N 1
ATOM 2893 C CA . PHE A 1 374 ? 31.623 16.660 -11.247 1.00 22.28 374 PHE A CA 1
ATOM 2894 C C . PHE A 1 374 ? 31.043 15.456 -12.017 1.00 22.51 374 PHE A C 1
ATOM 2895 O O . PHE A 1 374 ? 29.896 15.112 -11.774 1.00 23.49 374 PHE A O 1
ATOM 2903 N N . PRO A 1 375 ? 31.852 14.763 -12.874 1.00 23.06 375 PRO A N 1
ATOM 2904 C CA . PRO A 1 375 ? 31.338 13.550 -13.549 1.00 25.07 375 PRO A CA 1
ATOM 2905 C C . PRO A 1 375 ? 31.217 12.404 -12.579 1.00 27.85 375 PRO A C 1
ATOM 2906 O O . PRO A 1 375 ? 32.028 12.298 -11.696 1.00 26.51 375 PRO A O 1
ATOM 2910 N N . VAL A 1 376 ? 30.219 11.518 -12.692 1.00 31.84 376 VAL A N 1
ATOM 2911 C CA . VAL A 1 376 ? 30.033 10.532 -11.575 1.00 33.98 376 VAL A CA 1
ATOM 2912 C C . VAL A 1 376 ? 31.206 9.543 -11.581 1.00 34.88 376 VAL A C 1
ATOM 2913 O O . VAL A 1 376 ? 31.743 9.268 -12.659 1.00 34.59 376 VAL A O 1
#

InterPro domains:
  IPR001155 NADH:flavin oxidoreductase/NADH oxidase, N-terminal [PF00724] (9-342)
  IPR013785 Aldolase-type TIM barrel [G3DSA:3.20.20.70] (1-376)
  IPR045247 Oxidoreductase Oye-like [PTHR22893] (6-365)